Protein 4EAD (pdb70)

Sequence (440 aa):
LFLAQEIIRKKRDGHALSDEEIRFFINGIRDDNTISEGQIAALAMTIFFHDMTMPERVSLTMAMRDSGTVLDWKSLHLNNGPIVDKHSTGGVGDVTSLMLGPMVAACGGYIPMISGRGLGHTGGTLDKLESIPGFDIFPDDNRFREIIKDVGVAIIGQTSSLAPADKRFYATRDITATVDSIPLITASILAKKLAEGLDALVMMDVKVGSGAFMMPTYELSEALAEAIVGVANGAGVRTTALLTDMNQVLASSAGNAVEVREAVQFLTGEYRNPRLFDVTMALCVEMLISGKLAKDDAEARRAKLQAVLDNGKAAEVFGRMVAAQKGPTDFVENYAKYLPTAMLTKAVYADTEGFVSEMMDTRALGMAVVAMMGGGRRQASDTIDYSVGFTDMARLGDQVDGQRPLAVIHAKDENNWQEAAKAVKAAIKLADKAPESTPTVYRRISE

Structure (mmCIF, N/CA/C/O backbone):
data_4EAD
#
_entry.id   4EAD
#
_cell.length_a   129.862
_cell.length_b   129.862
_cell.length_c   67.656
_cell.angle_alpha   90.00
_cell.angle_beta   90.00
_cell.angle_gamma   90.00
#
_symmetry.space_group_name_H-M   'P 43 21 2'
#
loop_
_entity.id
_entity.type
_entity.pdbx_description
1 polymer 'Thymidine phosphorylase'
2 non-polymer "2',3'-dideoxy-2'-fluoro-3'-triaza-1,2-dien-2-ium-1-yluridine"
3 non-polymer 'SULFATE ION'
4 non-polymer GLYCEROL
5 water water
#
loop_
_atom_site.group_PDB
_atom_site.id
_atom_site.type_symbol
_atom_site.label_atom_id
_atom_site.label_alt_id
_atom_site.label_comp_id
_atom_site.label_asym_id
_atom_site.label_entity_id
_atom_site.label_seq_id
_atom_site.pdbx_PDB_ins_code
_atom_site.Cartn_x
_atom_site.Cartn_y
_atom_site.Cartn_z
_atom_site.occupancy
_atom_site.B_iso_or_equiv
_atom_site.auth_seq_id
_atom_site.auth_comp_id
_atom_site.auth_asym_id
_atom_site.auth_atom_id
_atom_site.pdbx_PDB_model_num
ATOM 1 N N . LEU A 1 1 ? 13.344 -34.390 -2.412 1.00 65.89 1 LEU A N 1
ATOM 2 C CA . LEU A 1 1 ? 12.074 -34.196 -3.102 1.00 71.19 1 LEU A CA 1
ATOM 3 C C . LEU A 1 1 ? 12.163 -33.056 -4.111 1.00 72.24 1 LEU A C 1
ATOM 4 O O . LEU A 1 1 ? 11.581 -31.990 -3.910 1.00 81.63 1 LEU A O 1
ATOM 9 N N . PHE A 1 2 ? 12.896 -33.287 -5.195 1.00 64.69 2 PHE A N 1
ATOM 10 C CA . PHE A 1 2 ? 13.574 -34.561 -5.405 1.00 62.07 2 PHE A CA 1
ATOM 11 C C . PHE A 1 2 ? 14.289 -34.589 -6.751 1.00 52.05 2 PHE A C 1
ATOM 12 O O . PHE A 1 2 ? 15.376 -35.154 -6.876 1.00 50.82 2 PHE A O 1
ATOM 20 N N . LEU A 1 3 ? 13.673 -33.977 -7.756 1.00 42.41 3 LEU A N 1
ATOM 21 C CA . LEU A 1 3 ? 14.252 -33.929 -9.101 1.00 36.93 3 LEU A CA 1
ATOM 22 C C . LEU A 1 3 ? 14.988 -32.614 -9.346 1.00 27.90 3 LEU A C 1
ATOM 23 O O . LEU A 1 3 ? 14.443 -31.546 -9.067 1.00 27.63 3 LEU A O 1
ATOM 28 N N . ALA A 1 4 ? 16.217 -32.670 -9.863 1.00 26.89 4 ALA A N 1
ATOM 29 C CA . ALA A 1 4 ? 16.923 -31.414 -10.111 1.00 23.23 4 ALA A CA 1
ATOM 30 C C . ALA A 1 4 ? 16.274 -30.629 -11.227 1.00 22.10 4 ALA A C 1
ATOM 31 O O . ALA A 1 4 ? 16.092 -29.414 -11.114 1.00 20.27 4 ALA A O 1
ATOM 33 N N . GLN A 1 5 ? 15.913 -31.314 -12.304 1.00 22.22 5 GLN A N 1
ATOM 34 C CA . GLN A 1 5 ? 15.335 -30.610 -13.419 1.00 22.32 5 GLN A CA 1
ATOM 35 C C . GLN A 1 5 ? 13.952 -30.064 -13.084 1.00 22.68 5 GLN A C 1
ATOM 36 O O . GLN A 1 5 ? 13.568 -29.013 -13.574 1.00 20.86 5 GLN A O 1
ATOM 42 N N . GLU A 1 6 ? 13.212 -30.794 -12.251 1.00 20.87 6 GLU A N 1
ATOM 43 C CA . GLU A 1 6 ? 11.898 -30.348 -11.830 1.00 20.90 6 GLU A CA 1
ATOM 44 C C . GLU A 1 6 ? 12.020 -29.100 -10.969 1.00 21.20 6 GLU A C 1
ATOM 45 O O . GLU A 1 6 ? 11.204 -28.186 -11.065 1.00 21.09 6 GLU A O 1
ATOM 51 N N . ILE A 1 7 ? 13.043 -29.068 -10.125 1.00 20.16 7 ILE A N 1
ATOM 52 C CA . ILE A 1 7 ? 13.281 -27.895 -9.285 1.00 18.97 7 ILE A CA 1
ATOM 53 C C . ILE A 1 7 ? 13.656 -26.667 -10.144 1.00 18.27 7 ILE A C 1
ATOM 54 O O . ILE A 1 7 ? 13.148 -25.546 -9.914 1.00 18.00 7 ILE A O 1
ATOM 59 N N . ILE A 1 8 ? 14.519 -26.878 -11.139 1.00 17.52 8 ILE A N 1
ATOM 60 C CA . ILE A 1 8 ? 14.862 -25.814 -12.090 1.00 17.90 8 ILE A CA 1
ATOM 61 C C . ILE A 1 8 ? 13.602 -25.298 -12.794 1.00 17.94 8 ILE A C 1
ATOM 62 O O . ILE A 1 8 ? 13.370 -24.088 -12.885 1.00 18.34 8 ILE A O 1
ATOM 67 N N . ARG A 1 9 ? 12.779 -26.223 -13.271 1.00 18.00 9 ARG A N 1
ATOM 68 C CA . ARG A 1 9 ? 11.546 -25.845 -13.972 1.00 17.80 9 ARG A CA 1
ATOM 69 C C . ARG A 1 9 ? 10.604 -25.025 -13.083 1.00 18.21 9 ARG A C 1
ATOM 70 O O . ARG A 1 9 ? 10.001 -24.061 -13.550 1.00 19.93 9 ARG A O 1
ATOM 78 N N . LYS A 1 10 ? 10.483 -25.426 -11.815 1.00 18.24 10 LYS A N 1
ATOM 79 C CA . LYS A 1 10 ? 9.601 -24.760 -10.864 1.00 20.08 10 LYS A CA 1
ATOM 80 C C . LYS A 1 10 ? 10.043 -23.309 -10.684 1.00 21.39 10 LYS A C 1
ATOM 81 O O . LYS A 1 10 ? 9.228 -22.380 -10.754 1.00 21.90 10 LYS A O 1
ATOM 87 N N . LYS A 1 11 ? 11.346 -23.115 -10.492 1.00 19.99 11 LYS A N 1
ATOM 88 C CA . LYS A 1 11 ? 11.896 -21.776 -10.335 1.00 19.86 11 LYS A CA 1
ATOM 89 C C . LYS A 1 11 ? 11.825 -20.956 -11.635 1.00 19.38 11 LYS A C 1
ATOM 90 O O . LYS A 1 11 ? 11.517 -19.756 -11.601 1.00 20.65 11 LYS A O 1
ATOM 96 N N . ARG A 1 12 ? 12.119 -21.606 -12.764 1.00 18.38 12 ARG A N 1
ATOM 97 C CA . ARG A 1 12 ? 11.986 -21.017 -14.090 1.00 18.58 12 ARG A CA 1
ATOM 98 C C . ARG A 1 12 ? 10.609 -20.392 -14.305 1.00 20.86 12 ARG A C 1
ATOM 99 O O . ARG A 1 12 ? 10.483 -19.304 -14.876 1.00 21.43 12 ARG A O 1
ATOM 107 N N . ASP A 1 13 ? 9.579 -21.105 -13.864 1.00 21.33 13 ASP A N 1
ATOM 108 C CA . ASP A 1 13 ? 8.206 -20.669 -14.070 1.00 24.32 13 ASP A CA 1
ATOM 109 C C . ASP A 1 13 ? 7.691 -19.747 -12.962 1.00 23.22 13 ASP A C 1
ATOM 110 O O . ASP A 1 13 ? 6.483 -19.490 -12.851 1.00 27.24 13 ASP A O 1
ATOM 115 N N . GLY A 1 14 ? 8.619 -19.243 -12.152 1.00 22.34 14 GLY A N 1
ATOM 116 C CA . GLY A 1 14 ? 8.307 -18.200 -11.176 1.00 23.01 14 GLY A CA 1
ATOM 117 C C . GLY A 1 14 ? 7.707 -18.627 -9.848 1.00 25.19 14 GLY A C 1
ATOM 118 O O . GLY A 1 14 ? 7.152 -17.781 -9.138 1.00 27.54 14 GLY A O 1
ATOM 119 N N . HIS A 1 15 ? 7.805 -19.912 -9.502 1.00 23.47 15 HIS A N 1
ATOM 120 C CA . HIS A 1 15 ? 7.310 -20.397 -8.208 1.00 25.55 15 HIS A CA 1
ATOM 121 C C . HIS A 1 15 ? 8.411 -20.333 -7.192 1.00 23.26 15 HIS A C 1
ATOM 122 O O . HIS A 1 15 ? 9.599 -20.387 -7.547 1.00 25.70 15 HIS A O 1
ATOM 129 N N . ALA A 1 16 ? 8.046 -20.176 -5.922 1.00 22.45 16 ALA A N 1
ATOM 130 C CA . ALA A 1 16 ? 9.023 -20.245 -4.855 1.00 23.52 16 ALA A CA 1
ATOM 131 C C . ALA A 1 16 ? 9.355 -21.701 -4.552 1.00 25.39 16 ALA A C 1
ATOM 132 O O . ALA A 1 16 ? 8.479 -22.568 -4.572 1.00 25.88 16 ALA A O 1
ATOM 134 N N . LEU A 1 17 ? 10.630 -21.955 -4.281 1.00 22.00 17 LEU A N 1
ATOM 135 C CA . LEU A 1 17 ? 11.102 -23.293 -3.919 1.00 21.47 17 LEU A CA 1
ATOM 136 C C . LEU A 1 17 ? 10.917 -23.526 -2.442 1.00 22.85 17 LEU A C 1
ATOM 137 O O . LEU A 1 17 ? 11.057 -22.592 -1.653 1.00 24.63 17 LEU A O 1
ATOM 142 N N . SER A 1 18 ? 10.608 -24.769 -2.070 1.00 21.83 18 SER A N 1
ATOM 143 C CA . SER A 1 18 ? 10.468 -25.119 -0.660 1.00 24.83 18 SER A CA 1
ATOM 144 C C . SER A 1 18 ? 11.846 -25.317 -0.036 1.00 25.83 18 SER A C 1
ATOM 145 O O . SER A 1 18 ? 12.838 -25.515 -0.748 1.00 24.61 18 SER A O 1
ATOM 148 N N . ASP A 1 19 ? 11.908 -25.288 1.292 1.00 24.71 19 ASP A N 1
ATOM 149 C CA . ASP A 1 19 ? 13.136 -25.611 2.002 1.00 26.53 19 ASP A CA 1
ATOM 150 C C . ASP A 1 19 ? 13.642 -26.995 1.581 1.00 25.15 19 ASP A C 1
ATOM 151 O O . ASP A 1 19 ? 14.836 -27.185 1.348 1.00 23.56 19 ASP A O 1
ATOM 156 N N . GLU A 1 20 ? 12.722 -27.952 1.457 1.00 25.37 20 GLU A N 1
ATOM 157 C CA . GLU A 1 20 ? 13.098 -29.313 1.096 1.00 25.29 20 GLU A CA 1
ATOM 158 C C . GLU A 1 20 ? 13.747 -29.366 -0.295 1.00 24.45 20 GLU A C 1
ATOM 159 O O . GLU A 1 20 ? 14.770 -30.029 -0.478 1.00 24.20 20 GLU A O 1
ATOM 165 N N . GLU A 1 21 ? 13.160 -28.656 -1.261 1.00 23.96 21 GLU A N 1
ATOM 166 C CA . GLU A 1 21 ? 13.717 -28.596 -2.629 1.00 21.94 21 GLU A CA 1
ATOM 167 C C . GLU A 1 21 ? 15.098 -27.946 -2.641 1.00 22.12 21 GLU A C 1
ATOM 168 O O . GLU A 1 21 ? 16.028 -28.416 -3.324 1.00 22.37 21 GLU A O 1
ATOM 174 N N . ILE A 1 22 ? 15.237 -26.860 -1.888 1.00 21.10 22 ILE A N 1
ATOM 175 C CA . ILE A 1 22 ? 16.511 -26.135 -1.844 1.00 19.80 22 ILE A CA 1
ATOM 176 C C . ILE A 1 22 ? 17.593 -26.993 -1.182 1.00 20.20 22 ILE A C 1
ATOM 177 O O . ILE A 1 22 ? 18.705 -27.100 -1.698 1.00 20.53 22 ILE A O 1
ATOM 182 N N . ARG A 1 23 ? 17.258 -27.634 -0.064 1.00 21.84 23 ARG A N 1
ATOM 183 C CA . ARG A 1 23 ? 18.211 -28.540 0.581 1.00 23.51 23 ARG A CA 1
ATOM 184 C C . ARG A 1 23 ? 18.611 -29.723 -0.314 1.00 23.45 23 ARG A C 1
ATOM 185 O O . ARG A 1 23 ? 19.793 -30.085 -0.369 1.00 23.03 23 ARG A O 1
ATOM 193 N N . PHE A 1 24 ? 17.646 -30.318 -1.018 1.00 23.06 24 PHE A N 1
ATOM 194 C CA . PHE A 1 24 ? 17.962 -31.379 -1.969 1.00 23.07 24 PHE A CA 1
ATOM 195 C C . PHE A 1 24 ? 18.964 -30.895 -3.025 1.00 21.46 24 PHE A C 1
ATOM 196 O O . PHE A 1 24 ? 19.95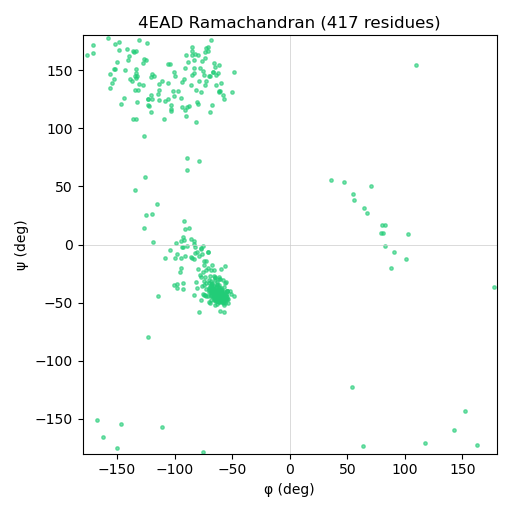4 -31.575 -3.315 1.00 22.28 24 PHE A O 1
ATOM 204 N N . PHE A 1 25 ? 18.703 -29.724 -3.601 1.00 21.22 25 PHE A N 1
ATOM 205 C CA . PHE A 1 25 ? 19.562 -29.209 -4.681 1.00 19.64 25 PHE A CA 1
ATOM 206 C C . PHE A 1 25 ? 20.980 -28.929 -4.159 1.00 19.86 25 PHE A C 1
ATOM 207 O O . PHE A 1 25 ? 21.971 -29.324 -4.772 1.00 19.78 25 PHE A O 1
ATOM 215 N N . ILE A 1 26 ? 21.074 -28.297 -2.996 1.00 20.29 26 ILE A N 1
ATOM 216 C CA . ILE A 1 26 ? 22.378 -27.960 -2.429 1.00 20.78 26 ILE A CA 1
ATOM 217 C C . ILE A 1 26 ? 23.148 -29.242 -2.079 1.00 21.63 26 ILE A C 1
ATOM 218 O O . ILE A 1 26 ? 24.337 -29.337 -2.345 1.00 23.37 26 ILE A O 1
ATOM 223 N N . ASN A 1 27 ? 22.455 -30.252 -1.551 1.00 22.03 27 ASN A N 1
ATOM 224 C CA . ASN A 1 27 ? 23.089 -31.558 -1.329 1.00 25.23 27 ASN A CA 1
ATOM 225 C C . ASN A 1 27 ? 23.636 -32.193 -2.598 1.00 24.96 27 ASN A C 1
ATOM 226 O O . ASN A 1 27 ? 24.716 -32.786 -2.581 1.00 26.66 27 ASN A O 1
ATOM 231 N N . GLY A 1 28 ? 22.875 -32.062 -3.686 1.00 23.02 28 GLY A N 1
ATOM 232 C CA . GLY A 1 28 ? 23.237 -32.634 -4.986 1.00 24.09 28 GLY A CA 1
ATOM 233 C C . GLY A 1 28 ? 24.455 -31.925 -5.543 1.00 21.67 28 GLY A C 1
ATOM 234 O O . GLY A 1 28 ? 25.290 -32.542 -6.202 1.00 25.16 28 GLY A O 1
ATOM 235 N N . ILE A 1 29 ? 24.567 -30.624 -5.270 1.00 22.25 29 ILE A N 1
ATOM 236 C CA . ILE A 1 29 ? 25.777 -29.884 -5.640 1.00 22.74 29 ILE A CA 1
ATOM 237 C C . ILE A 1 29 ? 26.999 -30.428 -4.887 1.00 25.04 29 ILE A C 1
ATOM 238 O O . ILE A 1 29 ? 28.015 -30.743 -5.499 1.00 27.92 29 ILE A O 1
ATOM 243 N N . ARG A 1 30 ? 26.874 -30.530 -3.561 1.00 27.09 30 ARG A N 1
ATOM 244 C CA . ARG A 1 30 ? 27.917 -31.070 -2.677 1.00 30.58 30 ARG A CA 1
ATOM 245 C C . ARG A 1 30 ? 28.380 -32.469 -3.109 1.00 31.38 30 ARG A C 1
ATOM 246 O O . ARG A 1 30 ? 29.582 -32.741 -3.160 1.00 35.54 30 ARG A O 1
ATOM 254 N N A ASP A 1 31 ? 27.446 -33.360 -3.407 0.50 29.57 31 ASP A N 1
ATOM 255 N N B ASP A 1 31 ? 27.393 -33.311 -3.440 0.50 30.47 31 ASP A N 1
ATOM 256 C CA A ASP A 1 31 ? 27.855 -34.722 -3.730 0.50 30.20 31 ASP A CA 1
ATOM 257 C CA B ASP A 1 31 ? 27.543 -34.724 -3.844 0.50 33.09 31 ASP A CA 1
ATOM 258 C C A ASP A 1 31 ? 27.968 -35.001 -5.229 0.50 30.48 31 ASP A C 1
ATOM 259 C C B ASP A 1 31 ? 28.200 -34.944 -5.183 0.50 31.23 31 ASP A C 1
ATOM 260 O O A ASP A 1 31 ? 27.951 -36.171 -5.639 0.50 28.57 31 ASP A O 1
ATOM 261 O O B ASP A 1 31 ? 28.737 -36.025 -5.459 0.50 31.51 31 ASP A O 1
ATOM 270 N N . ASN A 1 32 ? 28.082 -33.936 -6.031 1.00 31.20 32 ASN A N 1
ATOM 271 C CA . ASN A 1 32 ? 28.409 -34.044 -7.446 1.00 31.02 32 ASN A CA 1
ATOM 272 C C . ASN A 1 32 ? 27.403 -34.904 -8.220 1.00 26.91 32 ASN A C 1
ATOM 273 O O . ASN A 1 32 ? 27.760 -35.558 -9.208 1.00 32.49 32 ASN A O 1
ATOM 278 N N . THR A 1 33 ? 26.157 -34.937 -7.751 1.00 25.85 33 THR A N 1
ATOM 279 C CA . THR A 1 33 ? 25.095 -35.634 -8.478 1.00 26.20 33 THR A CA 1
ATOM 280 C C . THR A 1 33 ? 24.263 -34.661 -9.320 1.00 26.63 33 THR A C 1
ATOM 281 O O . THR A 1 33 ? 23.408 -35.070 -10.093 1.00 27.42 33 THR A O 1
ATOM 285 N N . ILE A 1 34 ? 24.501 -33.371 -9.140 1.00 22.31 34 ILE A N 1
ATOM 286 C CA . ILE A 1 34 ? 23.844 -32.344 -9.937 1.00 22.26 34 ILE A CA 1
ATOM 287 C C . ILE A 1 34 ? 24.926 -31.661 -10.759 1.00 21.20 34 ILE A C 1
ATOM 288 O O . ILE A 1 34 ? 25.959 -31.264 -10.225 1.00 24.22 34 ILE A O 1
ATOM 293 N N . SER A 1 35 ? 24.684 -31.555 -12.064 1.00 21.04 35 SER A N 1
ATOM 294 C CA . SER A 1 35 ? 25.723 -31.186 -13.020 1.00 20.30 35 SER A CA 1
ATOM 295 C C . SER A 1 35 ? 25.922 -29.679 -13.071 1.00 20.74 35 SER A C 1
ATOM 296 O O . SER A 1 35 ? 25.079 -28.910 -12.590 1.00 19.08 35 SER A O 1
ATOM 299 N N . GLU A 1 36 ? 27.043 -29.268 -13.652 1.00 19.56 36 GLU A N 1
ATOM 300 C CA . GLU A 1 36 ? 27.332 -27.845 -13.855 1.00 20.12 36 GLU A CA 1
ATOM 301 C C . GLU A 1 36 ? 26.220 -27.128 -14.623 1.00 19.36 36 GLU A C 1
ATOM 302 O O . GLU A 1 36 ? 25.838 -26.004 -14.260 1.00 19.48 36 GLU A O 1
ATOM 308 N N . GLY A 1 37 ? 25.706 -27.760 -15.682 1.00 18.60 37 GLY A N 1
ATOM 309 C CA . GLY A 1 37 ? 24.579 -27.190 -16.423 1.00 19.39 37 GLY A CA 1
ATOM 310 C C . GLY A 1 37 ? 23.371 -26.931 -15.533 1.00 17.53 37 GLY A C 1
ATOM 311 O O . GLY A 1 37 ? 22.726 -25.878 -15.623 1.00 17.45 37 GLY A O 1
ATOM 312 N N . GLN A 1 38 ? 23.058 -27.889 -14.664 1.00 16.38 38 GLN A N 1
ATOM 313 C CA . GLN A 1 38 ? 21.917 -27.727 -13.754 1.00 16.52 38 GLN A CA 1
ATOM 314 C C . GLN A 1 38 ? 22.140 -26.623 -12.710 1.00 15.96 38 GLN A C 1
ATOM 315 O O . GLN A 1 38 ? 21.224 -25.860 -12.414 1.00 16.50 38 GLN A O 1
ATOM 321 N N . ILE A 1 39 ? 23.356 -26.526 -12.169 1.00 16.49 39 ILE A N 1
ATOM 322 C CA . ILE A 1 39 ? 23.686 -25.427 -11.266 1.00 17.13 39 ILE A CA 1
ATOM 323 C C . ILE A 1 39 ? 23.496 -24.080 -11.986 1.00 16.88 39 ILE A C 1
ATOM 324 O O . ILE A 1 39 ? 22.852 -23.165 -11.444 1.00 16.00 39 ILE A O 1
ATOM 329 N N . ALA A 1 40 ? 24.054 -23.965 -13.201 1.00 16.07 40 ALA A N 1
ATOM 330 C CA . ALA A 1 40 ? 23.988 -22.707 -13.977 1.00 13.78 40 ALA A CA 1
ATOM 331 C C . ALA A 1 40 ? 22.545 -22.348 -14.311 1.00 14.77 40 ALA A C 1
ATOM 332 O O . ALA A 1 40 ? 22.158 -21.182 -14.238 1.00 16.78 40 ALA A O 1
ATOM 334 N N . ALA A 1 41 ? 21.760 -23.356 -14.697 1.00 14.58 41 ALA A N 1
ATOM 335 C CA . ALA A 1 41 ? 20.355 -23.115 -14.998 1.00 15.48 41 ALA A CA 1
ATOM 336 C C . ALA A 1 41 ? 19.595 -22.584 -13.783 1.00 15.19 41 ALA A C 1
ATOM 337 O O . ALA A 1 41 ? 18.866 -21.590 -13.902 1.00 16.01 41 ALA A O 1
ATOM 339 N N . LEU A 1 42 ? 19.754 -23.236 -12.626 1.00 14.89 42 LEU A N 1
ATOM 340 C CA . LEU A 1 42 ? 19.111 -22.745 -11.405 1.00 14.96 42 LEU A CA 1
ATOM 341 C C . LEU A 1 42 ? 19.586 -21.328 -11.081 1.00 14.65 42 LEU A C 1
ATOM 342 O O . LEU A 1 42 ? 18.774 -20.451 -10.769 1.00 15.42 42 LEU A O 1
ATOM 347 N N . ALA A 1 43 ? 20.898 -21.110 -11.156 1.00 15.25 43 ALA A N 1
ATOM 348 C CA . ALA A 1 43 ? 21.449 -19.793 -10.851 1.00 15.49 43 ALA A CA 1
ATOM 349 C C . ALA A 1 43 ? 20.788 -18.724 -11.723 1.00 16.16 43 ALA A C 1
ATOM 350 O O . ALA A 1 43 ? 20.406 -17.657 -11.236 1.00 16.88 43 ALA A O 1
ATOM 352 N N . MET A 1 44 ? 20.642 -19.017 -13.012 1.00 15.05 44 MET A N 1
ATOM 353 C CA . MET A 1 44 ? 20.035 -18.056 -13.920 1.00 15.18 44 MET A CA 1
ATOM 354 C C . MET A 1 44 ? 18.546 -17.817 -13.637 1.00 16.43 44 MET A C 1
ATOM 355 O O . MET A 1 44 ? 18.069 -16.681 -13.738 1.00 16.36 44 MET A O 1
ATOM 360 N N . THR A 1 45 ? 17.810 -18.866 -13.277 1.00 16.04 45 THR A N 1
ATOM 361 C CA . THR A 1 45 ? 16.415 -18.646 -12.854 1.00 18.33 45 THR A CA 1
ATOM 362 C C . THR A 1 45 ? 16.321 -17.750 -11.612 1.00 17.26 45 THR A C 1
ATOM 363 O O . THR A 1 45 ? 15.389 -16.961 -11.496 1.00 18.05 45 THR A O 1
ATOM 367 N N . ILE A 1 46 ? 17.293 -17.858 -10.702 1.00 17.52 46 ILE A N 1
ATOM 368 C CA . ILE A 1 46 ? 17.336 -17.008 -9.516 1.00 17.83 46 ILE A CA 1
ATOM 369 C C . ILE A 1 46 ? 17.731 -15.575 -9.891 1.00 16.82 46 ILE A C 1
ATOM 370 O O . ILE A 1 46 ? 17.179 -14.617 -9.359 1.00 18.43 46 ILE A O 1
ATOM 375 N N . PHE A 1 47 ? 18.660 -15.428 -10.830 1.00 16.78 47 PHE A N 1
ATOM 376 C CA . PHE A 1 47 ? 18.966 -14.105 -11.360 1.00 17.26 47 PHE A CA 1
ATOM 377 C C . PHE A 1 47 ? 17.691 -13.425 -11.863 1.00 18.03 47 PHE A C 1
ATOM 378 O O . PHE A 1 47 ? 17.463 -12.265 -11.542 1.00 19.65 47 PHE A O 1
ATOM 386 N N . PHE A 1 48 ? 16.866 -14.148 -12.640 1.00 17.22 48 PHE A N 1
ATOM 387 C CA . PHE A 1 48 ? 15.656 -13.556 -13.212 1.00 19.67 48 PHE A CA 1
ATOM 388 C C . PHE A 1 48 ? 14.491 -13.352 -12.257 1.00 20.27 48 PHE A C 1
ATOM 389 O O . PHE A 1 48 ? 13.835 -12.310 -12.308 1.00 25.29 48 PHE A O 1
ATOM 397 N N . HIS A 1 49 ? 14.227 -14.339 -11.406 1.00 20.11 49 HIS A N 1
ATOM 398 C CA . HIS A 1 49 ? 13.028 -14.315 -10.557 1.00 20.20 49 HIS A CA 1
ATOM 399 C C . HIS A 1 49 ? 13.272 -13.856 -9.150 1.00 19.62 49 HIS A C 1
ATOM 400 O O . HIS A 1 49 ? 12.321 -13.591 -8.409 1.00 23.28 49 HIS A O 1
ATOM 407 N N . ASP A 1 50 ? 14.545 -13.762 -8.764 1.00 19.00 50 ASP A N 1
ATOM 408 C CA . ASP A 1 50 ? 14.916 -13.451 -7.371 1.00 19.89 50 ASP A CA 1
ATOM 409 C C . ASP A 1 50 ? 14.432 -14.562 -6.427 1.00 20.50 50 ASP A C 1
ATOM 410 O O . ASP A 1 50 ? 13.970 -15.610 -6.872 1.00 20.58 50 ASP A O 1
ATOM 415 N N . MET A 1 51 ? 14.577 -14.330 -5.128 1.00 20.25 51 MET A N 1
ATOM 416 C CA . MET A 1 51 ? 14.115 -15.251 -4.092 1.00 21.64 51 MET A CA 1
ATOM 417 C C . MET A 1 51 ? 13.482 -14.461 -2.969 1.00 21.54 51 MET A C 1
ATOM 418 O O . MET A 1 51 ? 13.956 -13.370 -2.622 1.00 21.88 51 MET A O 1
ATOM 423 N N . THR A 1 52 ? 12.415 -15.019 -2.399 1.00 19.97 52 THR A N 1
ATOM 424 C CA . THR A 1 52 ? 11.764 -14.442 -1.228 1.00 21.61 52 THR A CA 1
ATOM 425 C C . THR A 1 52 ? 12.667 -14.637 -0.024 1.00 21.63 52 THR A C 1
ATOM 426 O O . THR A 1 52 ? 13.660 -15.368 -0.094 1.00 22.96 52 THR A O 1
ATOM 430 N N . MET A 1 53 ? 12.323 -13.993 1.087 1.00 24.09 53 MET A N 1
ATOM 431 C CA . MET A 1 53 ? 13.112 -14.159 2.301 1.00 25.34 53 MET A CA 1
ATOM 432 C C . MET A 1 53 ? 13.213 -15.627 2.767 1.00 23.34 53 MET A C 1
ATOM 433 O O . MET A 1 53 ? 14.324 -16.092 3.013 1.00 23.94 53 MET A O 1
ATOM 438 N N . PRO A 1 54 ? 12.080 -16.371 2.847 1.00 24.64 54 PRO A N 1
ATOM 439 C CA . PRO A 1 54 ? 12.226 -17.790 3.229 1.00 24.98 54 PRO A CA 1
ATOM 440 C C . PRO A 1 54 ? 13.158 -18.582 2.294 1.00 22.35 54 PRO A C 1
ATOM 441 O O . PRO A 1 54 ? 13.904 -19.448 2.752 1.00 21.54 54 PRO A O 1
ATOM 445 N N . GLU A 1 55 ? 13.126 -18.277 0.995 1.00 21.20 55 GLU A N 1
ATOM 446 C CA . GLU A 1 55 ? 14.014 -18.939 0.030 1.00 19.96 55 GLU A CA 1
ATOM 447 C C . GLU A 1 55 ? 15.468 -18.571 0.272 1.00 19.39 55 GLU A C 1
ATOM 448 O O . GLU A 1 55 ? 16.353 -19.436 0.247 1.00 19.19 55 GLU A O 1
ATOM 454 N N . ARG A 1 56 ? 15.715 -17.282 0.505 1.00 20.72 56 ARG A N 1
ATOM 455 C CA . ARG A 1 56 ? 17.075 -16.815 0.793 1.00 19.05 56 ARG A CA 1
ATOM 456 C C . ARG A 1 56 ? 17.645 -17.456 2.049 1.00 20.32 56 ARG A C 1
ATOM 457 O O . ARG A 1 56 ? 18.796 -17.883 2.055 1.00 20.93 56 ARG A O 1
ATOM 465 N N . VAL A 1 57 ? 16.833 -17.509 3.102 1.00 21.74 57 VAL A N 1
ATOM 466 C CA . VAL A 1 57 ? 17.191 -18.200 4.340 1.00 20.97 57 VAL A CA 1
ATOM 467 C C . VAL A 1 57 ? 17.497 -19.680 4.093 1.00 21.54 57 VAL A C 1
ATOM 468 O O . VAL A 1 57 ? 18.544 -20.176 4.522 1.00 21.11 57 VAL A O 1
ATOM 472 N N . SER A 1 58 ? 16.595 -20.373 3.394 1.00 20.59 58 SER A N 1
ATOM 473 C CA . SER A 1 58 ? 16.765 -21.799 3.100 1.00 20.89 58 SER A CA 1
ATOM 474 C C . SER A 1 58 ? 18.060 -22.062 2.333 1.00 19.06 58 SER A C 1
ATOM 475 O O . SER A 1 58 ? 18.787 -23.007 2.639 1.00 20.82 58 SER A O 1
ATOM 478 N N . LEU A 1 59 ? 18.317 -21.240 1.316 1.00 19.81 59 LEU A N 1
ATOM 479 C CA . LEU A 1 59 ? 19.524 -21.372 0.485 1.00 18.15 59 LEU A CA 1
ATOM 480 C C . LEU A 1 59 ? 20.790 -21.178 1.333 1.00 19.79 59 LEU A C 1
ATOM 481 O O . LEU A 1 59 ? 21.726 -21.967 1.259 1.00 18.26 59 LEU A O 1
ATOM 486 N N . THR A 1 60 ? 20.791 -20.135 2.155 1.00 19.85 60 THR A N 1
ATOM 487 C CA . THR A 1 60 ? 21.918 -19.859 3.020 1.00 18.71 60 THR A CA 1
ATOM 488 C C . THR A 1 60 ? 22.182 -21.002 4.007 1.00 19.44 60 THR A C 1
ATOM 489 O O . THR A 1 60 ? 23.328 -21.453 4.132 1.00 19.57 60 THR A O 1
ATOM 493 N N . MET A 1 61 ? 21.129 -21.462 4.698 1.00 20.66 61 MET A N 1
ATOM 494 C CA . MET A 1 61 ? 21.289 -22.511 5.714 1.00 21.29 61 MET A CA 1
ATOM 495 C C . MET A 1 61 ? 21.724 -23.825 5.082 1.00 20.55 61 MET A C 1
ATOM 496 O O . MET A 1 61 ? 22.579 -24.513 5.630 1.00 21.56 61 MET A O 1
ATOM 501 N N . ALA A 1 62 ? 21.164 -24.152 3.912 1.00 19.84 62 ALA A N 1
ATOM 502 C CA . ALA A 1 62 ? 21.531 -25.396 3.223 1.00 18.67 62 ALA A CA 1
ATOM 503 C C . ALA A 1 62 ? 23.014 -25.363 2.868 1.00 17.39 62 ALA A C 1
ATOM 504 O O . ALA A 1 62 ? 23.728 -26.346 3.059 1.00 20.05 62 ALA A O 1
ATOM 506 N N . MET A 1 63 ? 23.481 -24.221 2.357 1.00 17.96 63 MET A N 1
ATOM 507 C CA . MET A 1 63 ? 24.889 -24.101 1.977 1.00 18.20 63 MET A CA 1
ATOM 508 C C . MET A 1 63 ? 25.818 -24.133 3.201 1.00 18.85 63 MET A C 1
ATOM 509 O O . MET A 1 63 ? 26.853 -24.794 3.173 1.00 18.93 63 MET A O 1
ATOM 514 N N . ARG A 1 64 ? 25.425 -23.452 4.277 1.00 19.56 64 ARG A N 1
ATOM 515 C CA . ARG A 1 64 ? 26.144 -23.543 5.554 1.00 21.17 64 ARG A CA 1
ATOM 516 C C . ARG A 1 64 ? 26.246 -24.994 6.034 1.00 21.13 64 ARG A C 1
ATOM 517 O O . ARG A 1 64 ? 27.323 -25.444 6.432 1.00 23.15 64 ARG A O 1
ATOM 525 N N . ASP A 1 65 ? 25.121 -25.713 5.968 1.00 19.92 65 ASP A N 1
ATOM 526 C CA . ASP A 1 65 ? 25.016 -27.079 6.484 1.00 22.79 65 ASP A CA 1
ATOM 527 C C . ASP A 1 65 ? 25.643 -28.124 5.576 1.00 21.65 65 ASP A C 1
ATOM 528 O O . ASP A 1 65 ? 25.671 -29.311 5.943 1.00 23.19 65 ASP A O 1
ATOM 533 N N . SER A 1 66 ? 26.143 -27.705 4.407 1.00 19.75 66 SER A N 1
ATOM 534 C CA . SER A 1 66 ? 26.682 -28.667 3.451 1.00 19.93 66 SER A CA 1
ATOM 535 C C . SER A 1 66 ? 28.017 -29.247 3.904 1.00 21.48 66 SER A C 1
ATOM 536 O O . SER A 1 66 ? 28.460 -30.251 3.363 1.00 27.24 66 SER A O 1
ATOM 539 N N . GLY A 1 67 ? 28.644 -28.635 4.906 1.00 25.43 67 GLY A N 1
ATOM 540 C CA . GLY A 1 67 ? 29.924 -29.131 5.409 1.00 28.54 67 GLY A CA 1
ATOM 541 C C . GLY A 1 67 ? 30.105 -28.926 6.895 1.00 31.57 67 GLY A C 1
ATOM 542 O O . GLY A 1 67 ? 29.126 -28.836 7.639 1.00 35.05 67 GLY A O 1
ATOM 543 N N . THR A 1 68 ? 31.365 -28.847 7.319 1.00 34.42 68 THR A N 1
ATOM 544 C CA . THR A 1 68 ? 31.731 -28.583 8.708 1.00 36.04 68 THR A CA 1
ATOM 545 C C . THR A 1 68 ? 31.204 -27.228 9.195 1.00 33.48 68 THR A C 1
ATOM 546 O O . THR A 1 68 ? 31.343 -26.205 8.520 1.00 32.91 68 THR A O 1
ATOM 550 N N . VAL A 1 69 ? 30.590 -27.241 10.373 1.00 33.83 69 VAL A N 1
ATOM 551 C CA . VAL A 1 69 ? 30.246 -26.011 11.078 1.00 32.75 69 VAL A CA 1
ATOM 552 C C . VAL A 1 69 ? 30.972 -26.023 12.418 1.00 27.82 69 VAL A C 1
ATOM 553 O O . VAL A 1 69 ? 30.845 -26.975 13.197 1.00 34.11 69 VAL A O 1
ATOM 557 N N . LEU A 1 70 ? 31.744 -24.972 12.675 1.00 23.43 70 LEU A N 1
ATOM 558 C CA . LEU A 1 70 ? 32.523 -24.871 13.900 1.00 25.29 70 LEU A CA 1
ATOM 559 C C . LEU A 1 70 ? 31.644 -24.553 15.089 1.00 28.65 70 LEU A C 1
ATOM 560 O O . LEU A 1 70 ? 30.646 -23.843 14.964 1.00 28.49 70 LEU A O 1
ATOM 565 N N . ASP A 1 71 ? 32.018 -25.096 16.241 1.00 28.89 71 ASP A N 1
ATOM 566 C CA . ASP A 1 71 ? 31.364 -24.758 17.499 1.00 31.09 71 ASP A CA 1
ATOM 567 C C . ASP A 1 71 ? 32.396 -24.506 18.573 1.00 31.79 71 ASP A C 1
ATOM 568 O O . ASP A 1 71 ? 33.315 -25.310 18.766 1.00 36.10 71 ASP A O 1
ATOM 573 N N . TRP A 1 72 ? 32.200 -23.409 19.297 1.00 33.00 72 TRP A N 1
ATOM 574 C CA . TRP A 1 72 ? 33.189 -22.910 20.244 1.00 29.65 72 TRP A CA 1
ATOM 575 C C . TRP A 1 72 ? 32.805 -23.093 21.683 1.00 36.00 72 TRP A C 1
ATOM 576 O O . TRP A 1 72 ? 33.656 -22.928 22.576 1.00 34.69 72 TRP A O 1
ATOM 587 N N . LYS A 1 73 ? 31.536 -23.452 21.920 1.00 36.77 73 LYS A N 1
ATOM 588 C CA . LYS A 1 73 ? 30.992 -23.634 23.273 1.00 41.74 73 LYS A CA 1
ATOM 589 C C . LYS A 1 73 ? 31.893 -24.498 24.157 1.00 43.94 73 LYS A C 1
ATOM 590 O O . LYS A 1 73 ? 32.139 -24.157 25.316 1.00 47.05 73 LYS A O 1
ATOM 596 N N . SER A 1 74 ? 32.396 -25.598 23.598 1.00 42.29 74 SER A N 1
ATOM 597 C CA . SER A 1 74 ? 33.160 -26.597 24.355 1.00 45.59 74 SER A CA 1
ATOM 598 C C . SER A 1 74 ? 34.567 -26.169 24.815 1.00 42.77 74 SER A C 1
ATOM 599 O O . SER A 1 74 ? 35.230 -26.903 25.554 1.00 45.79 74 SER A O 1
ATOM 602 N N . LEU A 1 75 ? 35.015 -24.992 24.379 1.00 39.69 75 LEU A N 1
ATOM 603 C CA . LEU A 1 75 ? 36.260 -24.394 24.869 1.00 35.99 75 LEU A CA 1
ATOM 604 C C . LEU A 1 75 ? 36.001 -23.487 26.074 1.00 34.23 75 LEU A C 1
ATOM 605 O O . LEU A 1 75 ? 36.946 -23.053 26.745 1.00 36.10 75 LEU A O 1
ATOM 610 N N . HIS A 1 76 ? 34.721 -23.219 26.342 1.00 34.93 76 HIS A N 1
ATOM 611 C CA . HIS A 1 76 ? 34.277 -22.370 27.461 1.00 39.25 76 HIS A CA 1
ATOM 612 C C . HIS A 1 76 ? 35.039 -21.080 27.555 1.00 38.91 76 HIS A C 1
ATOM 613 O O . HIS A 1 76 ? 35.600 -20.729 28.605 1.00 41.02 76 HIS A O 1
ATOM 620 N N . LEU A 1 77 ? 35.056 -20.368 26.438 1.00 37.27 77 LEU A N 1
ATOM 621 C CA . LEU A 1 77 ? 35.708 -19.090 26.334 1.00 35.51 77 LEU A CA 1
ATOM 622 C C . LEU A 1 77 ? 34.881 -18.054 27.070 1.00 36.59 77 LEU A C 1
ATOM 623 O O . LEU A 1 77 ? 33.662 -18.197 27.248 1.00 42.44 77 LEU A O 1
ATOM 628 N N A ASN A 1 78 ? 35.548 -17.011 27.530 0.50 34.87 78 ASN A N 1
ATOM 629 N N B ASN A 1 78 ? 35.574 -17.006 27.488 0.50 35.18 78 ASN A N 1
ATOM 630 C CA A ASN A 1 78 ? 34.861 -15.922 28.188 0.50 35.72 78 ASN A CA 1
ATOM 631 C CA B ASN A 1 78 ? 34.984 -15.888 28.192 0.50 37.10 78 ASN A CA 1
ATOM 632 C C A ASN A 1 78 ? 34.790 -14.710 27.288 0.50 31.18 78 ASN A C 1
ATOM 633 C C B ASN A 1 78 ? 34.807 -14.685 27.280 0.50 31.56 78 ASN A C 1
ATOM 634 O O A ASN A 1 78 ? 35.357 -13.670 27.600 0.50 39.72 78 ASN A O 1
ATOM 635 O O B ASN A 1 78 ? 35.309 -13.611 27.585 0.50 39.13 78 ASN A O 1
ATOM 644 N N . GLY A 1 79 ? 34.106 -14.854 26.164 1.00 31.18 79 GLY A N 1
ATOM 645 C CA . GLY A 1 79 ? 33.884 -13.747 25.265 1.00 28.31 79 GLY A CA 1
ATOM 646 C C . GLY A 1 79 ? 33.122 -14.233 24.060 1.00 25.59 79 GLY A C 1
ATOM 647 O O . GLY A 1 79 ? 33.049 -15.438 23.821 1.00 28.09 79 GLY A O 1
ATOM 648 N N . PRO A 1 80 ? 32.559 -13.296 23.289 1.00 24.50 80 PRO A N 1
ATOM 649 C CA . PRO A 1 80 ? 31.752 -13.626 22.121 1.00 25.26 80 PRO A CA 1
ATOM 650 C C . PRO A 1 80 ? 32.603 -14.070 20.922 1.00 21.10 80 PRO A C 1
ATOM 651 O O . PRO A 1 80 ? 33.752 -13.624 20.757 1.00 20.50 80 PRO A O 1
ATOM 655 N N . ILE A 1 81 ? 32.035 -14.942 20.097 1.00 19.98 81 ILE A N 1
ATOM 656 C CA . ILE A 1 81 ? 32.634 -15.298 18.826 1.00 20.54 81 ILE A CA 1
ATOM 657 C C . ILE A 1 81 ? 32.081 -14.295 17.827 1.00 20.54 81 ILE A C 1
ATOM 658 O O . ILE A 1 81 ? 30.869 -14.202 17.616 1.00 22.43 81 ILE A O 1
ATOM 663 N N . VAL A 1 82 ? 32.968 -13.515 17.226 1.00 18.19 82 VAL A N 1
ATOM 664 C CA . VAL A 1 82 ? 32.525 -12.397 16.408 1.00 18.94 82 VAL A CA 1
ATOM 665 C C . VAL A 1 82 ? 33.452 -12.252 15.205 1.00 17.43 82 VAL A C 1
ATOM 666 O O . VAL A 1 82 ? 34.619 -12.619 15.265 1.00 18.69 82 VAL A O 1
ATOM 670 N N . ASP A 1 83 ? 32.918 -11.752 14.098 1.00 17.75 83 ASP A N 1
ATOM 671 C CA . ASP A 1 83 ? 33.722 -11.645 12.880 1.00 16.57 83 ASP A CA 1
ATOM 672 C C . ASP A 1 83 ? 33.240 -10.496 11.990 1.00 17.37 83 ASP A C 1
ATOM 673 O O . ASP A 1 83 ? 32.214 -9.861 12.266 1.00 16.73 83 ASP A O 1
ATOM 678 N N . LYS A 1 84 ? 34.010 -10.234 10.938 1.00 17.00 84 LYS A N 1
ATOM 679 C CA . LYS A 1 84 ? 33.745 -9.173 9.965 1.00 15.92 84 LYS A CA 1
ATOM 680 C C . LYS A 1 84 ? 33.932 -9.765 8.588 1.00 15.84 84 LYS A C 1
ATOM 681 O O . LYS A 1 84 ? 34.834 -10.587 8.374 1.00 17.77 84 LYS A O 1
ATOM 687 N N . HIS A 1 85 ? 33.093 -9.339 7.648 1.00 15.55 85 HIS A N 1
ATOM 688 C CA . HIS A 1 85 ? 33.337 -9.618 6.235 1.00 15.23 85 HIS A CA 1
ATOM 689 C C . HIS A 1 85 ? 33.158 -8.382 5.410 1.00 14.75 85 HIS A C 1
ATOM 690 O O . HIS A 1 85 ? 32.315 -7.551 5.718 1.00 17.28 85 HIS A O 1
ATOM 697 N N . SER A 1 86 ? 33.963 -8.249 4.359 1.00 16.15 86 SER A N 1
ATOM 698 C CA . SER A 1 86 ? 33.870 -7.133 3.418 1.00 14.16 86 SER A CA 1
ATOM 699 C C . SER A 1 86 ? 33.570 -7.660 2.021 1.00 14.90 86 SER A C 1
ATOM 700 O O . SER A 1 86 ? 34.046 -8.744 1.652 1.00 15.61 86 SER A O 1
ATOM 703 N N . THR A 1 87 ? 32.810 -6.899 1.230 1.00 15.80 87 THR A N 1
ATOM 704 C CA . THR A 1 87 ? 32.625 -7.264 -0.187 1.00 15.66 87 THR A CA 1
ATOM 705 C C . THR A 1 87 ? 33.907 -7.142 -1.020 1.00 15.18 87 THR A C 1
ATOM 706 O O . THR A 1 87 ? 34.005 -7.730 -2.114 1.00 21.26 87 THR A O 1
ATOM 710 N N . GLY A 1 88 ? 34.890 -6.406 -0.500 1.00 15.34 88 GLY A N 1
ATOM 711 C CA . GLY A 1 88 ? 36.193 -6.291 -1.141 1.00 17.16 88 GLY A CA 1
ATOM 712 C C . GLY A 1 88 ? 36.460 -4.920 -1.734 1.00 16.15 88 GLY A C 1
ATOM 713 O O . GLY A 1 88 ? 35.539 -4.177 -2.092 1.00 16.23 88 GLY A O 1
ATOM 714 N N . GLY A 1 89 ? 37.733 -4.573 -1.842 1.00 15.79 89 GLY A N 1
ATOM 715 C CA . GLY A 1 89 ? 38.082 -3.308 -2.469 1.00 16.45 89 GLY A CA 1
ATOM 716 C C . GLY A 1 89 ? 39.552 -3.219 -2.775 1.00 13.86 89 GLY A C 1
ATOM 717 O O . GLY A 1 89 ? 40.220 -4.236 -3.035 1.00 15.94 89 GLY A O 1
ATOM 718 N N . VAL A 1 90 ? 40.045 -1.986 -2.769 1.00 14.48 90 VAL A N 1
ATOM 719 C CA . VAL A 1 90 ? 41.430 -1.695 -3.062 1.00 13.76 90 VAL A CA 1
ATOM 720 C C . VAL A 1 90 ? 41.953 -0.954 -1.846 1.00 13.46 90 VAL A C 1
ATOM 721 O O . VAL A 1 90 ? 41.369 0.053 -1.431 1.00 14.57 90 VAL A O 1
ATOM 725 N N . GLY A 1 91 ? 43.041 -1.468 -1.271 1.00 12.69 91 GLY A N 1
ATOM 726 C CA . GLY A 1 91 ? 43.554 -0.969 0.014 1.00 13.19 91 GLY A CA 1
ATOM 727 C C . GLY A 1 91 ? 42.609 -1.257 1.162 1.00 13.01 91 GLY A C 1
ATOM 728 O O . GLY A 1 91 ? 42.612 -0.528 2.165 1.00 14.61 91 GLY A O 1
ATOM 729 N N . ASP A 1 92 ? 41.806 -2.319 1.033 1.00 13.17 92 ASP A N 1
ATOM 730 C CA . ASP A 1 92 ? 40.799 -2.643 2.057 1.00 14.00 92 ASP A CA 1
ATOM 731 C C . ASP A 1 92 ? 41.414 -3.558 3.129 1.00 14.00 92 ASP A C 1
ATOM 732 O O . ASP A 1 92 ? 40.981 -4.699 3.309 1.00 16.81 92 ASP A O 1
ATOM 737 N N . VAL A 1 93 ? 42.400 -3.042 3.860 1.00 12.61 93 VAL A N 1
ATOM 738 C CA . VAL A 1 93 ? 43.221 -3.870 4.769 1.00 13.20 93 VAL A CA 1
ATOM 739 C C . VAL A 1 93 ? 42.673 -3.963 6.210 1.00 13.50 93 VAL A C 1
ATOM 740 O O . VAL A 1 93 ? 43.357 -4.464 7.105 1.00 15.23 93 VAL A O 1
ATOM 744 N N . THR A 1 94 ? 41.425 -3.534 6.412 1.00 13.28 94 THR A N 1
ATOM 745 C CA . THR A 1 94 ? 40.880 -3.362 7.768 1.00 13.47 94 THR A CA 1
ATOM 746 C C . THR A 1 94 ? 41.046 -4.575 8.660 1.00 13.53 94 THR A C 1
ATOM 747 O O . THR A 1 94 ? 41.320 -4.417 9.852 1.00 13.82 94 THR A O 1
ATOM 751 N N . SER A 1 95 ? 40.847 -5.778 8.115 1.00 13.52 95 SER A N 1
ATOM 752 C CA . SER A 1 95 ? 40.892 -7.000 8.933 1.00 12.90 95 SER A CA 1
ATOM 753 C C . SER A 1 95 ? 42.189 -7.197 9.696 1.00 13.25 95 SER A C 1
ATOM 754 O O . SER A 1 95 ? 42.180 -7.731 10.819 1.00 13.74 95 SER A O 1
ATOM 757 N N . LEU A 1 96 ? 43.303 -6.762 9.118 1.00 14.17 96 LEU A N 1
ATOM 758 C CA . LEU A 1 96 ? 44.595 -6.975 9.780 1.00 13.25 96 LEU A CA 1
ATOM 759 C C . LEU A 1 96 ? 44.727 -6.209 11.094 1.00 13.24 96 LEU A C 1
ATOM 760 O O . LEU A 1 96 ? 45.452 -6.638 12.000 1.00 15.90 96 LEU A O 1
ATOM 765 N N . MET A 1 97 ? 44.015 -5.089 11.209 1.00 12.40 97 MET A N 1
ATOM 766 C CA . MET A 1 97 ? 43.985 -4.338 12.471 1.00 13.15 97 MET A CA 1
ATOM 767 C C . MET A 1 97 ? 42.737 -4.663 13.283 1.00 14.52 97 MET A C 1
ATOM 768 O O . MET A 1 97 ? 42.804 -4.732 14.519 1.00 14.34 97 MET A O 1
ATOM 773 N N . LEU A 1 98 ? 41.607 -4.846 12.598 1.00 13.95 98 LEU A N 1
ATOM 774 C CA . LEU A 1 98 ? 40.326 -5.083 13.264 1.00 14.02 98 LEU A CA 1
ATOM 775 C C . LEU A 1 98 ? 40.311 -6.378 14.094 1.00 15.00 98 LEU A C 1
ATOM 776 O O . LEU A 1 98 ? 39.779 -6.401 15.213 1.00 15.02 98 LEU A O 1
ATOM 781 N N . GLY A 1 99 ? 40.906 -7.442 13.563 1.00 13.63 99 GLY A N 1
ATOM 782 C CA . GLY A 1 99 ? 40.947 -8.726 14.269 1.00 15.26 99 GLY A CA 1
ATOM 783 C C . GLY A 1 99 ? 41.670 -8.567 15.592 1.00 13.59 99 GLY A C 1
ATOM 784 O O . GLY A 1 99 ? 41.103 -8.828 16.651 1.00 14.90 99 GLY A O 1
ATOM 785 N N . PRO A 1 100 ? 42.919 -8.089 15.550 1.00 15.27 100 PRO A N 1
ATOM 786 C CA . PRO A 1 100 ? 43.670 -7.852 16.773 1.00 15.26 100 PRO A CA 1
ATOM 787 C C . PRO A 1 100 ? 43.028 -6.845 17.735 1.00 14.05 100 PRO A C 1
ATOM 788 O O . PRO A 1 100 ? 43.063 -7.070 18.950 1.00 16.15 100 PRO A O 1
ATOM 792 N N . MET A 1 101 ? 42.403 -5.785 17.214 1.00 13.82 101 MET A N 1
ATOM 793 C CA . MET A 1 101 ? 41.766 -4.778 18.095 1.00 14.63 101 MET A CA 1
ATOM 794 C C . MET A 1 101 ? 40.607 -5.387 18.874 1.00 15.26 101 MET A C 1
ATOM 795 O O . MET A 1 101 ? 40.483 -5.193 20.099 1.00 16.35 101 MET A O 1
ATOM 800 N N . VAL A 1 102 ? 39.749 -6.124 18.173 1.00 15.10 102 VAL A N 1
ATOM 801 C CA . VAL A 1 102 ? 38.594 -6.730 18.825 1.00 15.10 102 VAL A CA 1
ATOM 802 C C . VAL A 1 102 ? 39.018 -7.862 19.764 1.00 14.40 102 VAL A C 1
ATOM 803 O O . VAL A 1 102 ? 38.450 -7.998 20.856 1.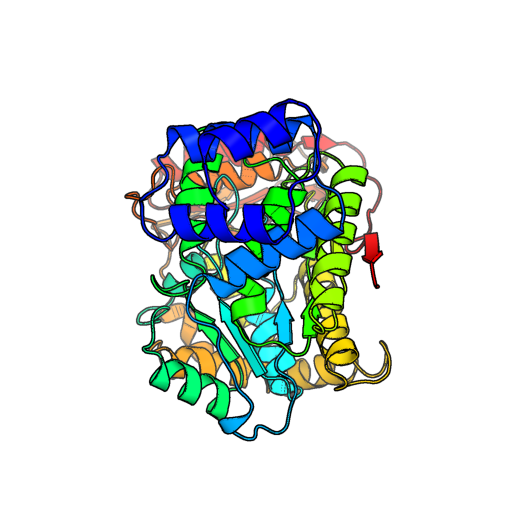00 17.24 102 VAL A O 1
ATOM 807 N N . ALA A 1 103 ? 40.035 -8.633 19.377 1.00 16.27 103 ALA A N 1
ATOM 808 C CA . ALA A 1 103 ? 40.567 -9.678 20.274 1.00 14.57 103 ALA A CA 1
ATOM 809 C C . ALA A 1 103 ? 41.113 -9.060 21.562 1.00 15.95 103 ALA A C 1
ATOM 810 O O . ALA A 1 103 ? 40.908 -9.599 22.659 1.00 19.78 103 ALA A O 1
ATOM 812 N N . ALA A 1 104 ? 41.776 -7.908 21.430 1.00 16.25 104 ALA A N 1
ATOM 813 C CA . ALA A 1 104 ? 42.351 -7.232 22.590 1.00 16.52 104 ALA A CA 1
ATOM 814 C C . ALA A 1 104 ? 41.244 -6.699 23.505 1.00 17.27 104 ALA A C 1
ATOM 815 O O . ALA A 1 104 ? 41.481 -6.489 24.706 1.00 20.76 104 ALA A O 1
ATOM 817 N N . CYS A 1 105 ? 40.042 -6.506 22.943 1.00 17.49 105 CYS A N 1
ATOM 818 C CA . CYS A 1 105 ? 38.871 -6.066 23.726 1.00 18.46 105 CYS A CA 1
ATOM 819 C C . CYS A 1 105 ? 38.007 -7.213 24.256 1.00 19.96 105 CYS A C 1
ATOM 820 O O . CYS A 1 105 ? 36.956 -6.971 24.849 1.00 25.10 105 CYS A O 1
ATOM 823 N N . GLY A 1 106 ? 38.465 -8.448 24.069 1.00 20.45 106 GLY A N 1
ATOM 824 C CA . GLY A 1 106 ? 37.803 -9.618 24.656 1.00 22.06 106 GLY A CA 1
ATOM 825 C C . GLY A 1 106 ? 36.953 -10.458 23.713 1.00 19.32 106 GLY A C 1
ATOM 826 O O . GLY A 1 106 ? 36.247 -11.364 24.156 1.00 21.84 106 GLY A O 1
ATOM 827 N N . GLY A 1 107 ? 37.024 -10.172 22.411 1.00 18.89 107 GLY A N 1
ATOM 828 C CA . GLY A 1 107 ? 36.322 -10.983 21.411 1.00 19.00 107 GLY A CA 1
ATOM 829 C C . GLY A 1 107 ? 37.177 -12.127 20.907 1.00 18.94 107 GLY A C 1
ATOM 830 O O . GLY A 1 107 ? 38.393 -12.122 21.088 1.00 19.36 107 GLY A O 1
ATOM 831 N N . TYR A 1 108 ? 36.540 -13.104 20.270 1.00 17.98 108 TYR A N 1
ATOM 832 C CA . TYR A 1 108 ? 37.228 -14.235 19.635 1.00 17.41 108 TYR A CA 1
ATOM 833 C C . TYR A 1 108 ? 36.821 -14.250 18.173 1.00 17.28 108 TYR A C 1
ATOM 834 O O . TYR A 1 108 ? 35.631 -14.269 17.871 1.00 18.63 108 TYR A O 1
ATOM 843 N N . ILE A 1 109 ? 37.815 -14.222 17.279 1.00 15.02 109 ILE A N 1
ATOM 844 C CA . ILE A 1 109 ? 37.579 -13.909 15.864 1.00 16.07 109 ILE A CA 1
ATOM 845 C C . ILE A 1 109 ? 38.176 -15.018 14.993 1.00 16.81 109 ILE A C 1
ATOM 846 O O . ILE A 1 109 ? 39.362 -14.997 14.664 1.00 16.53 109 ILE A O 1
ATOM 851 N N . PRO A 1 110 ? 37.349 -16.010 14.628 1.00 16.11 110 PRO A N 1
ATOM 852 C CA . PRO A 1 110 ? 37.797 -17.117 13.797 1.00 16.18 110 PRO A CA 1
ATOM 853 C C . PRO A 1 110 ? 37.590 -16.747 12.323 1.00 16.11 110 PRO A C 1
ATOM 854 O O . PRO A 1 110 ? 36.664 -17.258 11.678 1.00 17.81 110 PRO A O 1
ATOM 858 N N . MET A 1 111 ? 38.445 -15.860 11.808 1.00 15.42 111 MET A N 1
ATOM 859 C CA . MET A 1 111 ? 38.193 -15.241 10.505 1.00 16.35 111 MET A CA 1
ATOM 860 C C . MET A 1 111 ? 38.593 -16.113 9.315 1.00 15.67 111 MET A C 1
ATOM 861 O O . MET A 1 111 ? 39.784 -16.268 9.021 1.00 17.05 111 MET A O 1
ATOM 866 N N . ILE A 1 112 ? 37.592 -16.684 8.642 1.00 17.22 112 ILE A N 1
ATOM 867 C CA . ILE A 1 112 ? 37.829 -17.374 7.377 1.00 16.01 112 ILE A CA 1
ATOM 868 C C . ILE A 1 112 ? 37.674 -16.332 6.284 1.00 17.56 112 ILE A C 1
ATOM 869 O O . ILE A 1 112 ? 36.574 -15.805 6.073 1.00 18.12 112 ILE A O 1
ATOM 874 N N . SER A 1 113 ? 38.795 -15.994 5.649 1.00 16.87 113 SER A N 1
ATOM 875 C CA . SER A 1 113 ? 38.844 -14.923 4.666 1.00 16.66 113 SER A CA 1
ATOM 876 C C . SER A 1 113 ? 39.076 -15.506 3.269 1.00 18.16 113 SER A C 1
ATOM 877 O O . SER A 1 113 ? 38.752 -16.669 3.018 1.00 18.34 113 SER A O 1
ATOM 880 N N . GLY A 1 114 ? 39.609 -14.701 2.365 1.00 17.52 114 GLY A N 1
ATOM 881 C CA . GLY A 1 114 ? 39.724 -15.109 0.970 1.00 17.64 114 GLY A CA 1
ATOM 882 C C . GLY A 1 114 ? 40.937 -14.528 0.273 1.00 17.06 114 GLY A C 1
ATOM 883 O O . GLY A 1 114 ? 41.604 -13.617 0.792 1.00 16.05 114 GLY A O 1
ATOM 884 N N . ARG A 1 115 ? 41.221 -15.069 -0.907 1.00 18.18 115 ARG A N 1
ATOM 885 C CA . ARG A 1 115 ? 42.241 -14.530 -1.781 1.00 17.75 115 ARG A CA 1
ATOM 886 C C . ARG A 1 115 ? 41.648 -13.415 -2.625 1.00 17.36 115 ARG A C 1
ATOM 887 O O . ARG A 1 115 ? 40.432 -13.207 -2.627 1.00 18.92 115 ARG A O 1
ATOM 895 N N . GLY A 1 116 ? 42.505 -12.686 -3.336 1.00 15.43 116 GLY A N 1
ATOM 896 C CA . GLY A 1 116 ? 42.021 -11.649 -4.250 1.00 16.61 116 GLY A CA 1
ATOM 897 C C . GLY A 1 116 ? 41.154 -12.234 -5.361 1.00 17.60 116 GLY A C 1
ATOM 898 O O . GLY A 1 116 ? 41.352 -13.386 -5.797 1.00 20.15 116 GLY A O 1
ATOM 899 N N . LEU A 1 117 ? 40.175 -11.444 -5.794 1.00 20.38 117 LEU A N 1
ATOM 900 C CA . LEU A 1 117 ? 39.294 -11.790 -6.916 1.00 24.28 117 LEU A CA 1
ATOM 901 C C . LEU A 1 117 ? 39.103 -10.572 -7.804 1.00 22.00 117 LEU A C 1
ATOM 902 O O . LEU A 1 117 ? 38.960 -9.460 -7.300 1.00 23.37 117 LEU A O 1
ATOM 907 N N . GLY A 1 118 ? 39.087 -10.775 -9.119 1.00 23.39 118 GLY A N 1
ATOM 908 C CA . GLY A 1 118 ? 38.836 -9.671 -10.047 1.00 23.97 118 GLY A CA 1
ATOM 909 C C . GLY A 1 118 ? 39.825 -8.558 -9.756 1.00 18.69 118 GLY A C 1
ATOM 910 O O . GLY A 1 118 ? 41.035 -8.789 -9.748 1.00 21.62 118 GLY A O 1
ATOM 911 N N . HIS A 1 119 ? 39.321 -7.366 -9.455 1.00 19.31 119 HIS A N 1
ATOM 912 C CA . HIS A 1 119 ? 40.195 -6.216 -9.221 1.00 17.62 119 HIS A CA 1
ATOM 913 C C . HIS A 1 119 ? 40.554 -6.002 -7.770 1.00 18.76 119 HIS A C 1
ATOM 914 O O . HIS A 1 119 ? 41.311 -5.077 -7.462 1.00 19.24 119 HIS A O 1
ATOM 921 N N . THR A 1 120 ? 40.025 -6.825 -6.861 1.00 17.75 120 THR A N 1
ATOM 922 C CA . THR A 1 120 ? 40.156 -6.532 -5.428 1.00 16.98 120 THR A CA 1
ATOM 923 C C . THR A 1 120 ? 41.266 -7.351 -4.776 1.00 16.27 120 THR A C 1
ATOM 924 O O . THR A 1 120 ? 41.541 -8.485 -5.178 1.00 18.21 120 THR A O 1
ATOM 928 N N . GLY A 1 121 ? 41.904 -6.774 -3.757 1.00 15.94 121 GLY A N 1
ATOM 929 C CA . GLY A 1 121 ? 42.902 -7.493 -2.977 1.00 17.14 121 GLY A CA 1
ATOM 930 C C . GLY A 1 121 ? 42.248 -8.558 -2.114 1.00 17.45 121 GLY A C 1
ATOM 931 O O . GLY A 1 121 ? 41.011 -8.589 -1.944 1.00 17.43 121 GLY A O 1
ATOM 932 N N . GLY A 1 122 ? 43.069 -9.454 -1.583 1.00 14.34 122 GLY A N 1
ATOM 933 C CA . GLY A 1 122 ? 42.550 -10.497 -0.704 1.00 14.54 122 GLY A CA 1
ATOM 934 C C . GLY A 1 122 ? 43.398 -10.573 0.543 1.00 14.28 122 GLY A C 1
ATOM 935 O O . GLY A 1 122 ? 44.625 -10.615 0.468 1.00 15.04 122 GLY A O 1
ATOM 936 N N . THR A 1 123 ? 42.734 -10.614 1.696 1.00 13.93 123 THR A N 1
ATOM 937 C CA . THR A 1 123 ? 43.434 -10.686 2.982 1.00 12.49 123 THR A CA 1
ATOM 938 C C . THR A 1 123 ? 44.424 -11.855 3.067 1.00 13.89 123 THR A C 1
ATOM 939 O O . THR A 1 123 ? 45.535 -11.693 3.574 1.00 13.70 123 THR A O 1
ATOM 943 N N . LEU A 1 124 ? 44.046 -13.015 2.524 1.00 12.85 124 LEU A N 1
ATOM 944 C CA . LEU A 1 124 ? 44.943 -14.170 2.584 1.00 13.90 124 LEU A CA 1
ATOM 945 C C . LEU A 1 124 ? 46.201 -13.976 1.753 1.00 14.01 124 LEU A C 1
ATOM 946 O O . LEU A 1 124 ? 47.284 -14.423 2.148 1.00 14.99 124 LEU A O 1
ATOM 951 N N . ASP A 1 125 ? 46.067 -13.327 0.598 1.00 13.24 125 ASP A N 1
ATOM 952 C CA . ASP A 1 125 ? 47.244 -13.071 -0.222 1.00 13.95 125 ASP A CA 1
ATOM 953 C C . ASP A 1 125 ? 48.149 -12.045 0.466 1.00 13.26 125 ASP A C 1
ATOM 954 O O . ASP A 1 125 ? 49.380 -12.155 0.415 1.00 13.98 125 ASP A O 1
ATOM 959 N N . LYS A 1 126 ? 47.550 -11.055 1.134 1.00 13.19 126 LYS A N 1
ATOM 960 C CA . LYS A 1 126 ? 48.364 -10.048 1.828 1.00 12.72 126 LYS A CA 1
ATOM 961 C C . LYS A 1 126 ? 49.161 -10.742 2.947 1.00 13.64 126 LYS A C 1
ATOM 962 O O . LYS A 1 126 ? 50.377 -10.525 3.086 1.00 14.04 126 LYS A O 1
ATOM 968 N N . LEU A 1 127 ? 48.490 -11.619 3.693 1.00 12.96 127 LEU A N 1
ATOM 969 C CA . LEU A 1 127 ? 49.131 -12.330 4.806 1.00 12.88 127 LEU A CA 1
ATOM 970 C C . LEU A 1 127 ? 50.236 -13.260 4.326 1.00 13.20 127 LEU A C 1
ATOM 971 O O . LEU A 1 127 ? 51.226 -13.459 5.026 1.00 15.67 127 LEU A O 1
ATOM 976 N N . GLU A 1 128 ? 50.089 -13.793 3.111 1.00 14.11 128 GLU A N 1
ATOM 977 C CA . GLU A 1 128 ? 51.109 -14.688 2.563 1.00 13.61 128 GLU A CA 1
ATOM 978 C C . GLU A 1 128 ? 52.363 -13.937 2.092 1.00 14.41 128 GLU A C 1
ATOM 979 O O . GLU A 1 128 ? 53.347 -14.564 1.684 1.00 17.38 128 GLU A O 1
ATOM 985 N N . SER A 1 129 ? 52.362 -12.606 2.202 1.00 14.56 129 SER A N 1
ATOM 986 C CA . SER A 1 129 ? 53.629 -11.872 2.080 1.00 14.47 129 SER A CA 1
ATOM 987 C C . SER A 1 129 ? 54.515 -12.020 3.338 1.00 14.74 129 SER A C 1
ATOM 988 O O . SER A 1 129 ? 55.716 -11.696 3.299 1.00 17.86 129 SER A O 1
ATOM 991 N N . ILE A 1 130 ? 53.937 -12.502 4.435 1.00 15.77 130 ILE A N 1
ATOM 992 C CA . ILE A 1 130 ? 54.693 -12.681 5.672 1.00 15.18 130 ILE A CA 1
ATOM 993 C C . ILE A 1 130 ? 55.332 -14.071 5.618 1.00 16.30 130 ILE A C 1
ATOM 994 O O . ILE A 1 130 ? 54.619 -15.074 5.525 1.00 17.93 130 ILE A O 1
ATOM 999 N N . PRO A 1 131 ? 56.669 -14.145 5.667 1.00 15.95 131 PRO A N 1
ATOM 1000 C CA . PRO A 1 131 ? 57.301 -15.462 5.512 1.00 19.08 131 PRO A CA 1
ATOM 1001 C C . PRO A 1 131 ? 56.888 -16.438 6.602 1.00 19.22 131 PRO A C 1
ATOM 1002 O O . PRO A 1 131 ? 56.893 -16.085 7.787 1.00 19.94 131 PRO A O 1
ATOM 1006 N N . GLY A 1 132 ? 56.504 -17.645 6.186 1.00 16.88 132 GLY A N 1
ATOM 1007 C CA . GLY A 1 132 ? 56.108 -18.697 7.113 1.00 20.73 132 GLY A CA 1
ATOM 1008 C C . GLY A 1 132 ? 54.637 -18.688 7.503 1.00 18.72 132 GLY A C 1
ATOM 1009 O O . GLY A 1 132 ? 54.123 -19.703 7.990 1.00 22.27 132 GLY A O 1
ATOM 1010 N N . PHE A 1 133 ? 53.957 -17.548 7.329 1.00 18.04 133 PHE A N 1
ATOM 1011 C CA . PHE A 1 133 ? 52.559 -17.438 7.746 1.00 16.92 133 PHE A CA 1
ATOM 1012 C C . PHE A 1 133 ? 51.697 -18.509 7.070 1.00 16.55 133 PHE A C 1
ATOM 1013 O O . PHE A 1 133 ? 51.673 -18.609 5.844 1.00 19.08 133 PHE A O 1
ATOM 1021 N N . ASP A 1 134 ? 50.987 -19.275 7.892 1.00 19.12 134 ASP A N 1
ATOM 1022 C CA . ASP A 1 134 ? 50.235 -20.440 7.468 1.00 19.77 134 ASP A CA 1
ATOM 1023 C C . ASP A 1 134 ? 48.731 -20.172 7.552 1.00 18.57 134 ASP A C 1
ATOM 1024 O O . ASP A 1 134 ? 48.160 -20.122 8.646 1.00 19.16 134 ASP A O 1
ATOM 1029 N N . ILE A 1 135 ? 48.087 -20.024 6.396 1.00 18.88 135 ILE A N 1
ATOM 1030 C CA . ILE A 1 135 ? 46.645 -19.788 6.369 1.00 17.99 135 ILE A CA 1
ATOM 1031 C C . ILE A 1 135 ? 45.808 -21.068 6.497 1.00 19.18 135 ILE A C 1
ATOM 1032 O O . ILE A 1 135 ? 44.577 -20.992 6.499 1.00 19.05 135 ILE A O 1
ATOM 1037 N N . PHE A 1 136 ? 46.472 -22.226 6.580 1.00 20.08 136 PHE A N 1
ATOM 1038 C CA . PHE A 1 136 ? 45.784 -23.515 6.666 1.00 22.76 136 PHE A CA 1
ATOM 1039 C C . PHE A 1 136 ? 46.211 -24.360 7.882 1.00 25.59 136 PHE A C 1
ATOM 1040 O O . PHE A 1 136 ? 46.675 -25.491 7.705 1.00 29.07 136 PHE A O 1
ATOM 1048 N N . PRO A 1 137 ? 46.059 -23.828 9.118 1.00 23.52 137 PRO A N 1
ATOM 1049 C CA . PRO A 1 137 ? 46.347 -24.688 10.270 1.00 25.01 137 PRO A CA 1
ATOM 1050 C C . PRO A 1 137 ? 45.339 -25.836 10.332 1.00 27.48 137 PRO A C 1
ATOM 1051 O O . PRO A 1 137 ? 44.234 -25.710 9.783 1.00 26.82 137 PRO A O 1
ATOM 1055 N N . ASP A 1 138 ? 45.691 -26.948 10.972 1.00 29.83 138 ASP A N 1
ATOM 1056 C CA . ASP A 1 138 ? 44.688 -28.013 11.098 1.00 28.55 138 ASP A CA 1
ATOM 1057 C C . ASP A 1 138 ? 43.618 -27.617 12.119 1.00 31.46 138 ASP A C 1
ATOM 1058 O O . ASP A 1 138 ? 43.772 -26.613 12.831 1.00 30.69 138 ASP A O 1
ATOM 1063 N N . ASP A 1 139 ? 42.536 -28.388 12.175 1.00 33.20 139 ASP A N 1
ATOM 1064 C CA . ASP A 1 139 ? 41.367 -28.007 12.971 1.00 35.23 139 ASP A CA 1
ATOM 1065 C C . ASP A 1 139 ? 41.682 -27.736 14.419 1.00 34.22 139 ASP A C 1
ATOM 1066 O O . ASP A 1 139 ? 41.235 -26.741 14.984 1.00 33.23 139 ASP A O 1
ATOM 1071 N N . ASN A 1 140 ? 42.449 -28.631 15.023 1.00 33.97 140 ASN A N 1
ATOM 1072 C CA . ASN A 1 140 ? 42.768 -28.451 16.417 1.00 36.22 140 ASN A CA 1
ATOM 1073 C C . ASN A 1 140 ? 43.754 -27.330 16.695 1.00 30.59 140 ASN A C 1
ATOM 1074 O O . ASN A 1 140 ? 43.640 -26.656 17.715 1.00 32.63 140 ASN A O 1
ATOM 1079 N N . ARG A 1 141 ? 44.683 -27.105 15.770 1.00 30.13 141 ARG A N 1
ATOM 1080 C CA . ARG A 1 141 ? 45.600 -25.979 15.873 1.00 28.01 141 ARG A CA 1
ATOM 1081 C C . ARG A 1 141 ? 44.852 -24.647 15.771 1.00 27.05 141 ARG A C 1
ATOM 1082 O O . ARG A 1 141 ? 45.143 -23.711 16.522 1.00 26.06 141 ARG A O 1
ATOM 1090 N N . PHE A 1 142 ? 43.893 -24.562 14.850 1.00 24.66 142 PHE A N 1
ATOM 1091 C CA . PHE A 1 142 ? 43.060 -23.354 14.720 1.00 23.30 142 PHE A CA 1
ATOM 1092 C C . PHE A 1 142 ? 42.358 -23.064 16.045 1.00 23.13 142 PHE A C 1
ATOM 1093 O O . PHE A 1 142 ? 42.367 -21.937 16.534 1.00 21.50 142 PHE A O 1
ATOM 1101 N N . ARG A 1 143 ? 41.786 -24.102 16.650 1.00 25.10 143 ARG A N 1
ATOM 1102 C CA . ARG A 1 143 ? 41.120 -23.955 17.936 1.00 25.82 143 ARG A CA 1
ATOM 1103 C C . ARG A 1 143 ? 42.075 -23.472 19.012 1.00 24.21 143 ARG A C 1
ATOM 1104 O O . ARG A 1 143 ? 41.709 -22.602 19.801 1.00 27.07 143 ARG A O 1
ATOM 1112 N N . GLU A 1 144 ? 43.290 -24.033 19.038 1.00 24.16 144 GLU A N 1
ATOM 1113 C CA . GLU A 1 144 ? 44.331 -23.603 19.986 1.00 27.95 144 GLU A CA 1
ATOM 1114 C C . GLU A 1 144 ? 44.644 -22.124 19.843 1.00 23.94 144 GLU A C 1
ATOM 1115 O O . GLU A 1 144 ? 44.759 -21.412 20.846 1.00 25.24 144 GLU A O 1
ATOM 1121 N N . ILE A 1 145 ? 44.793 -21.667 18.597 1.00 23.00 145 ILE A N 1
ATOM 1122 C CA . ILE A 1 145 ? 45.148 -20.264 18.339 1.00 21.66 145 ILE A CA 1
ATOM 1123 C C . ILE A 1 145 ? 44.029 -19.318 18.782 1.00 20.67 145 ILE A C 1
ATOM 1124 O O . ILE A 1 145 ? 44.289 -18.308 19.432 1.00 21.29 145 ILE A O 1
ATOM 1129 N N . ILE A 1 146 ? 42.787 -19.653 18.457 1.00 20.52 146 ILE A N 1
ATOM 1130 C CA . ILE A 1 146 ? 41.653 -18.823 18.862 1.00 20.83 146 ILE A CA 1
ATOM 1131 C C . ILE A 1 146 ? 41.591 -18.710 20.391 1.00 21.03 146 ILE A C 1
ATOM 1132 O O . ILE A 1 146 ? 41.418 -17.619 20.924 1.00 21.15 146 ILE A O 1
ATOM 1137 N N . LYS A 1 147 ? 41.752 -19.836 21.084 1.00 22.41 147 LYS A N 1
ATOM 1138 C CA . LYS A 1 147 ? 41.745 -19.862 22.543 1.00 24.63 147 LYS A CA 1
ATOM 1139 C C . LYS A 1 147 ? 42.867 -19.000 23.116 1.00 26.13 147 LYS A C 1
ATOM 1140 O O . LYS A 1 147 ? 42.637 -18.206 24.034 1.00 28.40 147 LYS A O 1
ATOM 1146 N N . ASP A 1 148 ? 44.073 -19.149 22.562 1.00 23.99 148 ASP A N 1
ATOM 1147 C CA . ASP A 1 148 ? 45.271 -18.548 23.158 1.00 25.71 148 ASP A CA 1
ATOM 1148 C C . ASP A 1 148 ? 45.468 -17.079 22.771 1.00 24.45 148 ASP A C 1
ATOM 1149 O O . ASP A 1 148 ? 45.803 -16.249 23.629 1.00 27.73 148 ASP A O 1
ATOM 1154 N N . VAL A 1 149 ? 45.261 -16.770 21.488 1.00 21.41 149 VAL A N 1
ATOM 1155 C CA . VAL A 1 149 ? 45.534 -15.443 20.931 1.00 19.38 149 VAL A CA 1
ATOM 1156 C C . VAL A 1 149 ? 44.258 -14.614 20.797 1.00 18.90 149 VAL A C 1
ATOM 1157 O O . VAL A 1 149 ? 44.279 -13.396 21.000 1.00 20.20 149 VAL A O 1
ATOM 1161 N N . GLY A 1 150 ? 43.147 -15.276 20.478 1.00 19.36 150 GLY A N 1
ATOM 1162 C CA . GLY A 1 150 ? 41.865 -14.581 20.321 1.00 17.18 150 GLY A CA 1
ATOM 1163 C C . GLY A 1 150 ? 41.460 -14.323 18.871 1.00 17.91 150 GLY A C 1
ATOM 1164 O O . GLY A 1 150 ? 40.322 -13.957 18.595 1.00 18.17 150 GLY A O 1
ATOM 1165 N N . VAL A 1 151 ? 42.387 -14.506 17.940 1.00 18.01 151 VAL A N 1
ATOM 1166 C CA . VAL A 1 151 ? 42.118 -14.258 16.522 1.00 16.41 151 VAL A CA 1
ATOM 1167 C C . VAL A 1 151 ? 43.093 -15.083 15.694 1.00 16.94 151 VAL A C 1
ATOM 1168 O O . VAL A 1 151 ? 44.237 -15.326 16.114 1.00 16.84 151 VAL A O 1
ATOM 1172 N N . ALA A 1 152 ? 42.616 -15.536 14.534 1.00 16.81 152 ALA A N 1
ATOM 1173 C CA . ALA A 1 152 ? 43.453 -16.126 13.504 1.00 14.46 152 ALA A CA 1
ATOM 1174 C C . ALA A 1 152 ? 42.740 -15.869 12.189 1.00 15.63 152 ALA A C 1
ATOM 1175 O O . ALA A 1 152 ? 41.506 -15.735 12.147 1.00 17.03 152 ALA A O 1
ATOM 1177 N N . ILE A 1 153 ? 43.515 -15.761 11.117 1.00 15.35 153 ILE A N 1
ATOM 1178 C CA . ILE A 1 153 ? 42.943 -15.497 9.798 1.00 16.23 153 ILE A CA 1
ATOM 1179 C C . ILE A 1 153 ? 43.380 -16.613 8.869 1.00 15.73 153 ILE A C 1
ATOM 1180 O O . ILE A 1 153 ? 44.578 -16.836 8.677 1.00 17.48 153 ILE A O 1
ATOM 1185 N N . ILE A 1 154 ? 42.396 -17.329 8.329 1.00 16.01 154 ILE A N 1
ATOM 1186 C CA . ILE A 1 154 ? 42.653 -18.587 7.621 1.00 16.32 154 ILE A CA 1
ATOM 1187 C C . ILE A 1 154 ? 41.863 -18.703 6.323 1.00 15.61 154 ILE A C 1
ATOM 1188 O O . ILE A 1 154 ? 40.911 -17.951 6.088 1.00 17.02 154 ILE A O 1
ATOM 1193 N N . GLY A 1 155 ? 42.254 -19.667 5.495 1.00 16.95 155 GLY A N 1
ATOM 1194 C CA . GLY A 1 155 ? 41.520 -19.999 4.276 1.00 19.69 155 GLY A CA 1
ATOM 1195 C C . GLY A 1 155 ? 40.363 -20.966 4.477 1.00 24.88 155 GLY A C 1
ATOM 1196 O O . GLY A 1 155 ? 40.252 -21.590 5.530 1.00 27.25 155 GLY A O 1
ATOM 1197 N N . GLN A 1 156 ? 39.498 -21.076 3.463 1.00 25.56 156 GLN A N 1
ATOM 1198 C CA . GLN A 1 156 ? 38.392 -22.042 3.468 1.00 25.24 156 GLN A CA 1
ATOM 1199 C C . GLN A 1 156 ? 38.950 -23.404 3.089 1.00 28.72 156 GLN A C 1
ATOM 1200 O O . GLN A 1 156 ? 39.542 -23.563 2.015 1.00 32.55 156 GLN A O 1
ATOM 1206 N N . THR A 1 157 ? 38.789 -24.375 3.987 1.00 29.04 157 THR A N 1
ATOM 1207 C CA . THR A 1 157 ? 39.230 -25.742 3.731 1.00 31.83 157 THR A CA 1
ATOM 1208 C C . THR A 1 157 ? 38.154 -26.496 2.979 1.00 31.64 157 THR A C 1
ATOM 1209 O O . THR A 1 157 ? 36.990 -26.086 2.959 1.00 28.62 157 THR A O 1
ATOM 1213 N N . SER A 1 158 ? 38.537 -27.619 2.385 1.00 35.33 158 SER A N 1
ATOM 1214 C CA . SER A 1 158 ? 37.652 -28.296 1.471 1.00 36.31 158 SER A CA 1
ATOM 1215 C C . SER A 1 158 ? 36.355 -28.702 2.151 1.00 34.36 158 SER A C 1
ATOM 1216 O O . SER A 1 158 ? 35.353 -28.924 1.482 1.00 41.70 158 SER A O 1
ATOM 1219 N N . SER A 1 159 ? 36.368 -28.803 3.477 1.00 33.62 159 SER A N 1
ATOM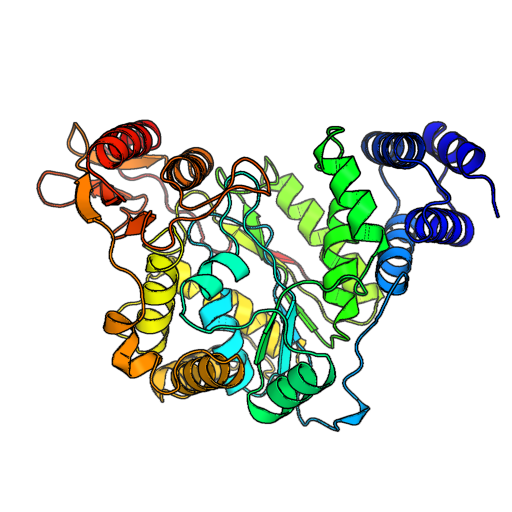 1220 C CA . SER A 1 159 ? 35.181 -29.251 4.191 1.00 38.27 159 SER A CA 1
ATOM 1221 C C . SER A 1 159 ? 34.245 -28.137 4.680 1.00 34.69 159 SER A C 1
ATOM 1222 O O . SER A 1 159 ? 33.194 -28.427 5.243 1.00 39.88 159 SER A O 1
ATOM 1225 N N . LEU A 1 160 ? 34.606 -26.877 4.460 1.00 28.20 160 LEU A N 1
ATOM 1226 C CA . LEU A 1 160 ? 33.748 -25.772 4.878 1.00 29.33 160 LEU A CA 1
ATOM 1227 C C . LEU A 1 160 ? 32.854 -25.323 3.727 1.00 27.99 160 LEU A C 1
ATOM 1228 O O . LEU A 1 160 ? 33.346 -25.044 2.639 1.00 28.48 160 LEU A O 1
ATOM 1233 N N . ALA A 1 161 ? 31.538 -25.291 3.972 1.00 24.08 161 ALA A N 1
ATOM 1234 C CA . ALA A 1 161 ? 30.523 -24.931 2.960 1.00 21.91 161 ALA A CA 1
ATOM 1235 C C . ALA A 1 161 ? 30.886 -25.422 1.552 1.00 21.58 161 ALA A C 1
ATOM 1236 O O . ALA A 1 161 ? 30.967 -24.627 0.618 1.00 22.22 161 ALA A O 1
ATOM 1238 N N . PRO A 1 162 ? 31.122 -26.738 1.401 1.00 21.53 162 PRO A N 1
ATOM 1239 C CA . PRO A 1 162 ? 31.599 -27.256 0.119 1.00 22.49 162 PRO A CA 1
ATOM 1240 C C . PRO A 1 162 ? 30.634 -27.037 -1.045 1.00 20.02 162 PRO A C 1
ATOM 1241 O O . PRO A 1 162 ? 31.083 -26.945 -2.190 1.00 23.10 162 PRO A O 1
ATOM 1245 N N . ALA A 1 163 ? 29.329 -26.956 -0.777 1.00 18.42 163 ALA A N 1
ATOM 1246 C CA . ALA A 1 163 ? 28.383 -26.675 -1.857 1.00 19.28 163 ALA A CA 1
ATOM 1247 C C . ALA A 1 163 ? 28.651 -25.318 -2.511 1.00 21.09 163 ALA A C 1
ATOM 1248 O O . ALA A 1 163 ? 28.387 -25.136 -3.704 1.00 21.13 163 ALA A O 1
ATOM 1250 N N . ASP A 1 164 ? 29.191 -24.375 -1.739 1.00 22.93 164 ASP A N 1
ATOM 1251 C CA . ASP A 1 164 ? 29.510 -23.046 -2.270 1.00 22.63 164 ASP A CA 1
ATOM 1252 C C . ASP A 1 164 ? 30.665 -23.085 -3.263 1.00 23.51 164 ASP A C 1
ATOM 1253 O O . ASP A 1 164 ? 30.760 -22.230 -4.149 1.00 25.57 164 ASP A O 1
ATOM 1258 N N . LYS A 1 165 ? 31.552 -24.070 -3.109 1.00 27.12 165 LYS A N 1
ATOM 1259 C CA . LYS A 1 165 ? 32.698 -24.215 -4.017 1.00 26.69 165 LYS A CA 1
ATOM 1260 C C . LYS A 1 165 ? 32.270 -24.359 -5.477 1.00 25.73 165 LYS A C 1
ATOM 1261 O O . LYS A 1 165 ? 32.665 -23.553 -6.312 1.00 24.05 165 LYS A O 1
ATOM 1267 N N . ARG A 1 166 ? 31.457 -25.372 -5.783 1.00 25.81 166 ARG A N 1
ATOM 1268 C CA . ARG A 1 166 ? 30.982 -25.565 -7.155 1.00 25.80 166 ARG A CA 1
ATOM 1269 C C . ARG A 1 166 ? 29.982 -24.481 -7.554 1.00 23.44 166 ARG A C 1
ATOM 1270 O O . ARG A 1 166 ? 29.926 -24.082 -8.715 1.00 22.07 166 ARG A O 1
ATOM 1278 N N . PHE A 1 167 ? 29.195 -24.004 -6.586 1.00 21.09 167 PHE A N 1
ATOM 1279 C CA . PHE A 1 167 ? 28.170 -23.009 -6.885 1.00 19.22 167 PHE A CA 1
ATOM 1280 C C . PHE A 1 167 ? 28.842 -21.714 -7.351 1.00 17.95 167 PHE A C 1
ATOM 1281 O O . PHE A 1 167 ? 28.507 -21.193 -8.425 1.00 19.11 167 PHE A O 1
ATOM 1289 N N . TYR A 1 168 ? 29.797 -21.210 -6.568 1.00 17.55 168 TYR A N 1
ATOM 1290 C CA . TYR A 1 168 ? 30.502 -19.992 -6.946 1.00 18.10 168 TYR A CA 1
ATOM 1291 C C . TYR A 1 168 ? 31.339 -20.198 -8.212 1.00 20.34 168 TYR A C 1
ATOM 1292 O O . TYR A 1 168 ? 31.336 -19.341 -9.084 1.00 18.25 168 TYR A O 1
ATOM 1301 N N . ALA A 1 169 ? 32.032 -21.337 -8.322 1.00 19.46 169 ALA A N 1
ATOM 1302 C CA . ALA A 1 169 ? 32.799 -21.634 -9.541 1.00 19.86 169 ALA A CA 1
ATOM 1303 C C . ALA A 1 169 ? 31.924 -21.559 -10.793 1.00 18.92 169 ALA A C 1
ATOM 1304 O O . ALA A 1 169 ? 32.354 -21.037 -11.825 1.00 20.40 169 ALA A O 1
ATOM 1306 N N . THR A 1 170 ? 30.690 -22.057 -10.696 1.00 17.23 170 THR A N 1
ATOM 1307 C CA . THR A 1 170 ? 29.773 -22.022 -11.840 1.00 18.65 170 THR A CA 1
ATOM 1308 C C . THR A 1 170 ? 29.246 -20.609 -12.101 1.00 16.92 170 THR A C 1
ATOM 1309 O O . THR A 1 170 ? 29.230 -20.146 -13.244 1.00 17.61 170 THR A O 1
ATOM 1313 N N . ARG A 1 171 ? 28.876 -19.907 -11.029 1.00 16.16 171 ARG A N 1
ATOM 1314 C CA . ARG A 1 171 ? 28.415 -18.522 -11.134 1.00 16.72 171 ARG A CA 1
ATOM 1315 C C . ARG A 1 171 ? 29.441 -17.655 -11.867 1.00 18.23 171 ARG A C 1
ATOM 1316 O O . ARG A 1 171 ? 29.096 -16.822 -12.706 1.00 17.34 171 ARG A O 1
ATOM 1324 N N . ASP A 1 172 ? 30.711 -17.890 -11.564 1.00 17.12 172 ASP A N 1
ATOM 1325 C CA . ASP A 1 172 ? 31.788 -17.023 -12.053 1.00 18.65 172 ASP A CA 1
ATOM 1326 C C . ASP A 1 172 ? 32.159 -17.251 -13.524 1.00 20.30 172 ASP A C 1
ATOM 1327 O O . ASP A 1 172 ? 33.019 -16.541 -14.059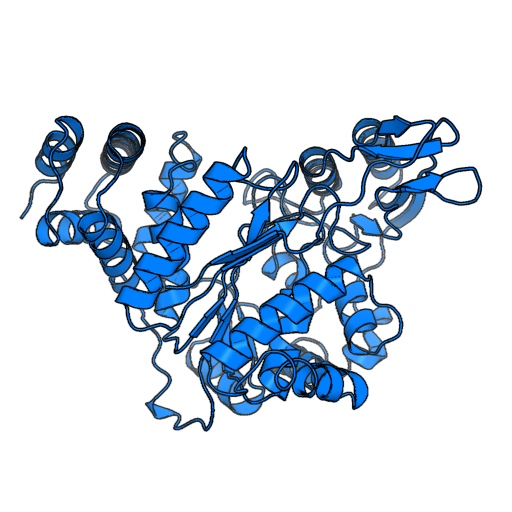 1.00 20.10 172 ASP A O 1
ATOM 1332 N N . ILE A 1 173 ? 31.540 -18.242 -14.169 1.00 19.10 173 ILE A N 1
ATOM 1333 C CA . ILE A 1 173 ? 31.721 -18.431 -15.616 1.00 18.48 173 ILE A CA 1
ATOM 1334 C C . ILE A 1 173 ? 30.417 -18.303 -16.411 1.00 17.60 173 ILE A C 1
ATOM 1335 O O . ILE A 1 173 ? 30.427 -18.463 -17.636 1.00 18.17 173 ILE A O 1
ATOM 1340 N N . THR A 1 174 ? 29.314 -18.002 -15.720 1.00 18.05 174 THR A N 1
ATOM 1341 C CA . THR A 1 174 ? 27.975 -17.986 -16.337 1.00 16.81 174 THR A CA 1
ATOM 1342 C C . THR A 1 174 ? 27.205 -16.664 -16.130 1.00 17.11 174 THR A C 1
ATOM 1343 O O . THR A 1 174 ? 25.992 -16.604 -16.364 1.00 18.38 174 THR A O 1
ATOM 1347 N N . ALA A 1 175 ? 27.909 -15.612 -15.700 1.00 16.92 175 ALA A N 1
ATOM 1348 C CA . ALA A 1 175 ? 27.289 -14.300 -15.420 1.00 18.48 175 ALA A CA 1
ATOM 1349 C C . ALA A 1 175 ? 26.125 -14.443 -14.426 1.00 17.08 175 ALA A C 1
ATOM 1350 O O . ALA A 1 175 ? 25.056 -13.850 -14.585 1.00 19.04 175 ALA A O 1
ATOM 1352 N N . THR A 1 176 ? 26.343 -15.247 -13.390 1.00 17.93 176 THR A N 1
ATOM 1353 C CA . THR A 1 176 ? 25.361 -15.346 -12.310 1.00 16.71 176 THR A CA 1
ATOM 1354 C C . THR A 1 176 ? 26.009 -15.054 -10.955 1.00 16.63 176 THR A C 1
ATOM 1355 O O . THR A 1 176 ? 25.520 -15.482 -9.918 1.00 19.06 176 THR A O 1
ATOM 1359 N N . VAL A 1 177 ? 27.101 -14.294 -10.966 1.00 16.87 177 VAL A N 1
ATOM 1360 C CA . VAL A 1 177 ? 27.649 -13.782 -9.705 1.00 17.81 177 VAL A CA 1
ATOM 1361 C C . VAL A 1 177 ? 26.737 -12.684 -9.174 1.00 17.50 177 VAL A C 1
ATOM 1362 O O . VAL A 1 177 ? 26.424 -12.663 -7.989 1.00 19.17 177 VAL A O 1
ATOM 1366 N N . ASP A 1 178 ? 26.313 -11.795 -10.074 1.00 19.26 178 ASP A N 1
ATOM 1367 C CA . ASP A 1 178 ? 25.610 -10.564 -9.733 1.00 20.34 178 ASP A CA 1
ATOM 1368 C C . ASP A 1 178 ? 24.132 -10.815 -9.421 1.00 21.36 178 ASP A C 1
ATOM 1369 O O . ASP A 1 178 ? 23.247 -10.458 -10.204 1.00 23.43 178 ASP A O 1
ATOM 1374 N N . SER A 1 179 ? 23.888 -11.428 -8.261 1.00 20.93 179 SER A N 1
ATOM 1375 C CA . SER A 1 179 ? 22.536 -11.728 -7.776 1.00 18.21 179 SER A CA 1
ATOM 1376 C C . SER A 1 179 ? 22.576 -11.617 -6.272 1.00 18.35 179 SER A C 1
ATOM 1377 O O . SER A 1 179 ? 23.350 -12.331 -5.614 1.00 21.28 179 SER A O 1
ATOM 1380 N N . ILE A 1 180 ? 21.754 -10.733 -5.719 1.00 19.64 180 ILE A N 1
ATOM 1381 C CA . ILE A 1 180 ? 21.682 -10.552 -4.259 1.00 21.39 180 ILE A CA 1
ATOM 1382 C C . ILE A 1 180 ? 21.423 -11.847 -3.454 1.00 20.64 180 ILE A C 1
ATOM 1383 O O . ILE A 1 180 ? 22.176 -12.139 -2.522 1.00 20.91 180 ILE A O 1
ATOM 1388 N N . PRO A 1 181 ? 20.391 -12.647 -3.817 1.00 19.60 181 PRO A N 1
ATOM 1389 C CA . PRO A 1 181 ? 20.229 -13.912 -3.064 1.00 20.61 181 PRO A CA 1
ATOM 1390 C C . PRO A 1 181 ? 21.446 -14.839 -3.144 1.00 18.33 181 PRO A C 1
ATOM 1391 O O . PRO A 1 181 ? 21.821 -15.467 -2.150 1.00 19.44 181 PRO A O 1
ATOM 1395 N N . LEU A 1 182 ? 22.068 -14.916 -4.315 1.00 19.11 182 LEU A N 1
ATOM 1396 C CA . LEU A 1 182 ? 23.228 -15.801 -4.471 1.00 17.03 182 LEU A CA 1
ATOM 1397 C C . LEU A 1 182 ? 24.453 -15.301 -3.707 1.00 17.28 182 LEU A C 1
ATOM 1398 O O . LEU A 1 182 ? 25.166 -16.096 -3.093 1.00 18.23 182 LEU A O 1
ATOM 1403 N N . ILE A 1 183 ? 24.688 -13.992 -3.747 1.00 16.89 183 ILE A N 1
ATOM 1404 C CA . ILE A 1 183 ? 25.784 -13.371 -2.982 1.00 17.69 183 ILE A CA 1
ATOM 1405 C C . ILE A 1 183 ? 25.570 -13.576 -1.483 1.00 18.58 183 ILE A C 1
ATOM 1406 O O . ILE A 1 183 ? 26.495 -13.992 -0.759 1.00 19.45 183 ILE A O 1
ATOM 1411 N N . THR A 1 184 ? 24.359 -13.277 -1.022 1.00 18.56 184 THR A N 1
ATOM 1412 C CA . THR A 1 184 ? 24.007 -13.378 0.397 1.00 19.43 184 THR A CA 1
ATOM 1413 C C . THR A 1 184 ? 24.283 -14.797 0.886 1.00 18.94 184 THR A C 1
ATOM 1414 O O . THR A 1 184 ? 24.963 -15.010 1.906 1.00 18.90 184 THR A O 1
ATOM 1418 N N . ALA A 1 185 ? 23.765 -15.775 0.146 1.00 17.71 185 ALA A N 1
ATOM 1419 C CA . ALA A 1 185 ? 23.909 -17.160 0.555 1.00 18.33 185 ALA A CA 1
ATOM 1420 C C . ALA A 1 185 ? 25.371 -17.591 0.544 1.00 18.83 185 ALA A C 1
ATOM 1421 O O . ALA A 1 185 ? 25.817 -18.285 1.458 1.00 18.55 185 ALA A O 1
ATOM 1423 N N . SER A 1 186 ? 26.119 -17.157 -0.467 1.00 18.16 186 SER A N 1
ATOM 1424 C CA . SER A 1 186 ? 27.528 -17.530 -0.591 1.00 17.86 186 SER A CA 1
ATOM 1425 C C . SER A 1 186 ? 28.366 -16.942 0.553 1.00 18.74 186 SER A C 1
ATOM 1426 O O . SER A 1 186 ? 29.158 -17.659 1.176 1.00 19.22 186 SER A O 1
ATOM 1429 N N . ILE A 1 187 ? 28.192 -15.649 0.831 1.00 17.76 187 ILE A N 1
ATOM 1430 C CA . ILE A 1 187 ? 28.926 -14.987 1.913 1.00 18.67 187 ILE A CA 1
ATOM 1431 C C . ILE A 1 187 ? 28.595 -15.634 3.258 1.00 18.98 187 ILE A C 1
ATOM 1432 O O . ILE A 1 187 ? 29.493 -15.988 4.035 1.00 19.67 187 ILE A O 1
ATOM 1437 N N . LEU A 1 188 ? 27.307 -15.794 3.528 1.00 19.75 188 LEU A N 1
ATOM 1438 C CA . LEU A 1 188 ? 26.883 -16.240 4.851 1.00 19.39 188 LEU A CA 1
ATOM 1439 C C . LEU A 1 188 ? 27.063 -17.732 5.065 1.00 19.21 188 LEU A C 1
ATOM 1440 O O . LEU A 1 188 ? 27.238 -18.178 6.199 1.00 20.38 188 LEU A O 1
ATOM 1445 N N . ALA A 1 189 ? 27.047 -18.519 3.993 1.00 18.10 189 ALA A N 1
ATOM 1446 C CA . ALA A 1 189 ? 27.306 -19.948 4.161 1.00 19.21 189 ALA A CA 1
ATOM 1447 C C . ALA A 1 189 ? 28.671 -20.152 4.807 1.00 20.52 189 ALA A C 1
ATOM 1448 O O . ALA A 1 189 ? 28.830 -21.005 5.687 1.00 21.49 189 ALA A O 1
ATOM 1450 N N . LYS A 1 190 ? 29.649 -19.348 4.381 1.00 21.21 190 LYS A N 1
ATOM 1451 C CA . LYS A 1 190 ? 30.993 -19.428 4.941 1.00 22.11 190 LYS A CA 1
ATOM 1452 C C . LYS A 1 190 ? 31.094 -18.761 6.307 1.00 21.03 190 LYS A C 1
ATOM 1453 O O . LYS A 1 190 ? 31.634 -19.358 7.233 1.00 21.52 190 LYS A O 1
ATOM 1459 N N . LYS A 1 191 ? 30.572 -17.545 6.461 1.00 21.27 191 LYS A N 1
ATOM 1460 C CA . LYS A 1 191 ? 30.725 -16.867 7.755 1.00 20.24 191 LYS A CA 1
ATOM 1461 C C . LYS A 1 191 ? 29.905 -17.554 8.850 1.00 21.21 191 LYS A C 1
ATOM 1462 O O . LYS A 1 191 ? 30.372 -17.663 9.984 1.00 21.46 191 LYS A O 1
ATOM 1468 N N . LEU A 1 192 ? 28.689 -18.014 8.534 1.00 19.57 192 LEU A N 1
ATOM 1469 C CA . LEU A 1 192 ? 27.886 -18.685 9.571 1.00 20.73 192 LEU A CA 1
ATOM 1470 C C . LEU A 1 192 ? 28.430 -20.059 9.939 1.00 20.63 192 LEU A C 1
ATOM 1471 O O . LEU A 1 192 ? 28.140 -20.578 11.017 1.00 24.75 192 LEU A O 1
ATOM 1476 N N . ALA A 1 193 ? 29.237 -20.645 9.062 1.00 21.08 193 ALA A N 1
ATOM 1477 C CA . ALA A 1 193 ? 29.870 -21.919 9.396 1.00 21.02 193 ALA A CA 1
ATOM 1478 C C . ALA A 1 193 ? 30.959 -21.724 10.462 1.00 20.92 193 ALA A C 1
ATOM 1479 O O . ALA A 1 193 ? 31.513 -22.702 10.957 1.00 23.56 193 ALA A O 1
ATOM 1481 N N . GLU A 1 194 ? 31.262 -20.469 10.820 1.00 20.68 194 GLU A N 1
ATOM 1482 C CA . GLU A 1 194 ? 32.276 -20.198 11.845 1.00 17.95 194 GLU A CA 1
ATOM 1483 C C . GLU A 1 194 ? 31.721 -20.328 13.259 1.00 20.78 194 GLU A C 1
ATOM 1484 O O . GLU A 1 194 ? 32.488 -20.257 14.225 1.00 23.14 194 GLU A O 1
ATOM 1490 N N . GLY A 1 195 ? 30.402 -20.503 13.398 1.00 21.85 195 GLY A N 1
ATOM 1491 C CA . GLY A 1 195 ? 29.807 -20.656 14.733 1.00 24.76 195 GLY A CA 1
ATOM 1492 C C . GLY A 1 195 ? 29.837 -19.359 15.524 1.00 21.77 195 GLY A C 1
ATOM 1493 O O . GLY A 1 195 ? 30.285 -19.321 16.678 1.00 24.44 195 GLY A O 1
ATOM 1494 N N . LEU A 1 196 ? 29.354 -18.297 14.886 1.00 21.76 196 LEU A N 1
ATOM 1495 C CA . LEU A 1 196 ? 29.402 -16.933 15.407 1.00 20.48 196 LEU A CA 1
ATOM 1496 C C . LEU A 1 196 ? 28.278 -16.604 16.372 1.00 21.20 196 LEU A C 1
ATOM 1497 O O . LEU A 1 196 ? 27.178 -17.155 16.278 1.00 24.94 196 LEU A O 1
ATOM 1502 N N . ASP A 1 197 ? 28.576 -15.680 17.283 1.00 21.00 197 ASP A N 1
ATOM 1503 C CA . ASP A 1 197 ? 27.568 -14.977 18.070 1.00 20.19 197 ASP A CA 1
ATOM 1504 C C . ASP A 1 197 ? 27.179 -13.667 17.380 1.00 21.20 197 ASP A C 1
ATOM 1505 O O . ASP A 1 197 ? 26.025 -13.240 17.462 1.00 24.18 197 ASP A O 1
ATOM 1510 N N . ALA A 1 198 ? 28.141 -13.036 16.695 1.00 17.75 198 ALA A N 1
ATOM 1511 C CA . ALA A 1 198 ? 27.917 -11.715 16.114 1.00 19.50 198 ALA A CA 1
ATOM 1512 C C . ALA A 1 198 ? 28.747 -11.535 14.862 1.00 17.52 198 ALA A C 1
ATOM 1513 O O . ALA A 1 198 ? 29.780 -12.201 14.683 1.00 18.60 198 ALA A O 1
ATOM 1515 N N . LEU A 1 199 ? 28.301 -10.624 13.996 1.00 18.05 199 LEU A N 1
ATOM 1516 C CA . LEU A 1 199 ? 28.943 -10.415 12.705 1.00 17.56 199 LEU A CA 1
ATOM 1517 C C . LEU A 1 199 ? 28.720 -8.983 12.256 1.00 17.11 199 LEU A C 1
ATOM 1518 O O . LEU A 1 199 ? 27.646 -8.412 12.483 1.00 18.03 199 LEU A O 1
ATOM 1523 N N . VAL A 1 200 ? 29.736 -8.392 11.637 1.00 17.36 200 VAL A N 1
ATOM 1524 C CA . VAL A 1 200 ? 29.539 -7.121 10.943 1.00 15.65 200 VAL A CA 1
ATOM 1525 C C . VAL A 1 200 ? 29.902 -7.298 9.484 1.00 15.28 200 VAL A C 1
ATOM 1526 O O . VAL A 1 200 ? 30.900 -7.957 9.149 1.00 16.03 200 VAL A O 1
ATOM 1530 N N A MET A 1 201 ? 29.094 -6.703 8.620 0.50 15.48 201 MET A N 1
ATOM 1531 N N B MET A 1 201 ? 29.080 -6.715 8.618 0.50 15.88 201 MET A N 1
ATOM 1532 C CA A MET A 1 201 ? 29.294 -6.801 7.186 0.50 15.96 201 MET A CA 1
ATOM 1533 C CA B MET A 1 201 ? 29.294 -6.757 7.176 0.50 17.13 201 MET A CA 1
ATOM 1534 C C A MET A 1 201 ? 29.660 -5.416 6.658 0.50 16.10 201 MET A C 1
ATOM 1535 C C B MET A 1 201 ? 29.692 -5.383 6.693 0.50 16.58 201 MET A C 1
ATOM 1536 O O A MET A 1 201 ? 28.976 -4.443 6.959 0.50 18.55 201 MET A O 1
ATOM 1537 O O B MET A 1 201 ? 29.049 -4.394 7.035 0.50 18.80 201 MET A O 1
ATOM 1546 N N . ASP A 1 202 ? 30.755 -5.332 5.902 1.00 14.67 202 ASP A N 1
ATOM 1547 C CA . ASP A 1 202 ? 31.176 -4.101 5.250 1.00 13.92 202 ASP A CA 1
ATOM 1548 C C . ASP A 1 202 ? 30.803 -4.230 3.768 1.00 15.42 202 ASP A C 1
ATOM 1549 O O . ASP A 1 202 ? 31.416 -5.017 3.014 1.00 16.42 202 ASP A O 1
ATOM 1554 N N . VAL A 1 203 ? 29.767 -3.505 3.356 1.00 15.10 203 VAL A N 1
ATOM 1555 C CA . VAL A 1 203 ? 29.368 -3.512 1.947 1.00 14.93 203 VAL A CA 1
ATOM 1556 C C . VAL A 1 203 ? 29.860 -2.214 1.310 1.00 15.38 203 VAL A C 1
ATOM 1557 O O . VAL A 1 203 ? 29.466 -1.114 1.720 1.00 16.68 203 VAL A O 1
ATOM 1561 N N . LYS A 1 204 ? 30.706 -2.351 0.294 1.00 15.79 204 LYS A N 1
ATOM 1562 C CA . LYS A 1 204 ? 31.322 -1.187 -0.332 1.00 16.91 204 LYS A CA 1
ATOM 1563 C C . LYS A 1 204 ? 30.354 -0.484 -1.274 1.00 17.61 204 LYS A C 1
ATOM 1564 O O . LYS A 1 204 ? 29.429 -1.108 -1.830 1.00 19.12 204 LYS A O 1
ATOM 1570 N N . VAL A 1 205 ? 30.576 0.819 -1.419 1.00 17.62 205 VAL A N 1
ATOM 1571 C CA . VAL A 1 205 ? 29.827 1.691 -2.310 1.00 21.35 205 VAL A CA 1
ATOM 1572 C C . VAL A 1 205 ? 30.861 2.427 -3.169 1.00 21.36 205 VAL A C 1
ATOM 1573 O O . VAL A 1 205 ? 31.895 2.845 -2.660 1.00 21.57 205 VAL A O 1
ATOM 1577 N N . GLY A 1 206 ? 30.609 2.549 -4.469 1.00 24.97 206 GLY A N 1
ATOM 1578 C CA . GLY A 1 206 ? 31.481 3.354 -5.333 1.00 25.32 206 GLY A CA 1
ATOM 1579 C C . GLY A 1 206 ? 32.192 2.613 -6.451 1.00 27.23 206 GLY A C 1
ATOM 1580 O O . GLY A 1 206 ? 31.915 1.445 -6.702 1.00 28.51 206 GLY A O 1
ATOM 1581 N N . SER A 1 207 ? 33.120 3.301 -7.116 1.00 26.76 207 SER A N 1
ATOM 1582 C CA . SER A 1 207 ? 33.767 2.801 -8.336 1.00 26.13 207 SER A CA 1
ATOM 1583 C C . SER A 1 207 ? 34.633 1.560 -8.104 1.00 27.01 207 SER A C 1
ATOM 1584 O O . SER A 1 207 ? 34.887 0.782 -9.038 1.00 27.48 207 SER A O 1
ATOM 1587 N N . GLY A 1 208 ? 35.064 1.361 -6.864 1.00 23.67 208 GLY A N 1
ATOM 1588 C CA . GLY A 1 208 ? 35.856 0.186 -6.525 1.00 22.51 208 GLY A CA 1
ATOM 1589 C C . GLY A 1 208 ? 35.025 -0.918 -5.897 1.00 24.67 208 GLY A C 1
ATOM 1590 O O . GLY A 1 208 ? 35.567 -1.964 -5.529 1.00 24.34 208 GLY A O 1
ATOM 1591 N N . ALA A 1 209 ? 33.719 -0.677 -5.782 1.00 21.72 209 ALA A N 1
ATOM 1592 C CA . ALA A 1 209 ? 32.789 -1.612 -5.135 1.00 22.77 209 ALA A CA 1
ATOM 1593 C C . ALA A 1 209 ? 32.264 -2.589 -6.149 1.00 22.71 209 ALA A C 1
ATOM 1594 O O . ALA A 1 209 ? 32.235 -2.291 -7.350 1.00 25.93 209 ALA A O 1
ATOM 1596 N N . PHE A 1 210 ? 31.813 -3.743 -5.673 1.00 21.57 210 PHE A N 1
ATOM 1597 C CA . PHE A 1 210 ? 31.116 -4.646 -6.552 1.00 26.62 210 PHE A CA 1
ATOM 1598 C C . PHE A 1 210 ? 29.719 -4.220 -6.960 1.00 27.38 210 PHE A C 1
ATOM 1599 O O . PHE A 1 210 ? 29.442 -4.239 -8.173 1.00 27.89 210 PHE A O 1
ATOM 1607 N N A MET A 1 211 ? 28.822 -3.897 -6.029 0.50 26.59 211 MET A N 1
ATOM 1608 N N B MET A 1 211 ? 28.828 -3.890 -6.024 0.50 27.42 211 MET A N 1
ATOM 1609 C CA A MET A 1 211 ? 27.479 -3.511 -6.469 0.50 28.13 211 MET A CA 1
ATOM 1610 C CA B MET A 1 211 ? 27.476 -3.498 -6.438 0.50 29.53 211 MET A CA 1
ATOM 1611 C C A MET A 1 211 ? 27.599 -2.186 -7.235 0.50 32.18 211 MET A C 1
ATOM 1612 C C B MET A 1 211 ? 27.579 -2.170 -7.213 0.50 32.81 211 MET A C 1
ATOM 1613 O O A MET A 1 211 ? 28.418 -1.341 -6.876 0.50 30.73 211 MET A O 1
ATOM 1614 O O B MET A 1 211 ? 28.362 -1.302 -6.833 0.50 33.29 211 MET A O 1
ATOM 1623 N N . PRO A 1 212 ? 26.840 -2.034 -8.333 1.00 36.48 212 PRO A N 1
ATOM 1624 C CA . PRO A 1 212 ? 27.083 -0.903 -9.246 1.00 36.73 212 PRO A CA 1
ATOM 1625 C C . PRO A 1 212 ? 26.518 0.438 -8.790 1.00 38.84 212 PRO A C 1
ATOM 1626 O O . PRO A 1 212 ? 26.897 1.488 -9.318 1.00 42.18 212 PRO A O 1
ATOM 1630 N N . THR A 1 213 ? 25.601 0.403 -7.830 1.00 35.00 213 THR A N 1
ATOM 1631 C CA . THR A 1 213 ? 24.980 1.623 -7.342 1.00 36.00 213 THR A CA 1
ATOM 1632 C C . THR A 1 213 ? 24.830 1.575 -5.832 1.00 31.13 213 THR A C 1
ATOM 1633 O O . THR A 1 213 ? 24.886 0.509 -5.218 1.00 30.64 213 THR A O 1
ATOM 1637 N N . TYR A 1 214 ? 24.618 2.738 -5.232 1.00 29.43 214 TYR A N 1
ATOM 1638 C CA . TYR A 1 214 ? 24.386 2.819 -3.801 1.00 28.44 214 TYR A CA 1
ATOM 1639 C C . TYR A 1 214 ? 23.153 2.007 -3.378 1.00 28.85 214 TYR A C 1
ATOM 1640 O O . TYR A 1 214 ? 23.186 1.285 -2.378 1.00 26.93 214 TYR A O 1
ATOM 1649 N N . GLU A 1 215 ? 22.064 2.127 -4.133 1.00 29.29 215 GLU A N 1
ATOM 1650 C CA . GLU A 1 215 ? 20.822 1.436 -3.784 1.00 33.90 215 GLU A CA 1
ATOM 1651 C C . GLU A 1 215 ? 20.978 -0.095 -3.759 1.00 30.70 215 GLU A C 1
ATOM 1652 O O . GLU A 1 215 ? 20.393 -0.781 -2.912 1.00 33.57 215 GLU A O 1
ATOM 1658 N N . LEU A 1 216 ? 21.778 -0.627 -4.673 1.00 30.13 216 LEU A N 1
ATOM 1659 C CA . LEU A 1 216 ? 22.003 -2.072 -4.714 1.00 28.81 216 LEU A CA 1
ATOM 1660 C C . LEU A 1 216 ? 22.965 -2.535 -3.613 1.00 27.70 216 LEU A C 1
ATOM 1661 O O . LEU A 1 216 ? 22.792 -3.628 -3.054 1.00 26.81 216 LEU A O 1
ATOM 1666 N N . SER A 1 217 ? 23.963 -1.710 -3.295 1.00 27.73 217 SER A N 1
ATOM 1667 C CA . SER A 1 217 ? 24.795 -1.942 -2.102 1.00 24.82 217 SER A CA 1
ATOM 1668 C C . SER A 1 217 ? 23.904 -2.056 -0.861 1.00 25.51 217 SER A C 1
ATOM 1669 O O . SER A 1 217 ? 24.038 -2.978 -0.055 1.00 24.02 217 SER A O 1
ATOM 1672 N N . GLU A 1 218 ? 22.970 -1.121 -0.742 1.00 25.92 218 GLU A N 1
ATOM 1673 C CA . GLU A 1 218 ? 22.005 -1.096 0.343 1.00 26.22 218 GLU A CA 1
ATOM 1674 C C . GLU A 1 218 ? 21.120 -2.352 0.398 1.00 25.73 218 GLU A C 1
ATOM 1675 O O . GLU A 1 218 ? 20.971 -2.954 1.463 1.00 24.86 218 GLU A O 1
ATOM 1681 N N . ALA A 1 219 ? 20.549 -2.749 -0.740 1.00 25.94 219 ALA A N 1
ATOM 1682 C CA . ALA A 1 219 ? 19.714 -3.957 -0.806 1.00 25.78 219 ALA A CA 1
ATOM 1683 C C . ALA A 1 219 ? 20.499 -5.202 -0.402 1.00 23.43 219 ALA A C 1
ATOM 1684 O O . ALA A 1 219 ? 19.976 -6.091 0.291 1.00 24.93 219 ALA A O 1
ATOM 1686 N N . LEU A 1 220 ? 21.761 -5.272 -0.820 1.00 22.83 220 LEU A N 1
ATOM 1687 C CA . LEU A 1 220 ? 22.603 -6.416 -0.455 1.00 21.61 220 LEU A CA 1
ATOM 1688 C C . LEU A 1 220 ? 22.836 -6.446 1.049 1.00 21.01 220 LEU A C 1
ATOM 1689 O O . LEU A 1 220 ? 22.724 -7.507 1.693 1.00 21.21 220 LEU A O 1
ATOM 1694 N N . ALA A 1 221 ? 23.191 -5.290 1.602 1.00 21.92 221 ALA A N 1
ATOM 1695 C CA . ALA A 1 221 ? 23.365 -5.155 3.046 1.00 22.22 221 ALA A CA 1
ATOM 1696 C C . ALA A 1 221 ? 22.114 -5.603 3.808 1.00 21.95 221 ALA A C 1
ATOM 1697 O O . ALA A 1 221 ? 22.214 -6.352 4.798 1.00 21.07 221 ALA A O 1
ATOM 1699 N N . GLU A 1 222 ? 20.940 -5.179 3.340 1.00 22.68 222 GLU A N 1
ATOM 1700 C CA . GLU A 1 222 ? 19.679 -5.537 3.998 1.00 23.76 222 GLU A CA 1
ATOM 1701 C C . GLU A 1 222 ? 19.439 -7.048 3.991 1.00 23.89 222 GLU A C 1
ATOM 1702 O O . GLU A 1 222 ? 19.029 -7.629 5.010 1.00 24.52 222 GLU A O 1
ATOM 1708 N N . ALA A 1 223 ? 19.726 -7.687 2.858 1.00 24.07 223 ALA A N 1
ATOM 1709 C CA . ALA A 1 223 ? 19.553 -9.136 2.734 1.00 25.07 223 ALA A CA 1
ATOM 1710 C C . ALA A 1 223 ? 20.456 -9.879 3.707 1.00 22.79 223 ALA A C 1
ATOM 1711 O O . ALA A 1 223 ? 20.005 -10.795 4.397 1.00 24.51 223 ALA A O 1
ATOM 1713 N N . ILE A 1 224 ? 21.732 -9.488 3.757 1.00 21.69 224 ILE A N 1
ATOM 1714 C CA . ILE A 1 224 ? 22.708 -10.160 4.615 1.00 21.00 224 ILE A CA 1
ATOM 1715 C C . ILE A 1 224 ? 22.307 -9.996 6.079 1.00 20.75 224 ILE A C 1
ATOM 1716 O O . ILE A 1 224 ? 22.320 -10.962 6.847 1.00 22.57 224 ILE A O 1
ATOM 1721 N N . VAL A 1 225 ? 21.932 -8.778 6.455 1.00 20.13 225 VAL A N 1
ATOM 1722 C CA . VAL A 1 225 ? 21.504 -8.503 7.834 1.00 21.57 225 VAL A CA 1
ATOM 1723 C C . VAL A 1 225 ? 20.269 -9.330 8.226 1.00 22.53 225 VAL A C 1
ATOM 1724 O O . VAL A 1 225 ? 20.234 -9.949 9.301 1.00 23.52 225 VAL A O 1
ATOM 1728 N N . GLY A 1 226 ? 19.277 -9.350 7.344 1.00 23.21 226 GLY A N 1
ATOM 1729 C CA . GLY A 1 226 ? 18.072 -10.154 7.555 1.00 25.89 226 GLY A CA 1
ATOM 1730 C C . GLY A 1 226 ? 18.335 -11.639 7.753 1.00 28.14 226 GLY A C 1
ATOM 1731 O O . GLY A 1 226 ? 17.860 -12.241 8.732 1.00 25.83 226 GLY A O 1
ATOM 1732 N N . VAL A 1 227 ? 19.086 -12.232 6.826 1.00 26.38 227 VAL A N 1
ATOM 1733 C CA . VAL A 1 227 ? 19.378 -13.669 6.884 1.00 25.95 227 VAL A CA 1
ATOM 1734 C C . VAL A 1 227 ? 20.179 -14.026 8.141 1.00 24.23 227 VAL A C 1
ATOM 1735 O O . VAL A 1 227 ? 19.811 -14.947 8.873 1.00 26.56 227 VAL A O 1
ATOM 1739 N N . ALA A 1 228 ? 21.251 -13.279 8.418 1.00 21.03 228 ALA A N 1
ATOM 1740 C CA . ALA A 1 228 ? 22.144 -13.629 9.528 1.00 21.83 228 ALA A CA 1
ATOM 1741 C C . ALA A 1 228 ? 21.449 -13.533 10.891 1.00 24.26 228 ALA A C 1
ATOM 1742 O O . ALA A 1 228 ? 21.603 -14.419 11.745 1.00 25.05 228 ALA A O 1
ATOM 1744 N N . ASN A 1 229 ? 20.668 -12.473 11.095 1.00 22.99 229 ASN A N 1
ATOM 1745 C CA . ASN A 1 229 ? 19.903 -12.332 12.338 1.00 25.55 229 ASN A CA 1
ATOM 1746 C C . ASN A 1 229 ? 18.860 -13.423 12.531 1.00 28.29 229 ASN A C 1
ATOM 1747 O O . ASN A 1 229 ? 18.635 -13.897 13.657 1.00 31.08 229 ASN A O 1
ATOM 1752 N N . GLY A 1 230 ? 18.250 -13.838 11.431 1.00 27.20 230 GLY A N 1
ATOM 1753 C CA . GLY A 1 230 ? 17.335 -14.972 11.445 1.00 32.85 230 GLY A CA 1
ATOM 1754 C C . GLY A 1 230 ? 18.005 -16.241 11.947 1.00 33.06 230 GLY A C 1
ATOM 1755 O O . GLY A 1 230 ? 17.335 -17.095 12.552 1.00 33.30 230 GLY A O 1
ATOM 1756 N N . ALA A 1 231 ? 19.314 -16.364 11.699 1.00 29.56 231 ALA A N 1
ATOM 1757 C CA . ALA A 1 231 ? 20.089 -17.527 12.142 1.00 27.26 231 ALA A CA 1
ATOM 1758 C C . ALA A 1 231 ? 20.601 -17.382 13.570 1.00 26.91 231 ALA A C 1
ATOM 1759 O O . ALA A 1 231 ? 21.334 -18.250 14.070 1.00 31.98 231 ALA A O 1
ATOM 1761 N N . GLY A 1 232 ? 20.200 -16.293 14.226 1.00 25.43 232 GLY A N 1
ATOM 1762 C CA . GLY A 1 232 ? 20.568 -16.041 15.620 1.00 27.63 232 GLY A CA 1
ATOM 1763 C C . GLY A 1 232 ? 21.961 -15.468 15.798 1.00 29.08 232 GLY A C 1
ATOM 1764 O O . GLY A 1 232 ? 22.510 -15.496 16.904 1.00 29.86 232 GLY A O 1
ATOM 1765 N N . VAL A 1 233 ? 22.533 -14.947 14.717 1.00 25.81 233 VAL A N 1
ATOM 1766 C CA . VAL A 1 233 ? 23.811 -14.252 14.775 1.00 21.56 233 VAL A CA 1
ATOM 1767 C C . VAL A 1 233 ? 23.514 -12.760 14.705 1.00 21.11 233 VAL A C 1
ATOM 1768 O O . VAL A 1 233 ? 22.974 -12.279 13.700 1.00 23.20 233 VAL A O 1
ATOM 1772 N N . ARG A 1 234 ? 23.849 -12.035 15.776 1.00 22.16 234 ARG A N 1
ATOM 1773 C CA . ARG A 1 234 ? 23.540 -10.604 15.848 1.00 20.38 234 ARG A CA 1
ATOM 1774 C C . ARG A 1 234 ? 24.411 -9.872 14.835 1.00 20.51 234 ARG A C 1
ATOM 1775 O O . ARG A 1 234 ? 25.634 -9.832 14.967 1.00 20.79 234 ARG A O 1
ATOM 1783 N N . THR A 1 235 ? 23.760 -9.310 13.826 1.00 19.99 235 THR A N 1
ATOM 1784 C CA . THR A 1 235 ? 24.449 -8.804 12.643 1.00 18.41 235 THR A CA 1
ATOM 1785 C C . THR A 1 235 ? 24.015 -7.388 12.284 1.00 20.50 235 THR A C 1
ATOM 1786 O O . THR A 1 235 ? 22.838 -7.039 12.346 1.00 21.60 235 THR A O 1
ATOM 1790 N N . THR A 1 236 ? 24.995 -6.572 11.921 1.00 17.42 236 THR A N 1
ATOM 1791 C CA . THR A 1 236 ? 24.740 -5.262 11.337 1.00 17.81 236 THR A CA 1
ATOM 1792 C C . THR A 1 236 ? 25.646 -5.105 10.119 1.00 17.42 236 THR A C 1
ATOM 1793 O O . THR A 1 236 ? 26.590 -5.888 9.919 1.00 17.48 236 THR A O 1
ATOM 1797 N N . ALA A 1 237 ? 25.357 -4.098 9.309 1.00 17.74 237 ALA A N 1
ATOM 1798 C CA . ALA A 1 237 ? 26.158 -3.822 8.131 1.00 16.97 237 ALA A CA 1
ATOM 1799 C C . ALA A 1 237 ? 26.431 -2.340 8.068 1.00 18.88 237 ALA A C 1
ATOM 1800 O O . ALA A 1 237 ? 25.586 -1.525 8.470 1.00 19.32 237 ALA A O 1
ATOM 1802 N N . LEU A 1 238 ? 27.620 -1.999 7.576 1.00 17.63 238 LEU A N 1
ATOM 1803 C CA . LEU A 1 238 ? 27.948 -0.623 7.250 1.00 16.69 238 LEU A CA 1
ATOM 1804 C C . LEU A 1 238 ? 28.136 -0.512 5.747 1.00 17.34 238 LEU A C 1
ATOM 1805 O O . LEU A 1 238 ? 28.748 -1.391 5.113 1.00 17.02 238 LEU A O 1
ATOM 1810 N N . LEU A 1 239 ? 27.599 0.559 5.179 1.00 18.78 239 LEU A N 1
ATOM 1811 C CA . LEU A 1 239 ? 27.879 0.890 3.793 1.00 16.72 239 LEU A CA 1
ATOM 1812 C C . LEU A 1 239 ? 29.048 1.869 3.810 1.00 16.60 239 LEU A C 1
ATOM 1813 O O . LEU A 1 239 ? 28.955 2.951 4.400 1.00 18.86 239 LEU A O 1
ATOM 1818 N N . THR A 1 240 ? 30.157 1.474 3.195 1.00 15.83 240 THR A N 1
ATOM 1819 C CA . THR A 1 240 ? 31.379 2.288 3.305 1.00 15.47 240 THR A CA 1
ATOM 1820 C C . THR A 1 240 ? 31.972 2.648 1.951 1.00 15.25 240 THR A C 1
ATOM 1821 O O . THR A 1 240 ? 31.732 1.968 0.959 1.00 17.66 240 THR A O 1
ATOM 1825 N N . ASP A 1 241 ? 32.791 3.693 1.925 1.00 15.20 241 ASP A N 1
ATOM 1826 C CA . ASP A 1 241 ? 33.228 4.261 0.661 1.00 15.38 241 ASP A CA 1
ATOM 1827 C C . ASP A 1 241 ? 34.392 3.517 -0.014 1.00 15.13 241 ASP A C 1
ATOM 1828 O O . ASP A 1 241 ? 35.425 3.243 0.611 1.00 16.67 241 ASP A O 1
ATOM 1833 N N . MET A 1 242 ? 34.231 3.261 -1.314 1.00 14.90 242 MET A N 1
ATOM 1834 C CA . MET A 1 242 ? 35.310 2.715 -2.131 1.00 16.28 242 MET A CA 1
ATOM 1835 C C . MET A 1 242 ? 35.387 3.501 -3.445 1.00 17.55 242 MET A C 1
ATOM 1836 O O . MET A 1 242 ? 35.463 2.926 -4.544 1.00 19.90 242 MET A O 1
ATOM 1841 N N . ASN A 1 243 ? 35.357 4.829 -3.317 1.00 16.44 243 ASN A N 1
ATOM 1842 C CA . ASN A 1 243 ? 35.576 5.719 -4.461 1.00 17.62 243 ASN A CA 1
ATOM 1843 C C . ASN A 1 243 ? 37.034 6.167 -4.590 1.00 16.76 243 ASN A C 1
ATOM 1844 O O . ASN A 1 243 ? 37.388 6.976 -5.461 1.00 18.11 243 ASN A O 1
ATOM 1849 N N . GLN A 1 244 ? 37.875 5.643 -3.711 1.00 16.25 244 GLN A N 1
ATOM 1850 C CA . GLN A 1 244 ? 39.320 5.796 -3.823 1.00 15.86 244 GLN A CA 1
ATOM 1851 C C . GLN A 1 244 ? 39.925 4.659 -3.035 1.00 15.17 244 GLN A C 1
ATOM 1852 O O . GLN A 1 244 ? 39.185 3.846 -2.454 1.00 15.79 244 GLN A O 1
ATOM 1858 N N . VAL A 1 245 ? 41.252 4.563 -3.040 1.00 15.82 245 VAL A N 1
ATOM 1859 C CA . VAL A 1 245 ? 41.932 3.540 -2.224 1.00 14.25 245 VAL A CA 1
ATOM 1860 C C . VAL A 1 245 ? 41.645 3.862 -0.749 1.00 14.10 245 VAL A C 1
ATOM 1861 O O . VAL A 1 245 ? 41.666 5.038 -0.358 1.00 16.02 245 VAL A O 1
ATOM 1865 N N . LEU A 1 246 ? 41.335 2.838 0.055 1.00 12.16 246 LEU A N 1
ATOM 1866 C CA . LEU A 1 246 ? 40.956 3.069 1.470 1.00 11.82 246 LEU A CA 1
ATOM 1867 C C . LEU A 1 246 ? 42.202 3.309 2.338 1.00 12.53 246 LEU A C 1
ATOM 1868 O O . LEU A 1 246 ? 42.344 4.368 2.986 1.00 13.90 246 LEU A O 1
ATOM 1873 N N . ALA A 1 247 ? 43.113 2.340 2.353 1.00 13.31 247 ALA A N 1
ATOM 1874 C CA . ALA A 1 247 ? 44.451 2.572 2.926 1.00 13.49 247 ALA A CA 1
ATOM 1875 C C . ALA A 1 247 ? 45.230 3.556 2.035 1.00 12.58 247 ALA A C 1
ATOM 1876 O O . ALA A 1 247 ? 44.765 3.947 0.953 1.00 13.97 247 ALA A O 1
ATOM 1878 N N . SER A 1 248 ? 46.423 3.922 2.482 1.00 14.40 248 SER A N 1
ATOM 1879 C CA . SER A 1 248 ? 47.376 4.672 1.649 1.00 12.93 248 SER A CA 1
ATOM 1880 C C . SER A 1 248 ? 48.205 3.785 0.707 1.00 14.29 248 SER A C 1
ATOM 1881 O O . SER A 1 248 ? 49.060 4.288 -0.025 1.00 15.66 248 SER A O 1
ATOM 1884 N N . SER A 1 249 ? 47.929 2.482 0.715 1.00 14.01 249 SER A N 1
ATOM 1885 C CA . SER A 1 249 ? 48.684 1.523 -0.064 1.00 12.84 249 SER A CA 1
ATOM 1886 C C . SER A 1 249 ? 47.749 0.473 -0.674 1.00 13.03 249 SER A C 1
ATOM 1887 O O . SER A 1 249 ? 46.623 0.264 -0.201 1.00 15.20 249 SER A O 1
ATOM 1890 N N . ALA A 1 250 ? 48.226 -0.180 -1.725 1.00 13.27 250 ALA A N 1
ATOM 1891 C CA . ALA A 1 250 ? 47.479 -1.274 -2.375 1.00 13.53 250 ALA A CA 1
ATOM 1892 C C . ALA A 1 250 ? 48.477 -2.313 -2.838 1.00 14.40 250 ALA A C 1
ATOM 1893 O O . ALA A 1 250 ? 49.432 -1.989 -3.557 1.00 15.42 250 ALA A O 1
ATOM 1895 N N . GLY A 1 251 ? 48.272 -3.560 -2.428 1.00 12.85 251 GLY A N 1
ATOM 1896 C CA . GLY A 1 251 ? 49.213 -4.613 -2.762 1.00 14.39 251 GLY A CA 1
ATOM 1897 C C . GLY A 1 251 ? 49.170 -5.676 -1.688 1.00 13.28 251 GLY A C 1
ATOM 1898 O O . GLY A 1 251 ? 48.089 -5.991 -1.151 1.00 16.09 251 GLY A O 1
ATOM 1899 N N . ASN A 1 252 ? 50.335 -6.241 -1.378 1.00 13.83 252 ASN A N 1
ATOM 1900 C CA . ASN A 1 252 ? 50.391 -7.325 -0.410 1.00 11.76 252 ASN A CA 1
ATOM 1901 C C . ASN A 1 252 ? 51.333 -6.956 0.725 1.00 13.98 252 ASN A C 1
ATOM 1902 O O . ASN A 1 252 ? 50.856 -6.470 1.760 1.00 13.71 252 ASN A O 1
ATOM 1907 N N . ALA A 1 253 ? 52.653 -7.084 0.527 1.00 13.06 253 ALA A N 1
ATOM 1908 C CA . ALA A 1 253 ? 53.613 -6.620 1.558 1.00 12.87 253 ALA A CA 1
ATOM 1909 C C . ALA A 1 253 ? 53.385 -5.154 1.951 1.00 13.19 253 ALA A C 1
ATOM 1910 O O . ALA A 1 253 ? 53.479 -4.814 3.129 1.00 14.04 253 ALA A O 1
ATOM 1912 N N . VAL A 1 254 ? 53.082 -4.292 0.978 1.00 12.90 254 VAL A N 1
ATOM 1913 C CA . VAL A 1 254 ? 52.901 -2.870 1.291 1.00 13.37 254 VAL A CA 1
ATOM 1914 C C . VAL A 1 254 ? 51.710 -2.662 2.224 1.00 13.39 254 VAL A C 1
ATOM 1915 O O . VAL A 1 254 ? 51.761 -1.803 3.083 1.00 14.06 254 VAL A O 1
ATOM 1919 N N . GLU A 1 255 ? 50.644 -3.448 2.046 1.00 12.79 255 GLU A N 1
ATOM 1920 C CA . GLU A 1 255 ? 49.473 -3.312 2.916 1.00 11.94 255 GLU A CA 1
ATOM 1921 C C . GLU A 1 255 ? 49.734 -3.903 4.300 1.00 11.53 255 GLU A C 1
ATOM 1922 O O . GLU A 1 255 ? 49.213 -3.388 5.306 1.00 13.08 255 GLU A O 1
ATOM 1928 N N . VAL A 1 256 ? 50.514 -4.984 4.373 1.00 11.95 256 VAL A N 1
ATOM 1929 C CA . VAL A 1 256 ? 50.906 -5.509 5.699 1.00 12.78 256 VAL A CA 1
ATOM 1930 C C . VAL A 1 256 ? 51.743 -4.461 6.474 1.00 12.34 256 VAL A C 1
ATOM 1931 O O . VAL A 1 256 ? 51.526 -4.250 7.676 1.00 13.39 256 VAL A O 1
ATOM 1935 N N . ARG A 1 257 ? 52.653 -3.799 5.767 1.00 12.96 257 ARG A N 1
ATOM 1936 C CA . ARG A 1 257 ? 53.439 -2.720 6.347 1.00 13.01 257 ARG A CA 1
ATOM 1937 C C . ARG A 1 257 ? 52.524 -1.630 6.896 1.00 12.49 257 ARG A C 1
ATOM 1938 O O . ARG A 1 257 ? 52.720 -1.150 8.013 1.00 14.84 257 ARG A O 1
ATOM 1946 N N . GLU A 1 258 ? 51.522 -1.243 6.110 1.00 12.00 258 GLU A N 1
ATOM 1947 C CA . GLU A 1 258 ? 50.569 -0.236 6.550 1.00 12.98 258 GLU A CA 1
ATOM 1948 C C . GLU A 1 258 ? 49.816 -0.678 7.803 1.00 12.52 258 GLU A C 1
ATOM 1949 O O . GLU A 1 258 ? 49.625 0.128 8.734 1.00 14.08 258 GLU A O 1
ATOM 1955 N N . ALA A 1 259 ? 49.425 -1.955 7.849 1.00 12.47 259 ALA A N 1
ATOM 1956 C CA . ALA A 1 259 ? 48.706 -2.469 9.026 1.00 13.17 259 ALA A CA 1
ATOM 1957 C C . ALA A 1 259 ? 49.559 -2.403 10.283 1.00 11.73 259 ALA A C 1
ATOM 1958 O O . ALA A 1 259 ? 49.073 -2.000 11.346 1.00 14.11 259 ALA A O 1
ATOM 1960 N N . VAL A 1 260 ? 50.836 -2.788 10.168 1.00 13.29 260 VAL A N 1
ATOM 1961 C CA . VAL A 1 260 ? 51.722 -2.740 11.328 1.00 14.12 260 VAL A CA 1
ATOM 1962 C C . VAL A 1 260 ? 51.902 -1.291 11.803 1.00 13.93 260 VAL A C 1
ATOM 1963 O O . VAL A 1 260 ? 51.766 -0.999 12.993 1.00 14.38 260 VAL A O 1
ATOM 1967 N N . GLN A 1 261 ? 52.167 -0.373 10.876 1.00 13.91 261 GLN A N 1
ATOM 1968 C CA . GLN A 1 261 ? 52.390 1.032 11.245 1.00 12.95 261 GLN A CA 1
ATOM 1969 C C . GLN A 1 261 ? 51.129 1.684 11.846 1.00 13.09 261 GLN A C 1
ATOM 1970 O O . GLN A 1 261 ? 51.216 2.573 12.701 1.00 14.93 261 GLN A O 1
ATOM 1976 N N . PHE A 1 262 ? 49.963 1.186 11.437 1.00 13.45 262 PHE A N 1
ATOM 1977 C CA . PHE A 1 262 ? 48.681 1.645 11.958 1.00 13.66 262 PHE A CA 1
ATOM 1978 C C . PHE A 1 262 ? 48.583 1.154 13.401 1.00 14.21 262 PHE A C 1
ATOM 1979 O O . PH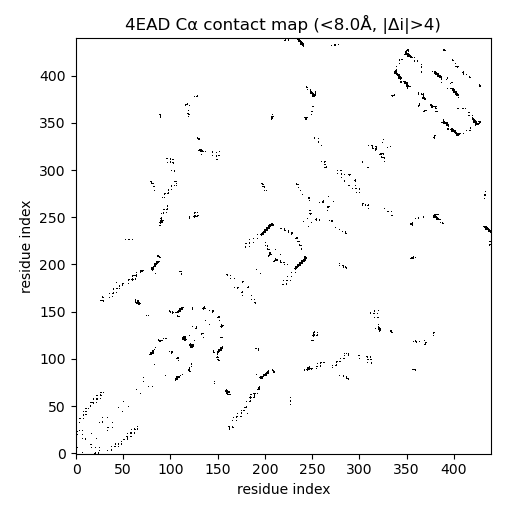E A 1 262 ? 4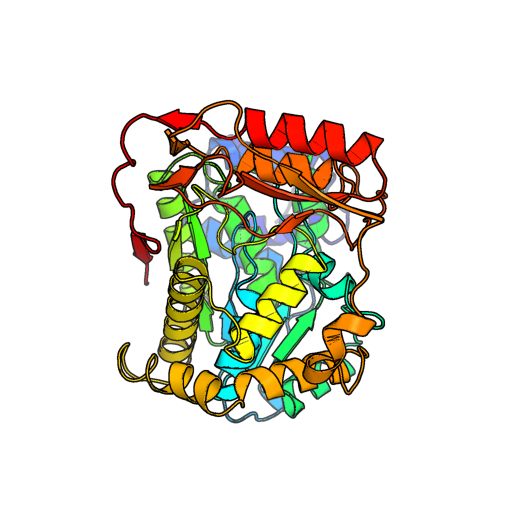8.302 1.940 14.304 1.00 15.03 262 PHE A O 1
ATOM 1987 N N . LEU A 1 263 ? 48.852 -0.135 13.629 1.00 13.44 263 LEU A N 1
ATOM 1988 C CA . LEU A 1 263 ? 48.770 -0.684 14.999 1.00 14.62 263 LEU A CA 1
ATOM 1989 C C . LEU A 1 263 ? 49.764 -0.058 15.985 1.00 15.06 263 LEU A C 1
ATOM 1990 O O . LEU A 1 263 ? 49.443 0.113 17.177 1.00 17.33 263 LEU A O 1
ATOM 1995 N N . THR A 1 264 ? 50.964 0.298 15.510 1.00 14.85 264 THR A N 1
ATOM 1996 C CA . THR A 1 264 ? 51.988 0.870 16.396 1.00 15.49 264 THR A CA 1
ATOM 1997 C C . THR A 1 264 ? 51.816 2.379 16.552 1.00 15.68 264 THR A C 1
ATOM 1998 O O . THR A 1 264 ? 52.466 2.995 17.399 1.00 19.54 264 THR A O 1
ATOM 2002 N N . GLY A 1 265 ? 50.955 2.971 15.725 1.00 15.85 265 GLY A N 1
ATOM 2003 C CA . GLY A 1 265 ? 50.724 4.425 15.756 1.00 17.28 265 GLY A CA 1
ATOM 2004 C C . GLY A 1 265 ? 51.737 5.300 15.029 1.00 15.70 265 GLY A C 1
ATOM 2005 O O . GLY A 1 265 ? 51.703 6.534 15.161 1.00 17.58 265 GLY A O 1
ATOM 2006 N N . GLU A 1 266 ? 52.634 4.682 14.256 1.00 14.10 266 GLU A N 1
ATOM 2007 C CA . GLU A 1 266 ? 53.530 5.432 13.370 1.00 15.01 266 GLU A CA 1
ATOM 2008 C C . GLU A 1 266 ? 52.721 6.290 12.384 1.00 14.23 266 GLU A C 1
ATOM 2009 O O . GLU A 1 266 ? 53.010 7.484 12.181 1.00 13.96 266 GLU A O 1
ATOM 2015 N N . TYR A 1 267 ? 51.701 5.682 11.774 1.00 13.02 267 TYR A N 1
ATOM 2016 C CA . TYR A 1 267 ? 50.914 6.364 10.737 1.00 13.25 267 TYR A CA 1
ATOM 2017 C C . TYR A 1 267 ? 49.542 5.738 10.656 1.00 14.02 267 TYR A C 1
ATOM 2018 O O . TYR A 1 267 ? 49.431 4.512 10.628 1.00 14.09 267 TYR A O 1
ATOM 2027 N N . ARG A 1 268 ? 48.507 6.577 10.598 1.00 14.01 268 ARG A N 1
ATOM 2028 C CA . ARG A 1 268 ? 47.133 6.091 10.428 1.00 13.59 268 ARG A CA 1
ATOM 2029 C C . ARG A 1 268 ? 46.415 6.899 9.354 1.00 14.14 268 ARG A C 1
ATOM 2030 O O . ARG A 1 268 ? 46.083 8.078 9.566 1.00 16.46 268 ARG A O 1
ATOM 2038 N N . ASN A 1 269 ? 46.176 6.285 8.195 1.00 12.87 269 ASN A N 1
ATOM 2039 C CA . ASN A 1 269 ? 45.327 6.922 7.198 1.00 13.72 269 ASN A CA 1
ATOM 2040 C C . ASN A 1 269 ? 43.961 7.171 7.860 1.00 13.06 269 ASN A C 1
ATOM 2041 O O . ASN A 1 269 ? 43.378 6.256 8.467 1.00 13.84 269 ASN A O 1
ATOM 2046 N N . PRO A 1 270 ? 43.453 8.412 7.790 1.00 13.37 270 PRO A N 1
ATOM 2047 C CA . PRO A 1 270 ? 42.272 8.749 8.589 1.00 14.60 270 PRO A CA 1
ATOM 2048 C C . PRO A 1 270 ? 40.992 8.066 8.110 1.00 14.24 270 PRO A C 1
ATOM 2049 O O . PRO A 1 270 ? 40.087 7.813 8.918 1.00 15.18 270 PRO A O 1
ATOM 2053 N N . ARG A 1 271 ? 40.908 7.807 6.804 1.00 13.81 271 ARG A N 1
ATOM 2054 C CA . ARG A 1 271 ? 39.739 7.156 6.244 1.00 14.28 271 ARG A CA 1
ATOM 2055 C C . ARG A 1 271 ? 39.758 5.683 6.599 1.00 13.42 271 ARG A C 1
ATOM 2056 O O . ARG A 1 271 ? 38.738 5.117 6.988 1.00 14.08 271 ARG A O 1
ATOM 2064 N N . LEU A 1 272 ? 40.935 5.070 6.465 1.00 12.38 272 LEU A N 1
ATOM 2065 C CA . LEU A 1 272 ? 41.122 3.677 6.871 1.00 12.23 272 LEU A CA 1
ATOM 2066 C C . LEU A 1 272 ? 40.806 3.556 8.373 1.00 13.24 272 LEU A C 1
ATOM 2067 O O . LEU A 1 272 ? 40.126 2.621 8.809 1.00 12.76 272 LEU A O 1
ATOM 2072 N N . PHE A 1 273 ? 41.272 4.527 9.156 1.00 14.03 273 PHE A N 1
ATOM 2073 C CA . PHE A 1 273 ? 40.962 4.540 10.585 1.00 13.87 273 PHE A CA 1
ATOM 2074 C C . PHE A 1 273 ? 39.452 4.589 10.833 1.00 13.71 273 PHE A C 1
ATOM 2075 O O . PHE A 1 273 ? 38.912 3.819 11.629 1.00 15.39 273 PHE A O 1
ATOM 2083 N N . ASP A 1 274 ? 38.777 5.514 10.164 1.00 12.94 274 ASP A N 1
ATOM 2084 C CA . ASP A 1 274 ? 37.339 5.681 10.379 1.00 15.53 274 ASP A CA 1
ATOM 2085 C C . ASP A 1 274 ? 36.551 4.396 10.075 1.00 14.30 274 ASP A C 1
ATOM 2086 O O . ASP A 1 274 ? 35.688 3.992 10.867 1.00 15.36 274 ASP A O 1
ATOM 2091 N N . VAL A 1 275 ? 36.882 3.726 8.960 1.00 13.35 275 VAL A N 1
ATOM 2092 C CA . VAL A 1 275 ? 36.153 2.508 8.577 1.00 13.02 275 VAL A CA 1
ATOM 2093 C C . VAL A 1 275 ? 36.516 1.370 9.555 1.00 13.95 275 VAL A C 1
ATOM 2094 O O . VAL A 1 275 ? 35.640 0.633 10.022 1.00 15.02 275 VAL A O 1
ATOM 2098 N N . THR A 1 276 ? 37.809 1.224 9.866 1.00 15.88 276 THR A N 1
ATOM 2099 C CA . THR A 1 276 ? 38.249 0.178 10.794 1.00 13.55 276 THR A CA 1
ATOM 2100 C C . THR A 1 276 ? 37.555 0.340 12.154 1.00 14.22 276 THR A C 1
ATOM 2101 O O . THR A 1 276 ? 36.993 -0.617 12.690 1.00 14.98 276 THR A O 1
ATOM 2105 N N . MET A 1 277 ? 37.586 1.558 12.691 1.00 14.35 277 MET A N 1
ATOM 2106 C CA . MET A 1 277 ? 36.976 1.820 13.989 1.00 15.25 277 MET A CA 1
ATOM 2107 C C . MET A 1 277 ? 35.471 1.556 13.957 1.00 14.67 277 MET A C 1
ATOM 2108 O O . MET A 1 277 ? 34.918 0.930 14.881 1.00 16.18 277 MET A O 1
ATOM 2113 N N . ALA A 1 278 ? 34.809 2.021 12.898 1.00 14.30 278 ALA A N 1
ATOM 2114 C CA . ALA A 1 278 ? 33.346 1.862 12.813 1.00 15.80 278 ALA A CA 1
ATOM 2115 C C . ALA A 1 278 ? 32.964 0.380 12.804 1.00 16.08 278 ALA A C 1
ATOM 2116 O O . ALA A 1 278 ? 32.017 -0.029 13.486 1.00 17.31 278 ALA A O 1
ATOM 2118 N N . LEU A 1 279 ? 33.698 -0.416 12.029 1.00 14.89 279 LEU A N 1
ATOM 2119 C CA . LEU A 1 279 ? 33.428 -1.850 11.986 1.00 13.67 279 LEU A CA 1
ATOM 2120 C C . LEU A 1 279 ? 33.684 -2.518 13.338 1.00 15.31 279 LEU A C 1
ATOM 2121 O O . LEU A 1 279 ? 32.894 -3.362 13.780 1.00 15.69 279 LEU A O 1
ATOM 2126 N N . CYS A 1 280 ? 34.792 -2.153 13.988 1.00 15.03 280 CYS A N 1
ATOM 2127 C CA . CYS A 1 280 ? 35.116 -2.703 15.315 1.00 14.71 280 CYS A CA 1
ATOM 2128 C C . CYS A 1 280 ? 34.037 -2.362 16.341 1.00 15.68 280 CYS A C 1
ATOM 2129 O O . CYS A 1 280 ? 33.691 -3.191 17.183 1.00 17.22 280 CYS A O 1
ATOM 2132 N N . VAL A 1 281 ? 33.536 -1.130 16.282 1.00 15.51 281 VAL A N 1
ATOM 2133 C CA . VAL A 1 281 ? 32.467 -0.686 17.185 1.00 17.16 281 VAL A CA 1
ATOM 2134 C C . VAL A 1 281 ? 31.240 -1.593 17.027 1.00 15.90 281 VAL A C 1
ATOM 2135 O O . VAL A 1 281 ? 30.681 -2.035 18.037 1.00 18.32 281 VAL A O 1
ATOM 2139 N N . GLU A 1 282 ? 30.846 -1.889 15.777 1.00 17.11 282 GLU A N 1
ATOM 2140 C CA . GLU A 1 282 ? 29.717 -2.797 15.545 1.00 16.80 282 GLU A CA 1
ATOM 2141 C C . GLU A 1 282 ? 29.951 -4.152 16.205 1.00 18.06 282 GLU A C 1
ATOM 2142 O O . GLU A 1 282 ? 29.046 -4.728 16.844 1.00 19.15 282 GLU A O 1
ATOM 2148 N N . MET A 1 283 ? 31.167 -4.662 16.053 1.00 17.18 283 MET A N 1
ATOM 2149 C CA . MET A 1 283 ? 31.499 -5.959 16.625 1.00 18.43 283 MET A CA 1
ATOM 2150 C C . MET A 1 283 ? 31.414 -5.963 18.158 1.00 18.28 283 MET A C 1
ATOM 2151 O O . MET A 1 283 ? 30.880 -6.918 18.749 1.00 19.47 283 MET A O 1
ATOM 2156 N N . LEU A 1 284 ? 31.925 -4.915 18.802 1.00 17.87 284 LEU A N 1
ATOM 2157 C CA . LEU A 1 284 ? 31.829 -4.827 20.272 1.00 17.85 284 LEU A CA 1
ATOM 2158 C C . LEU A 1 284 ? 30.394 -4.707 20.773 1.00 19.11 284 LEU A C 1
ATOM 2159 O O . LEU A 1 284 ? 30.027 -5.349 21.770 1.00 19.71 284 LEU A O 1
ATOM 2164 N N . ILE A 1 285 ? 29.585 -3.891 20.100 1.00 18.61 285 ILE A N 1
ATOM 2165 C CA . ILE A 1 285 ? 28.188 -3.708 20.515 1.00 21.67 285 ILE A CA 1
ATOM 2166 C C . ILE A 1 285 ? 27.400 -4.995 20.275 1.00 19.02 285 ILE A C 1
ATOM 2167 O O . ILE A 1 285 ? 26.707 -5.474 21.165 1.00 22.52 285 ILE A O 1
ATOM 2172 N N . SER A 1 286 ? 27.543 -5.585 19.086 1.00 19.06 286 SER A N 1
ATOM 2173 C CA . SER A 1 286 ? 26.780 -6.800 18.772 1.00 18.79 286 SER A CA 1
ATOM 2174 C C . SER A 1 286 ? 27.236 -7.977 19.638 1.00 21.34 286 SER A C 1
ATOM 2175 O O . SER A 1 286 ? 26.443 -8.850 19.988 1.00 22.88 286 SER A O 1
ATOM 2178 N N . GLY A 1 287 ? 28.527 -7.990 19.965 1.00 19.02 287 GLY A N 1
ATOM 2179 C CA . GLY A 1 287 ? 29.105 -9.028 20.810 1.00 21.26 287 GLY A CA 1
ATOM 2180 C C . GLY A 1 287 ? 28.917 -8.782 22.298 1.00 21.34 287 GLY A C 1
ATOM 2181 O O . GLY A 1 287 ? 29.370 -9.586 23.121 1.00 25.40 287 GLY A O 1
ATOM 2182 N N . LYS A 1 288 ? 28.257 -7.674 22.643 1.00 22.09 288 LYS A N 1
ATOM 2183 C CA . LYS A 1 288 ? 27.927 -7.320 24.037 1.00 23.59 288 LYS A CA 1
ATOM 2184 C C . LYS A 1 288 ? 29.163 -7.066 24.904 1.00 24.21 288 LYS A C 1
ATOM 2185 O O . LYS A 1 288 ? 29.160 -7.312 26.115 1.00 26.15 288 LYS A O 1
ATOM 2191 N N . LEU A 1 289 ? 30.211 -6.560 24.262 1.00 22.15 289 LEU A N 1
ATOM 2192 C CA . LEU A 1 289 ? 31.439 -6.178 24.944 1.00 22.83 289 LEU A CA 1
ATOM 2193 C C . LEU A 1 289 ? 31.419 -4.695 25.296 1.00 24.59 289 LEU A C 1
ATOM 2194 O O . LEU A 1 289 ? 32.257 -4.223 26.055 1.00 28.74 289 LEU A O 1
ATOM 2199 N N . ALA A 1 290 ? 30.451 -3.974 24.732 1.00 24.40 290 ALA A N 1
ATOM 2200 C CA . ALA A 1 290 ? 30.216 -2.555 25.010 1.00 25.28 290 ALA A CA 1
ATOM 2201 C C . ALA A 1 290 ? 28.732 -2.243 24.806 1.00 28.54 290 ALA A C 1
ATOM 2202 O O . ALA A 1 290 ? 28.072 -2.878 23.982 1.00 31.57 290 ALA A O 1
ATOM 2204 N N . LYS A 1 291 ? 28.214 -1.251 25.525 1.00 34.41 291 LYS A N 1
ATOM 2205 C CA . LYS A 1 291 ? 26.772 -0.967 25.451 1.00 36.64 291 LYS A CA 1
ATOM 2206 C C . LYS A 1 291 ? 26.418 0.124 24.446 1.00 39.58 291 LYS A C 1
ATOM 2207 O O . LYS A 1 291 ? 25.290 0.168 23.950 1.00 43.05 291 LYS A O 1
ATOM 2213 N N . ASP A 1 292 ? 27.385 0.992 24.142 1.00 32.93 292 ASP A N 1
ATOM 2214 C CA . ASP A 1 292 ? 27.159 2.060 23.174 1.00 29.37 292 ASP A CA 1
ATOM 2215 C C . ASP A 1 292 ? 28.404 2.432 22.405 1.00 27.50 292 ASP A C 1
ATOM 2216 O O . ASP A 1 292 ? 29.494 1.930 22.694 1.00 28.71 292 ASP A O 1
ATOM 2221 N N . ASP A 1 293 ? 28.234 3.310 21.420 1.00 26.07 293 ASP A N 1
ATOM 2222 C CA . ASP A 1 293 ? 29.325 3.684 20.531 1.00 27.19 293 ASP A CA 1
ATOM 2223 C C . ASP A 1 293 ? 30.478 4.323 21.307 1.00 25.44 293 ASP A C 1
ATOM 2224 O O . ASP A 1 293 ? 31.639 4.013 21.047 1.00 23.33 293 ASP A O 1
ATOM 2229 N N . ALA A 1 294 ? 30.163 5.202 22.261 1.00 26.71 294 ALA A N 1
ATOM 2230 C CA . ALA A 1 294 ? 31.207 5.941 22.961 1.00 24.39 294 ALA A CA 1
ATOM 2231 C C . ALA A 1 294 ? 32.072 4.992 23.787 1.00 22.75 294 ALA A C 1
ATOM 2232 O O . ALA A 1 294 ? 33.307 5.091 23.777 1.00 23.61 294 ALA A O 1
ATOM 2234 N N . GLU A 1 295 ? 31.427 4.056 24.480 1.00 23.62 295 GLU A N 1
ATOM 2235 C CA . GLU A 1 295 ? 32.139 3.051 25.265 1.00 24.63 295 GLU A CA 1
ATOM 2236 C C . GLU A 1 295 ? 33.005 2.142 24.385 1.00 22.89 295 GLU A C 1
ATOM 2237 O O . GLU A 1 295 ? 34.156 1.841 24.725 1.00 22.96 295 GLU A O 1
ATOM 2243 N N . ALA A 1 296 ? 32.435 1.697 23.260 1.00 20.84 296 ALA A N 1
ATOM 2244 C CA . ALA A 1 296 ? 33.145 0.843 22.304 1.00 19.96 296 ALA A CA 1
ATOM 2245 C C . ALA A 1 296 ? 34.407 1.549 21.794 1.00 18.96 296 ALA A C 1
ATOM 2246 O O . ALA A 1 296 ? 35.514 0.960 21.789 1.00 18.62 296 ALA A O 1
ATOM 2248 N N A ARG A 1 297 ? 34.248 2.806 21.370 0.50 20.64 297 ARG A N 1
ATOM 2249 N N B ARG A 1 297 ? 34.247 2.803 21.371 0.50 20.82 297 ARG A N 1
ATOM 2250 C CA A ARG A 1 297 ? 35.369 3.595 20.838 0.50 19.58 297 ARG A CA 1
ATOM 2251 C CA B ARG A 1 297 ? 35.366 3.574 20.825 0.50 20.06 297 ARG A CA 1
ATOM 2252 C C A ARG A 1 297 ? 36.463 3.778 21.874 0.50 20.83 297 ARG A C 1
ATOM 2253 C C B ARG A 1 297 ? 36.460 3.807 21.864 0.50 20.93 297 ARG A C 1
ATOM 2254 O O A ARG A 1 297 ? 37.647 3.659 21.552 0.50 21.26 297 ARG A O 1
ATOM 2255 O O B ARG A 1 297 ? 37.644 3.751 21.530 0.50 21.61 297 ARG A O 1
ATOM 2270 N N . ALA A 1 298 ? 36.066 4.061 23.114 1.00 21.28 298 ALA A N 1
ATOM 2271 C CA . ALA A 1 298 ? 37.028 4.219 24.213 1.00 20.35 298 ALA A CA 1
ATOM 2272 C C . ALA A 1 298 ? 37.845 2.942 24.408 1.00 19.32 298 ALA A C 1
ATOM 2273 O O . ALA A 1 298 ? 39.070 3.000 24.543 1.00 21.42 298 ALA A O 1
ATOM 2275 N N . LYS A 1 299 ? 37.176 1.794 24.404 1.00 17.81 299 LYS A N 1
ATOM 2276 C CA . LYS A 1 299 ? 37.858 0.515 24.577 1.00 19.10 299 LYS A CA 1
ATOM 2277 C C . LYS A 1 299 ? 38.833 0.224 23.435 1.00 18.44 299 LYS A C 1
ATOM 2278 O O . LYS A 1 299 ? 39.957 -0.222 23.664 1.00 17.95 299 LYS A O 1
ATOM 2284 N N . LEU A 1 300 ? 38.391 0.479 22.208 1.00 18.29 300 LEU A N 1
ATOM 2285 C CA . LEU A 1 300 ? 39.196 0.220 21.017 1.00 16.79 300 LEU A CA 1
ATOM 2286 C C . LEU A 1 300 ? 40.397 1.176 20.947 1.00 17.57 300 LEU A C 1
ATOM 2287 O O . LEU A 1 300 ? 41.537 0.744 20.675 1.00 17.25 300 LEU A O 1
ATOM 2292 N N . GLN A 1 301 ? 40.153 2.459 21.223 1.00 16.83 301 GLN A N 1
ATOM 2293 C CA . GLN A 1 301 ? 41.254 3.416 21.276 1.00 17.19 301 GLN A CA 1
ATOM 2294 C C . GLN A 1 301 ? 42.263 3.015 22.360 1.00 18.68 301 GLN A C 1
ATOM 2295 O O . GLN A 1 301 ? 43.471 3.145 22.158 1.00 17.77 301 GLN A O 1
ATOM 2301 N N . ALA A 1 302 ? 41.780 2.513 23.497 1.00 18.14 302 ALA A N 1
ATOM 2302 C CA . ALA A 1 302 ? 42.687 2.085 24.566 1.00 18.50 302 ALA A CA 1
ATOM 2303 C C . ALA A 1 302 ? 43.646 0.975 24.147 1.00 17.83 302 ALA A C 1
ATOM 2304 O O . ALA A 1 302 ? 44.830 1.015 24.527 1.00 17.79 302 ALA A O 1
ATOM 2306 N N . VAL A 1 303 ? 43.153 -0.015 23.389 1.00 16.02 303 VAL A N 1
ATOM 2307 C CA . VAL A 1 303 ? 44.019 -1.138 23.000 1.00 16.78 303 VAL A CA 1
ATOM 2308 C C . VAL A 1 303 ? 44.996 -0.745 21.895 1.00 16.96 303 VAL A C 1
ATOM 2309 O O . VAL A 1 303 ? 46.049 -1.365 21.750 1.00 17.15 303 VAL A O 1
ATOM 2313 N N . LEU A 1 304 ? 44.656 0.290 21.131 1.00 15.65 304 LEU A N 1
ATOM 2314 C CA . LEU A 1 304 ? 45.654 0.889 20.233 1.00 16.64 304 LEU A CA 1
ATOM 2315 C C . LEU A 1 304 ? 46.713 1.608 21.086 1.00 16.58 304 LEU A C 1
ATOM 2316 O O . LEU A 1 304 ? 47.929 1.379 20.926 1.00 19.19 304 LEU A O 1
ATOM 2321 N N . ASP A 1 305 ? 46.254 2.444 22.019 1.00 15.85 305 ASP A N 1
ATOM 2322 C CA . ASP A 1 305 ? 47.149 3.339 22.746 1.00 17.37 305 ASP A CA 1
ATOM 2323 C C . ASP A 1 305 ? 48.128 2.594 23.644 1.00 18.57 305 ASP A C 1
ATOM 2324 O O . ASP A 1 305 ? 49.266 3.030 23.817 1.00 21.02 305 ASP A O 1
ATOM 2329 N N . ASN A 1 306 ? 47.682 1.486 24.236 1.00 18.09 306 ASN A N 1
ATOM 2330 C CA . ASN A 1 306 ? 48.536 0.754 25.173 1.00 20.51 306 ASN A CA 1
ATOM 2331 C C . ASN A 1 306 ? 49.370 -0.361 24.523 1.00 19.82 306 ASN A C 1
ATOM 2332 O O . ASN A 1 306 ? 50.089 -1.091 25.203 1.00 23.11 306 ASN A O 1
ATOM 2337 N N . GLY A 1 307 ? 49.282 -0.479 23.202 1.00 18.57 307 GLY A N 1
ATOM 2338 C CA . GLY A 1 307 ? 50.089 -1.454 22.476 1.00 19.97 307 GLY A CA 1
ATOM 2339 C C . GLY A 1 307 ? 49.505 -2.859 22.470 1.00 16.88 307 GLY A C 1
ATOM 2340 O O . GLY A 1 307 ? 50.082 -3.765 21.878 1.00 18.22 307 GLY A O 1
ATOM 2341 N N . LYS A 1 308 ? 48.368 -3.056 23.131 1.00 18.97 308 LYS A N 1
ATOM 2342 C CA . LYS A 1 308 ? 47.794 -4.401 23.223 1.00 19.36 308 LYS A CA 1
ATOM 2343 C C . LYS A 1 308 ? 47.337 -4.966 21.865 1.00 16.88 308 LYS A C 1
ATOM 2344 O O . LYS A 1 308 ? 47.518 -6.160 21.600 1.00 17.01 308 LYS A O 1
ATOM 2350 N N . ALA A 1 309 ? 46.739 -4.125 21.021 1.00 16.23 309 ALA A N 1
ATOM 2351 C CA . ALA A 1 309 ? 46.310 -4.579 19.685 1.00 14.67 309 ALA A CA 1
ATOM 2352 C C . ALA A 1 309 ? 47.513 -5.002 18.842 1.00 15.47 309 ALA A C 1
ATOM 2353 O O . ALA A 1 309 ? 47.482 -6.056 18.197 1.00 16.72 309 ALA A O 1
ATOM 2355 N N . ALA A 1 310 ? 48.588 -4.206 18.879 1.00 15.63 310 ALA A N 1
ATOM 2356 C CA . ALA A 1 310 ? 49.795 -4.561 18.138 1.00 15.08 310 ALA A CA 1
ATOM 2357 C C . ALA A 1 310 ? 50.370 -5.883 18.667 1.00 15.64 310 ALA A C 1
ATOM 2358 O O . ALA A 1 310 ? 50.839 -6.717 17.884 1.00 17.44 310 ALA A O 1
ATOM 2360 N N . GLU A 1 311 ? 50.316 -6.072 19.991 1.00 15.92 311 GLU A N 1
ATOM 2361 C CA . GLU A 1 311 ? 50.789 -7.300 20.608 1.00 17.31 311 GLU A CA 1
ATOM 2362 C C . GLU A 1 311 ? 49.961 -8.511 20.142 1.00 16.25 311 GLU A C 1
ATOM 2363 O O . GLU A 1 311 ? 50.519 -9.574 19.831 1.00 18.24 311 GLU A O 1
ATOM 2369 N N . VAL A 1 312 ? 48.638 -8.354 20.067 1.00 16.91 312 VAL A N 1
ATOM 2370 C CA . VAL A 1 312 ? 47.799 -9.455 19.608 1.00 15.26 312 VAL A CA 1
ATOM 2371 C C . VAL A 1 312 ? 48.151 -9.803 18.148 1.00 14.75 312 VAL A C 1
ATOM 2372 O O . VAL A 1 312 ? 48.245 -10.970 17.787 1.00 17.56 312 VAL A O 1
ATOM 2376 N N . PHE A 1 313 ? 48.369 -8.786 17.324 1.00 13.78 313 PHE A N 1
ATOM 2377 C CA . PHE A 1 313 ? 48.775 -9.031 15.938 1.00 14.27 313 PHE A CA 1
ATOM 2378 C C . PHE A 1 313 ? 50.072 -9.823 15.883 1.00 15.57 313 PHE A C 1
ATOM 2379 O O . PHE A 1 313 ? 50.164 -10.795 15.128 1.00 15.29 313 PHE A O 1
ATOM 2387 N N . GLY A 1 314 ? 51.069 -9.406 16.668 1.00 15.11 314 GLY A N 1
ATOM 2388 C CA . GLY A 1 314 ? 52.354 -10.127 16.728 1.00 15.98 314 GLY A CA 1
ATOM 2389 C C . GLY A 1 314 ? 52.169 -11.574 17.165 1.00 18.56 314 GLY A C 1
ATOM 2390 O O . GLY A 1 314 ? 52.780 -12.496 16.598 1.00 17.95 314 GLY A O 1
ATOM 2391 N N . ARG A 1 315 ? 51.313 -11.783 18.162 1.00 17.80 315 ARG A N 1
ATOM 2392 C CA . ARG A 1 315 ? 51.066 -13.124 18.679 1.00 18.10 315 ARG A CA 1
ATOM 2393 C C . ARG A 1 315 ? 50.331 -13.985 17.652 1.00 18.01 315 ARG A C 1
ATOM 2394 O O . ARG A 1 315 ? 50.605 -15.181 17.533 1.00 18.33 315 ARG A O 1
ATOM 2402 N N . MET A 1 316 ? 49.429 -13.366 16.891 1.00 16.11 316 MET A N 1
ATOM 2403 C CA . MET A 1 316 ? 48.700 -14.063 15.821 1.00 15.48 316 MET A CA 1
ATOM 2404 C C . MET A 1 316 ? 49.657 -14.500 14.720 1.00 17.39 316 MET A C 1
ATOM 2405 O O . MET A 1 316 ? 49.621 -15.658 14.280 1.00 18.54 316 MET A O 1
ATOM 2410 N N . VAL A 1 317 ? 50.520 -13.582 14.287 1.00 16.29 317 VAL A N 1
ATOM 2411 C CA . VAL A 1 317 ? 51.531 -13.909 13.284 1.00 16.16 317 VAL A CA 1
ATOM 2412 C C . VAL A 1 317 ? 52.419 -15.058 13.768 1.00 17.23 317 VAL A C 1
ATOM 2413 O O . VAL A 1 317 ? 52.656 -15.989 13.019 1.00 18.53 317 VAL A O 1
ATOM 2417 N N . ALA A 1 318 ? 52.882 -15.006 15.019 1.00 16.81 318 ALA A N 1
ATOM 2418 C CA . ALA A 1 318 ? 53.765 -16.057 15.534 1.00 18.08 318 ALA A CA 1
ATOM 2419 C C . ALA A 1 318 ? 53.031 -17.401 15.637 1.00 18.73 318 ALA A C 1
ATOM 2420 O O . ALA A 1 318 ? 53.594 -18.461 15.291 1.00 21.29 318 ALA A O 1
ATOM 2422 N N . ALA A 1 319 ? 51.777 -17.353 16.088 1.00 19.44 319 ALA A N 1
ATOM 2423 C CA . ALA A 1 319 ? 50.956 -18.566 16.237 1.00 19.31 319 ALA A CA 1
ATOM 2424 C C . ALA A 1 319 ? 50.716 -19.237 14.896 1.00 18.57 319 ALA A C 1
ATOM 2425 O O . ALA A 1 319 ? 50.652 -20.465 14.824 1.00 21.02 319 ALA A O 1
ATOM 2427 N N . GLN A 1 320 ? 50.594 -18.427 13.838 1.00 17.16 320 GLN A N 1
ATOM 2428 C CA . GLN A 1 320 ? 50.363 -18.943 12.497 1.00 19.10 320 GLN A CA 1
ATOM 2429 C C . GLN A 1 320 ? 51.679 -19.163 11.740 1.00 19.11 320 GLN A C 1
ATOM 2430 O O . GLN A 1 320 ? 51.702 -19.223 10.515 1.00 19.88 320 GLN A O 1
ATOM 2436 N N . LYS A 1 321 ? 52.770 -19.276 12.497 1.00 19.37 321 LYS A N 1
ATOM 2437 C CA . LYS A 1 321 ? 54.078 -19.724 11.981 1.00 20.77 321 LYS A CA 1
ATOM 2438 C C . LYS A 1 321 ? 54.876 -18.651 11.225 1.00 19.89 321 LYS A C 1
ATOM 2439 O O . LYS A 1 321 ? 55.903 -18.956 10.606 1.00 22.09 321 LYS A O 1
ATOM 2445 N N . GLY A 1 322 ? 54.423 -17.399 11.290 1.00 19.77 322 GLY A N 1
ATOM 2446 C CA . GLY A 1 322 ? 55.264 -16.282 10.874 1.00 18.46 322 GLY A CA 1
ATOM 2447 C C . GLY A 1 322 ? 56.321 -16.005 11.944 1.00 18.79 322 GLY A C 1
ATOM 2448 O O . GLY A 1 322 ? 56.387 -16.710 12.962 1.00 20.88 322 GLY A O 1
ATOM 2449 N N . PRO A 1 323 ? 57.164 -14.979 11.727 1.00 19.56 323 PRO A N 1
ATOM 2450 C CA . PRO A 1 323 ? 58.256 -14.744 12.667 1.00 20.63 323 PRO A CA 1
ATOM 2451 C C . PRO A 1 323 ? 57.755 -14.308 14.039 1.00 20.82 323 PRO A C 1
ATOM 2452 O O . PRO A 1 323 ? 56.733 -13.632 14.136 1.00 22.54 323 PRO A O 1
ATOM 2456 N N . THR A 1 324 ? 58.490 -14.683 15.083 1.00 21.32 324 THR A N 1
ATOM 2457 C CA . THR A 1 324 ? 58.118 -14.331 16.452 1.00 22.02 324 THR A CA 1
ATOM 2458 C C . THR A 1 324 ? 58.388 -12.864 16.767 1.00 22.84 324 THR A C 1
ATOM 2459 O O . THR A 1 324 ? 57.865 -12.327 17.745 1.00 26.30 324 THR A O 1
ATOM 2463 N N . ASP A 1 325 ? 59.224 -12.228 15.954 1.00 23.86 325 ASP A N 1
ATOM 2464 C CA . ASP A 1 325 ? 59.551 -10.820 16.143 1.00 25.12 325 ASP A CA 1
ATOM 2465 C C . ASP A 1 325 ? 59.054 -9.969 14.969 1.00 24.47 325 ASP A C 1
ATOM 2466 O O . ASP A 1 325 ? 59.691 -8.981 14.593 1.00 22.02 325 ASP A O 1
ATOM 2471 N N . PHE A 1 326 ? 57.914 -10.344 14.395 1.00 19.85 326 PHE A N 1
ATOM 2472 C CA . PHE A 1 326 ? 57.456 -9.682 13.177 1.00 19.45 326 PHE A CA 1
ATOM 2473 C C . PHE A 1 326 ? 57.119 -8.194 13.334 1.00 20.54 326 PHE A C 1
ATOM 2474 O O . PHE A 1 326 ? 57.497 -7.393 12.475 1.00 21.59 326 PHE A O 1
ATOM 2482 N N . VAL A 1 327 ? 56.402 -7.821 14.398 1.00 19.79 327 VAL A N 1
ATOM 2483 C CA . VAL A 1 327 ? 56.028 -6.399 14.589 1.00 18.88 327 VAL A CA 1
ATOM 2484 C C . VAL A 1 327 ? 57.264 -5.495 14.663 1.00 21.01 327 VAL A C 1
ATOM 2485 O O . VAL A 1 327 ? 57.337 -4.465 13.993 1.00 21.22 327 VAL A O 1
ATOM 2489 N N . GLU A 1 328 ? 58.252 -5.896 15.449 1.00 22.93 328 GLU A N 1
ATOM 2490 C CA . GLU A 1 328 ? 59.436 -5.059 15.613 1.00 23.15 328 GLU A CA 1
ATOM 2491 C C . GLU A 1 328 ? 60.340 -5.101 14.384 1.00 22.54 328 GLU A C 1
ATOM 2492 O O . GLU A 1 328 ? 60.961 -4.100 14.043 1.00 27.30 328 GLU A O 1
ATOM 2498 N N . ASN A 1 329 ? 60.359 -6.233 13.688 1.00 21.89 329 ASN A N 1
ATOM 2499 C CA . ASN A 1 329 ? 61.339 -6.447 12.627 1.00 22.14 329 ASN A CA 1
ATOM 2500 C C . ASN A 1 329 ? 60.724 -6.680 11.252 1.00 20.46 329 ASN A C 1
ATOM 2501 O O . ASN A 1 329 ? 61.347 -7.280 10.386 1.00 21.68 329 ASN A O 1
ATOM 2506 N N . TYR A 1 330 ? 59.519 -6.166 11.031 1.00 18.21 330 TYR A N 1
ATOM 2507 C CA . TYR A 1 330 ? 58.824 -6.438 9.772 1.00 18.11 330 TYR A CA 1
ATOM 2508 C C . TYR A 1 330 ? 59.635 -6.048 8.527 1.00 19.08 330 TYR A C 1
ATOM 2509 O O . TYR A 1 330 ? 59.496 -6.682 7.478 1.00 19.86 330 TYR A O 1
ATOM 2518 N N . ALA A 1 331 ? 60.452 -4.998 8.635 1.00 19.81 331 ALA A N 1
ATOM 2519 C CA . ALA A 1 331 ? 61.153 -4.457 7.468 1.00 21.44 331 ALA A CA 1
ATOM 2520 C C . ALA A 1 331 ? 62.110 -5.472 6.872 1.00 24.63 331 ALA A C 1
ATOM 2521 O O . ALA A 1 331 ? 62.329 -5.474 5.660 1.00 30.95 331 ALA A O 1
ATOM 2523 N N . LYS A 1 332 ? 62.690 -6.327 7.713 1.00 23.88 332 LYS A N 1
ATOM 2524 C CA . LYS A 1 332 ? 63.597 -7.353 7.199 1.00 28.37 332 LYS A CA 1
ATOM 2525 C C . LYS A 1 332 ? 62.869 -8.565 6.613 1.00 24.16 332 LYS A C 1
ATOM 2526 O O . LYS A 1 332 ? 63.449 -9.304 5.833 1.00 29.77 332 LYS A O 1
ATOM 2532 N N . TYR A 1 333 ? 61.612 -8.773 6.998 1.00 20.58 333 TYR A N 1
ATOM 2533 C CA . TYR A 1 333 ? 60.856 -9.942 6.540 1.00 17.86 333 TYR A CA 1
ATOM 2534 C C . TYR A 1 333 ? 60.031 -9.682 5.292 1.00 19.64 333 TYR A C 1
ATOM 2535 O O . TYR A 1 333 ? 59.902 -10.564 4.422 1.00 21.35 333 TYR A O 1
ATOM 2544 N N . LEU A 1 334 ? 59.443 -8.495 5.209 1.00 18.33 334 LEU A N 1
ATOM 2545 C CA . LEU A 1 334 ? 58.581 -8.201 4.067 1.00 17.73 334 LEU A CA 1
ATOM 2546 C C . LEU A 1 334 ? 59.429 -7.897 2.844 1.00 17.91 334 LEU A C 1
ATOM 2547 O O . LEU A 1 334 ? 60.349 -7.058 2.914 1.00 20.83 334 LEU A O 1
ATOM 2552 N N . PRO A 1 335 ? 59.117 -8.540 1.704 1.00 17.86 335 PRO A N 1
ATOM 2553 C CA . PRO A 1 335 ? 60.002 -8.350 0.547 1.00 19.59 335 PRO A CA 1
ATOM 2554 C C . PRO A 1 335 ? 59.884 -6.971 -0.095 1.00 19.29 335 PRO A C 1
ATOM 2555 O O . PRO A 1 335 ? 58.784 -6.426 -0.199 1.00 20.43 335 PRO A O 1
ATOM 2559 N N . THR A 1 336 ? 61.035 -6.435 -0.496 1.00 23.30 336 THR A N 1
ATOM 2560 C CA . THR A 1 336 ? 61.180 -5.120 -1.137 1.00 20.60 336 THR A CA 1
ATOM 2561 C C . THR A 1 336 ? 61.102 -5.294 -2.656 1.00 19.19 336 THR A C 1
ATOM 2562 O O . THR A 1 336 ? 61.597 -6.290 -3.176 1.00 24.22 336 THR A O 1
ATOM 2566 N N . ALA A 1 337 ? 60.478 -4.350 -3.364 1.00 18.93 337 ALA A N 1
ATOM 2567 C CA . ALA A 1 337 ? 60.394 -4.425 -4.836 1.00 18.80 337 ALA A CA 1
ATOM 2568 C C . ALA A 1 337 ? 61.710 -4.039 -5.489 1.00 21.64 337 ALA A C 1
ATOM 2569 O O . ALA A 1 337 ? 62.530 -3.347 -4.888 1.00 26.09 337 ALA A O 1
ATOM 2571 N N . MET A 1 338 ? 61.911 -4.483 -6.729 1.00 21.57 338 MET A N 1
ATOM 2572 C CA . MET A 1 338 ? 63.133 -4.130 -7.433 1.00 24.26 338 MET A CA 1
ATOM 2573 C C . MET A 1 338 ? 63.262 -2.615 -7.674 1.00 26.86 338 MET A C 1
ATOM 2574 O O . MET A 1 338 ? 64.341 -2.055 -7.523 1.00 30.95 338 MET A O 1
ATOM 2579 N N . LEU A 1 339 ? 62.161 -1.968 -8.045 1.00 26.81 339 LEU A N 1
ATOM 2580 C CA . LEU A 1 339 ? 62.161 -0.546 -8.371 1.00 25.88 339 LEU A CA 1
ATOM 2581 C C . LEU A 1 339 ? 61.004 0.136 -7.654 1.00 29.06 339 LEU A C 1
ATOM 2582 O O . LEU A 1 339 ? 59.855 -0.262 -7.814 1.00 31.14 339 LEU A O 1
ATOM 2587 N N . THR A 1 340 ? 61.320 1.152 -6.850 1.00 24.99 340 THR A N 1
ATOM 2588 C CA . THR A 1 340 ? 60.320 1.931 -6.150 1.00 22.75 340 THR A CA 1
ATOM 2589 C C . THR A 1 340 ? 60.523 3.368 -6.590 1.00 24.75 340 THR A C 1
ATOM 2590 O O . THR A 1 340 ? 61.613 3.945 -6.416 1.00 26.18 340 THR A O 1
ATOM 2594 N N . LYS A 1 341 ? 59.488 3.937 -7.198 1.00 21.85 341 LYS A N 1
ATOM 2595 C CA . LYS A 1 341 ? 59.615 5.272 -7.776 1.00 22.97 341 LYS A CA 1
ATOM 2596 C C . LYS A 1 341 ? 58.264 5.927 -7.818 1.00 23.15 341 LYS A C 1
ATOM 2597 O O . LYS A 1 341 ? 57.265 5.272 -8.126 1.00 25.15 341 LYS A O 1
ATOM 2603 N N . ALA A 1 342 ? 58.233 7.212 -7.492 1.00 26.16 342 ALA A N 1
ATOM 2604 C CA . ALA A 1 342 ? 56.998 7.982 -7.542 1.00 24.58 342 ALA A CA 1
ATOM 2605 C C . ALA A 1 342 ? 56.528 8.213 -8.976 1.00 24.91 342 ALA A C 1
ATOM 2606 O O . ALA A 1 342 ? 57.343 8.374 -9.895 1.00 29.05 342 ALA A O 1
ATOM 2608 N N . VAL A 1 343 ? 55.207 8.210 -9.155 1.00 24.34 343 VAL A N 1
ATOM 2609 C CA . VAL A 1 343 ? 54.584 8.641 -10.405 1.00 25.93 343 VAL A CA 1
ATOM 2610 C C . VAL A 1 343 ? 53.887 9.983 -10.188 1.00 24.48 343 VAL A C 1
ATOM 2611 O O . VAL A 1 343 ? 53.026 10.130 -9.314 1.00 24.73 343 VAL A O 1
ATOM 2615 N N . TYR A 1 344 ? 54.280 10.964 -10.990 1.00 25.57 344 TYR A N 1
ATOM 2616 C CA . TYR A 1 344 ? 53.715 12.301 -10.901 1.00 27.13 344 TYR A CA 1
ATOM 2617 C C . TYR A 1 344 ? 52.656 12.484 -11.978 1.00 29.81 344 TYR A C 1
ATOM 2618 O O . TYR A 1 344 ? 52.775 11.944 -13.085 1.00 31.82 344 TYR A O 1
ATOM 2627 N N . ALA A 1 345 ? 51.609 13.234 -11.641 1.00 28.77 345 ALA A N 1
ATOM 2628 C CA . ALA A 1 345 ? 50.619 13.659 -12.628 1.00 32.51 345 ALA A CA 1
ATOM 2629 C C . ALA A 1 345 ? 51.258 14.525 -13.713 1.00 33.72 345 ALA A C 1
ATOM 2630 O O . ALA A 1 345 ? 52.282 15.180 -13.484 1.00 34.61 345 ALA A O 1
ATOM 2632 N N . ASP A 1 346 ? 50.635 14.532 -14.886 1.00 37.14 346 ASP A N 1
ATOM 2633 C CA . ASP A 1 346 ? 51.099 15.334 -16.021 1.00 40.06 346 ASP A CA 1
ATOM 2634 C C . ASP A 1 346 ? 50.849 16.837 -15.871 1.00 35.71 346 ASP A C 1
ATOM 2635 O O . ASP A 1 346 ? 51.494 17.649 -16.539 1.00 43.01 346 ASP A O 1
ATOM 2640 N N . THR A 1 347 ? 49.892 17.186 -15.012 1.00 42.12 347 THR A N 1
ATOM 2641 C CA . THR A 1 347 ? 49.518 18.576 -14.740 1.00 46.25 347 THR A CA 1
ATOM 2642 C C . THR A 1 347 ? 49.368 18.786 -13.235 1.00 43.92 347 THR A C 1
ATOM 2643 O O . THR A 1 347 ? 49.304 17.821 -12.473 1.00 43.97 347 THR A O 1
ATOM 2647 N N . GLU A 1 348 ? 49.320 20.049 -12.821 1.00 46.69 348 GLU A N 1
ATOM 2648 C CA . GLU A 1 348 ? 49.031 20.427 -11.443 1.00 41.00 348 GLU A CA 1
ATOM 2649 C C . GLU A 1 348 ? 47.512 20.429 -11.267 1.00 36.38 348 GLU A C 1
ATOM 2650 O O . GLU A 1 348 ? 46.781 20.744 -12.204 1.00 41.15 348 GLU A O 1
ATOM 2656 N N . GLY A 1 349 ? 47.036 20.085 -10.075 1.00 31.23 349 GLY A N 1
ATOM 2657 C CA . GLY A 1 349 ? 45.613 20.230 -9.757 1.00 31.04 349 GLY A CA 1
ATOM 2658 C C . GLY A 1 349 ? 45.178 19.414 -8.551 1.00 29.97 349 GLY A C 1
ATOM 2659 O O . GLY A 1 349 ? 46.008 18.844 -7.846 1.00 33.83 349 GLY A O 1
ATOM 2660 N N . PHE A 1 350 ? 43.870 19.378 -8.311 1.00 28.43 350 PHE A N 1
ATOM 2661 C CA . PHE A 1 350 ? 43.306 18.575 -7.232 1.00 26.69 350 PHE A CA 1
ATOM 2662 C C . PHE A 1 350 ? 42.886 17.212 -7.756 1.00 24.81 350 PHE A C 1
ATOM 2663 O O . PHE A 1 350 ? 42.330 17.097 -8.860 1.00 26.08 350 PHE A O 1
ATOM 2671 N N . VAL A 1 351 ? 43.148 16.179 -6.961 1.00 22.28 351 VAL A N 1
ATOM 2672 C CA . VAL A 1 351 ? 42.672 14.838 -7.290 1.00 22.14 351 VAL A CA 1
ATOM 2673 C C . VAL A 1 351 ? 41.157 14.848 -7.172 1.00 21.40 351 VAL A C 1
ATOM 2674 O O . VAL A 1 351 ? 40.589 15.153 -6.120 1.00 23.46 351 VAL A O 1
ATOM 2678 N N . SER A 1 352 ? 40.509 14.547 -8.287 1.00 23.30 352 SER A N 1
ATOM 2679 C CA . SER A 1 352 ? 39.079 14.758 -8.425 1.00 24.42 352 SER A CA 1
ATOM 2680 C C . SER A 1 352 ? 38.288 13.449 -8.585 1.00 24.06 352 SER A C 1
ATOM 2681 O O . SER A 1 352 ? 37.238 13.274 -7.957 1.00 25.26 352 SER A O 1
ATOM 2684 N N . GLU A 1 353 ? 38.791 12.543 -9.423 1.00 23.41 353 GLU A N 1
ATOM 2685 C CA . GLU A 1 353 ? 38.157 11.240 -9.650 1.00 21.96 353 GLU A CA 1
ATOM 2686 C C . GLU A 1 353 ? 39.199 10.194 -9.622 1.00 20.87 353 GLU A C 1
ATOM 2687 O O . GLU A 1 353 ? 40.259 10.389 -10.215 1.00 23.21 353 GLU A O 1
ATOM 2693 N N A MET A 1 354 ? 38.928 9.076 -8.959 0.50 21.98 354 MET A N 1
ATOM 2694 N N B MET A 1 354 ? 38.910 9.070 -8.963 0.50 21.80 354 MET A N 1
ATOM 2695 C CA A MET A 1 354 ? 39.851 7.968 -9.066 0.50 20.47 354 MET A CA 1
ATOM 2696 C CA B MET A 1 354 ? 39.809 7.921 -8.955 0.50 19.95 354 MET A CA 1
ATOM 2697 C C A MET A 1 354 ? 39.093 6.668 -9.312 0.50 20.18 354 MET A C 1
ATOM 2698 C C B MET A 1 354 ? 39.032 6.664 -9.323 0.50 19.66 354 MET A C 1
ATOM 2699 O O A MET A 1 354 ? 38.273 6.246 -8.502 0.50 20.32 354 MET A O 1
ATOM 2700 O O B MET A 1 354 ? 38.158 6.238 -8.575 0.50 20.07 354 MET A O 1
ATOM 2709 N N . ASP A 1 355 ? 39.333 6.099 -10.493 1.00 20.99 355 ASP A N 1
ATOM 2710 C CA . ASP A 1 355 ? 38.722 4.847 -10.919 1.00 21.39 355 ASP A CA 1
ATOM 2711 C C . ASP A 1 355 ? 39.413 3.723 -10.152 1.00 20.19 355 ASP A C 1
ATOM 2712 O O . ASP A 1 355 ? 40.505 3.274 -10.507 1.00 19.83 355 ASP A O 1
ATOM 2717 N N . THR A 1 356 ? 38.762 3.293 -9.077 1.00 19.40 356 THR A N 1
ATOM 2718 C CA . THR A 1 356 ? 39.392 2.400 -8.128 1.00 20.74 356 THR A CA 1
ATOM 2719 C C . THR A 1 356 ? 39.414 0.979 -8.695 1.00 20.40 356 THR A C 1
ATOM 2720 O O . THR A 1 356 ? 40.321 0.200 -8.394 1.00 21.10 356 THR A O 1
ATOM 2724 N N . ARG A 1 357 ? 38.451 0.657 -9.564 1.00 19.42 357 ARG A N 1
ATOM 2725 C CA . ARG A 1 357 ? 38.508 -0.619 -10.271 1.00 19.47 357 ARG A CA 1
ATOM 2726 C C . ARG A 1 357 ? 39.777 -0.662 -11.145 1.00 19.79 357 ARG A C 1
ATOM 2727 O O . ARG A 1 357 ? 40.512 -1.653 -11.116 1.00 20.13 357 ARG A O 1
ATOM 2735 N N . ALA A 1 358 ? 40.044 0.414 -11.895 1.00 20.60 358 ALA A N 1
ATOM 2736 C CA . ALA A 1 358 ? 41.241 0.485 -12.736 1.00 21.54 358 ALA A CA 1
ATOM 2737 C C . ALA A 1 358 ? 42.528 0.428 -11.918 1.00 19.64 358 ALA A C 1
ATOM 2738 O O . ALA A 1 358 ? 43.485 -0.231 -12.320 1.00 20.19 358 ALA A O 1
ATOM 2740 N N . LEU A 1 359 ? 42.551 1.095 -10.760 1.00 18.34 359 LEU A N 1
ATOM 2741 C CA . LEU A 1 359 ? 43.721 0.988 -9.870 1.00 17.47 359 LEU A CA 1
ATOM 2742 C C . LEU A 1 359 ? 43.953 -0.442 -9.402 1.00 18.08 359 LEU A C 1
ATOM 2743 O O . LEU A 1 359 ? 45.096 -0.912 -9.391 1.00 18.99 359 LEU A O 1
ATOM 2748 N N . GLY A 1 360 ? 42.872 -1.124 -9.017 1.00 18.79 360 GLY A N 1
ATOM 2749 C CA . GLY A 1 360 ? 42.952 -2.536 -8.620 1.00 18.39 360 GLY A CA 1
ATOM 2750 C C . GLY A 1 360 ? 43.493 -3.407 -9.747 1.00 17.04 360 GLY A C 1
ATOM 2751 O O . GLY A 1 360 ? 44.329 -4.306 -9.519 1.00 17.40 360 GLY A O 1
ATOM 2752 N N . MET A 1 361 ? 43.033 -3.147 -10.967 1.00 18.89 361 MET A N 1
ATOM 2753 C CA . MET A 1 361 ? 43.507 -3.920 -12.109 1.00 18.41 361 MET A CA 1
ATOM 2754 C C . MET A 1 361 ? 44.970 -3.626 -12.427 1.00 20.06 361 MET A C 1
ATOM 2755 O O . MET A 1 361 ? 45.689 -4.511 -12.896 1.00 20.79 361 MET A O 1
ATOM 2760 N N . ALA A 1 362 ? 45.419 -2.396 -12.160 1.00 18.31 362 ALA A N 1
ATOM 2761 C CA . ALA A 1 362 ? 46.834 -2.061 -12.347 1.00 20.27 362 ALA A CA 1
ATOM 2762 C C . ALA A 1 362 ? 47.737 -2.909 -11.439 1.00 19.34 362 ALA A C 1
ATOM 2763 O O . ALA A 1 362 ? 48.801 -3.363 -11.862 1.00 19.42 362 ALA A O 1
ATOM 2765 N N . VAL A 1 363 ? 47.300 -3.133 -10.200 1.00 17.96 363 VAL A N 1
ATOM 2766 C CA . VAL A 1 363 ? 48.046 -3.970 -9.255 1.00 18.32 363 VAL A CA 1
ATOM 2767 C C . VAL A 1 363 ? 48.106 -5.418 -9.760 1.00 17.65 363 VAL A C 1
ATOM 2768 O O . VAL A 1 363 ? 49.163 -6.068 -9.708 1.00 19.71 363 VAL A O 1
ATOM 2772 N N . VAL A 1 364 ? 46.976 -5.924 -10.252 1.00 18.68 364 VAL A N 1
ATOM 2773 C CA . VAL A 1 364 ? 46.943 -7.266 -10.860 1.00 19.60 364 VAL A CA 1
ATOM 2774 C C . VAL A 1 364 ? 47.968 -7.342 -11.997 1.00 20.00 364 VAL A C 1
ATOM 2775 O O . VAL A 1 364 ? 48.787 -8.268 -12.045 1.00 20.80 364 VAL A O 1
ATOM 2779 N N . ALA A 1 365 ? 47.947 -6.339 -12.880 1.00 20.88 365 ALA A N 1
ATOM 2780 C CA . ALA A 1 365 ? 48.844 -6.304 -14.051 1.00 25.36 365 ALA A CA 1
ATOM 2781 C C . ALA A 1 365 ? 50.334 -6.265 -13.674 1.00 24.66 365 ALA A C 1
ATOM 2782 O O . ALA A 1 365 ? 51.184 -6.808 -14.391 1.00 29.02 365 ALA A O 1
ATOM 2784 N N A MET A 1 366 ? 50.632 -5.605 -12.556 0.50 23.48 366 MET A N 1
ATOM 2785 N N B MET A 1 366 ? 50.631 -5.617 -12.550 0.50 22.91 366 MET A N 1
ATOM 2786 C CA A MET A 1 366 ? 51.981 -5.557 -11.983 0.50 24.96 366 MET A CA 1
ATOM 2787 C CA B MET A 1 366 ? 51.984 -5.561 -11.987 0.50 23.27 366 MET A CA 1
ATOM 2788 C C A MET A 1 366 ? 52.476 -6.898 -11.459 0.50 24.36 366 MET A C 1
ATOM 2789 C C B MET A 1 366 ? 52.482 -6.908 -11.486 0.50 23.90 366 MET A C 1
ATOM 2790 O O A MET A 1 366 ? 53.659 -7.047 -11.163 0.50 27.45 366 MET A O 1
ATOM 2791 O O B MET A 1 366 ? 53.674 -7.072 -11.236 0.50 27.85 366 MET A O 1
ATOM 2800 N N . GLY A 1 367 ? 51.560 -7.855 -11.316 1.00 22.68 367 GLY A N 1
ATOM 2801 C CA . GLY A 1 367 ? 51.878 -9.154 -10.748 1.00 23.83 367 GLY A CA 1
ATOM 2802 C C . GLY A 1 367 ? 51.497 -9.258 -9.281 1.00 19.50 367 GLY A C 1
ATOM 2803 O O . GLY A 1 367 ? 51.867 -10.223 -8.607 1.00 23.29 367 GLY A O 1
ATOM 2804 N N . GLY A 1 368 ? 50.748 -8.281 -8.778 1.00 18.92 368 GLY A N 1
ATOM 2805 C CA . GLY A 1 368 ? 50.340 -8.286 -7.375 1.00 19.56 368 GLY A CA 1
ATOM 2806 C C . GLY A 1 368 ? 49.032 -9.014 -7.128 1.00 17.40 368 GLY A C 1
ATOM 2807 O O . GLY A 1 368 ? 48.576 -9.097 -5.990 1.00 19.29 368 GLY A O 1
ATOM 2808 N N . GLY A 1 369 ? 48.423 -9.526 -8.198 1.00 17.36 369 GLY A N 1
ATOM 2809 C CA . GLY A 1 369 ? 47.181 -10.304 -8.130 1.00 17.08 369 GLY A CA 1
ATOM 2810 C C . GLY A 1 369 ? 47.196 -11.297 -9.287 1.00 17.72 369 GLY A C 1
ATOM 2811 O O . GLY A 1 369 ? 48.187 -11.393 -10.006 1.00 20.66 369 GLY A O 1
ATOM 2812 N N . ARG A 1 370 ? 46.104 -12.026 -9.461 1.00 18.41 370 ARG A N 1
ATOM 2813 C CA . ARG A 1 370 ? 46.022 -13.099 -10.451 1.00 19.68 370 ARG A CA 1
ATOM 2814 C C . ARG A 1 370 ? 44.960 -12.821 -11.509 1.00 23.19 370 ARG A C 1
ATOM 2815 O O . ARG A 1 370 ? 43.907 -12.253 -11.201 1.00 25.17 370 ARG A O 1
ATOM 2823 N N . ARG A 1 371 ? 45.236 -13.240 -12.747 1.00 25.60 371 ARG A N 1
ATOM 2824 C CA . ARG A 1 371 ? 44.208 -13.274 -13.794 1.00 26.50 371 ARG A CA 1
ATOM 2825 C C . ARG A 1 371 ? 43.623 -14.662 -13.950 1.00 28.93 371 ARG A C 1
ATOM 2826 O O . ARG A 1 371 ? 42.445 -14.802 -14.281 1.00 35.52 371 ARG A O 1
ATOM 2834 N N . GLN A 1 372 ? 44.456 -15.680 -13.744 1.00 24.43 372 GLN A N 1
ATOM 2835 C CA . GLN A 1 372 ? 43.967 -17.051 -13.570 1.00 23.44 372 GLN A CA 1
ATOM 2836 C C . GLN A 1 372 ? 44.490 -17.638 -12.265 1.00 23.50 372 GLN A C 1
ATOM 2837 O O . GLN A 1 372 ? 45.482 -17.152 -11.728 1.00 23.93 372 GLN A O 1
ATOM 2843 N N . ALA A 1 373 ? 43.816 -18.667 -11.752 1.00 25.30 373 ALA A N 1
ATOM 2844 C CA . ALA A 1 373 ? 44.089 -19.176 -10.402 1.00 27.30 373 ALA A CA 1
ATOM 2845 C C . ALA A 1 373 ? 45.519 -19.682 -10.242 1.00 25.57 373 ALA A C 1
ATOM 2846 O O . ALA A 1 373 ? 46.091 -19.599 -9.157 1.00 29.19 373 ALA A O 1
ATOM 2848 N N . SER A 1 374 ? 46.099 -20.170 -11.335 1.00 26.07 374 SER A N 1
ATOM 2849 C CA . SER A 1 374 ? 47.465 -20.680 -11.315 1.00 23.90 374 SER A CA 1
ATOM 2850 C C . SER A 1 374 ? 48.530 -19.585 -11.288 1.00 23.54 374 SER A C 1
ATOM 2851 O O . SER A 1 374 ? 49.710 -19.892 -11.118 1.00 25.11 374 SER A O 1
ATOM 2854 N N . ASP A 1 375 ? 48.126 -18.319 -11.447 1.00 20.92 375 ASP A N 1
ATOM 2855 C CA . ASP A 1 375 ? 49.099 -17.217 -11.485 1.00 20.25 375 ASP A CA 1
ATOM 2856 C C . ASP A 1 375 ? 49.831 -17.086 -10.165 1.00 19.08 375 ASP A C 1
ATOM 2857 O O . ASP A 1 375 ? 49.269 -17.326 -9.092 1.00 21.52 375 ASP A O 1
ATOM 2862 N N . THR A 1 376 ? 51.096 -16.697 -10.266 1.00 20.37 376 THR A N 1
ATOM 2863 C CA . THR A 1 376 ? 51.964 -16.527 -9.125 1.00 19.49 376 THR A CA 1
ATOM 2864 C C . THR A 1 376 ? 52.067 -15.044 -8.808 1.00 20.43 376 THR A C 1
ATOM 2865 O O . THR A 1 376 ? 52.291 -14.222 -9.702 1.00 23.43 376 THR A O 1
ATOM 2869 N N . ILE A 1 377 ? 51.889 -14.706 -7.533 1.00 17.07 377 ILE A N 1
ATOM 2870 C CA . ILE A 1 377 ? 51.967 -13.309 -7.070 1.00 16.44 377 ILE A CA 1
ATOM 2871 C C . ILE A 1 377 ? 53.408 -12.893 -6.753 1.00 16.33 377 ILE A C 1
ATOM 2872 O O . ILE A 1 377 ? 54.181 -13.661 -6.153 1.00 18.06 377 ILE A O 1
ATOM 2877 N N . ASP A 1 378 ? 53.764 -11.679 -7.172 1.00 16.28 378 ASP A N 1
ATOM 2878 C CA . ASP A 1 378 ? 54.942 -11.002 -6.658 1.00 15.12 378 ASP A CA 1
ATOM 2879 C C . ASP A 1 378 ? 54.430 -10.201 -5.461 1.00 15.56 378 ASP A C 1
ATOM 2880 O O . ASP A 1 378 ? 53.606 -9.301 -5.632 1.00 17.22 378 ASP A O 1
ATOM 2885 N N . TYR A 1 379 ? 54.912 -10.537 -4.263 1.00 14.07 379 TYR A N 1
ATOM 2886 C CA . TYR A 1 379 ? 54.370 -9.996 -3.003 1.00 14.92 379 TYR A CA 1
ATOM 2887 C C . TYR A 1 379 ? 54.844 -8.581 -2.684 1.00 14.85 379 TYR A C 1
ATOM 2888 O O . TYR A 1 379 ? 54.324 -7.929 -1.760 1.00 15.24 379 TYR A O 1
ATOM 2897 N N . SER A 1 380 ? 55.819 -8.101 -3.453 1.00 14.82 380 SER A N 1
ATOM 2898 C CA . SER A 1 380 ? 56.480 -6.835 -3.143 1.00 15.26 380 SER A CA 1
ATOM 2899 C C . SER A 1 380 ? 55.847 -5.654 -3.895 1.00 15.16 380 SER A C 1
ATOM 2900 O O . SER A 1 380 ? 56.026 -4.494 -3.507 1.00 16.51 380 SER A O 1
ATOM 2903 N N . VAL A 1 381 ? 55.133 -5.947 -4.980 1.00 14.80 381 VAL A N 1
ATOM 2904 C CA . VAL A 1 381 ? 54.685 -4.888 -5.897 1.00 15.20 381 VAL A CA 1
ATOM 2905 C C . VAL A 1 381 ? 53.398 -4.222 -5.396 1.00 15.73 381 VAL A C 1
ATOM 2906 O O . VAL A 1 381 ? 52.646 -4.790 -4.582 1.00 16.19 381 VAL A O 1
ATOM 2910 N N . GLY A 1 382 ? 53.149 -3.009 -5.884 1.00 15.69 382 GLY A N 1
ATOM 2911 C CA . GLY A 1 382 ? 51.920 -2.296 -5.546 1.00 15.58 382 GLY A CA 1
ATOM 2912 C C . GLY A 1 382 ? 52.166 -0.812 -5.390 1.00 15.44 382 GLY A C 1
ATOM 2913 O O . GLY A 1 382 ? 53.173 -0.276 -5.886 1.00 16.94 382 GLY A O 1
ATOM 2914 N N . PHE A 1 383 ? 51.247 -0.149 -4.691 1.00 14.37 383 PHE A N 1
ATOM 2915 C CA . PHE A 1 383 ? 51.306 1.296 -4.526 1.00 14.46 383 PHE A CA 1
ATOM 2916 C C . PHE A 1 383 ? 51.402 1.660 -3.060 1.00 14.67 383 PHE A C 1
ATOM 2917 O O . PHE A 1 383 ? 50.797 1.003 -2.202 1.00 15.63 383 PHE A O 1
ATOM 2925 N N . THR A 1 384 ? 52.159 2.712 -2.775 1.00 13.75 384 THR A N 1
ATOM 2926 C CA . THR A 1 384 ? 52.128 3.332 -1.452 1.00 14.37 384 THR A CA 1
ATOM 2927 C C . THR A 1 384 ? 51.972 4.836 -1.668 1.00 15.34 384 THR A C 1
ATOM 2928 O O . THR A 1 384 ? 51.947 5.299 -2.808 1.00 15.65 384 THR A O 1
ATOM 2932 N N . ASP A 1 385 ? 51.833 5.589 -0.585 1.00 16.45 385 ASP A N 1
ATOM 2933 C CA . ASP A 1 385 ? 51.774 7.057 -0.684 1.00 16.81 385 ASP A CA 1
ATOM 2934 C C . ASP A 1 385 ? 50.654 7.497 -1.645 1.00 17.19 385 ASP A C 1
ATOM 2935 O O . ASP A 1 385 ? 50.815 8.451 -2.410 1.00 18.20 385 ASP A O 1
ATOM 2940 N N . MET A 1 386 ? 49.520 6.807 -1.617 1.00 16.25 386 MET A N 1
ATOM 2941 C CA . MET A 1 386 ? 48.426 7.153 -2.511 1.00 16.88 386 MET A CA 1
ATOM 2942 C C . MET A 1 386 ? 47.952 8.576 -2.241 1.00 17.12 386 MET A C 1
ATOM 2943 O O . MET A 1 386 ? 47.681 8.946 -1.096 1.00 18.58 386 MET A O 1
ATOM 2948 N N . ALA A 1 387 ? 47.814 9.358 -3.302 1.00 17.15 387 ALA A N 1
ATOM 2949 C CA . ALA A 1 387 ? 47.112 10.629 -3.182 1.00 17.75 387 ALA A CA 1
ATOM 2950 C C . ALA A 1 387 ? 45.640 10.342 -2.879 1.00 19.55 387 ALA A C 1
ATOM 2951 O O . ALA A 1 387 ? 45.103 9.318 -3.309 1.00 20.66 387 ALA A O 1
ATOM 2953 N N . ARG A 1 388 ? 45.008 11.233 -2.125 1.00 19.24 388 ARG A N 1
ATOM 2954 C CA . ARG A 1 388 ? 43.583 11.099 -1.785 1.00 17.22 388 ARG A CA 1
ATOM 2955 C C . ARG A 1 388 ? 42.788 12.110 -2.597 1.00 18.44 388 ARG A C 1
ATOM 2956 O O . ARG A 1 388 ? 43.349 13.122 -3.056 1.00 19.13 388 ARG A O 1
ATOM 2964 N N . LEU A 1 389 ? 41.508 11.824 -2.816 1.00 16.77 389 LEU A N 1
ATOM 2965 C CA . LEU A 1 389 ? 40.602 12.820 -3.405 1.00 17.99 389 LEU A CA 1
ATOM 2966 C C . LEU A 1 389 ? 40.740 14.134 -2.636 1.00 19.64 389 LEU A C 1
ATOM 2967 O O . LEU A 1 389 ? 40.737 14.146 -1.391 1.00 19.90 389 LEU A O 1
ATOM 2972 N N . GLY A 1 390 ? 40.902 15.236 -3.369 1.00 21.59 390 GLY A N 1
ATOM 2973 C CA . GLY A 1 390 ? 41.044 16.558 -2.736 1.00 24.28 390 GLY A CA 1
ATOM 2974 C C . GLY A 1 390 ? 42.478 16.975 -2.433 1.00 24.46 390 GLY A C 1
ATOM 2975 O O . GLY A 1 390 ? 42.732 18.117 -2.031 1.00 25.08 390 GLY A O 1
ATOM 2976 N N . ASP A 1 391 ? 43.431 16.069 -2.645 1.00 22.20 391 ASP A N 1
ATOM 2977 C CA . ASP A 1 391 ? 44.845 16.427 -2.517 1.00 21.90 391 ASP A CA 1
ATOM 2978 C C . ASP A 1 391 ? 45.283 17.273 -3.700 1.00 25.26 391 ASP A C 1
ATOM 2979 O O . ASP A 1 391 ? 44.924 16.991 -4.846 1.00 25.06 391 ASP A O 1
ATOM 2984 N N . GLN A 1 392 ? 46.055 18.315 -3.418 1.00 26.72 392 GLN A N 1
ATOM 2985 C CA . GLN A 1 392 ? 46.712 19.087 -4.465 1.00 28.98 392 GLN A CA 1
ATOM 2986 C C . GLN A 1 392 ? 47.966 18.332 -4.906 1.00 30.01 392 GLN A C 1
ATOM 2987 O O . GLN A 1 392 ? 48.833 18.034 -4.081 1.00 33.08 392 GLN A O 1
ATOM 2993 N N . VAL A 1 393 ? 48.058 18.004 -6.192 1.00 27.61 393 VAL A N 1
ATOM 2994 C CA . VAL A 1 393 ? 49.251 17.302 -6.698 1.00 28.83 393 VAL A CA 1
ATOM 2995 C C . VAL A 1 393 ? 50.095 18.193 -7.609 1.00 31.79 393 VAL A C 1
ATOM 2996 O O . VAL A 1 393 ? 49.559 18.980 -8.398 1.00 32.42 393 VAL A O 1
ATOM 3000 N N . ASP A 1 394 ? 51.415 18.061 -7.469 1.00 31.35 394 ASP A N 1
ATOM 3001 C CA . ASP A 1 394 ? 52.408 18.811 -8.249 1.00 33.84 394 ASP A CA 1
ATOM 3002 C C . ASP A 1 394 ? 53.752 18.094 -8.129 1.00 34.31 394 ASP A C 1
ATOM 3003 O O . ASP A 1 394 ? 53.796 16.943 -7.690 1.00 33.60 394 ASP A O 1
ATOM 3008 N N . GLY A 1 395 ? 54.837 18.769 -8.508 1.00 39.04 395 GLY A N 1
ATOM 3009 C CA . GLY A 1 395 ? 56.185 18.210 -8.396 1.00 42.56 395 GLY A CA 1
ATOM 3010 C C . GLY A 1 395 ? 56.566 17.760 -6.995 1.00 38.77 395 GLY A C 1
ATOM 3011 O O . GLY A 1 395 ? 57.504 16.983 -6.824 1.00 47.70 395 GLY A O 1
ATOM 3012 N N . GLN A 1 396 ? 55.845 18.244 -5.989 1.00 39.00 396 GLN A N 1
ATOM 3013 C CA . GLN A 1 396 ? 56.112 17.828 -4.615 1.00 43.92 396 GLN A CA 1
ATOM 3014 C C . GLN A 1 396 ? 55.120 16.836 -4.037 1.00 38.19 396 GLN A C 1
ATOM 3015 O O . GLN A 1 396 ? 55.293 16.407 -2.891 1.00 43.03 396 GLN A O 1
ATOM 3021 N N . ARG A 1 397 ? 54.062 16.507 -4.771 1.00 32.91 397 ARG A N 1
ATOM 3022 C CA . ARG A 1 397 ? 53.167 15.444 -4.330 1.00 27.87 397 ARG A CA 1
ATOM 3023 C C . ARG A 1 397 ? 52.820 14.544 -5.497 1.00 23.84 397 ARG A C 1
ATOM 3024 O O . ARG A 1 397 ? 52.053 14.940 -6.369 1.00 24.87 397 ARG A O 1
ATOM 3032 N N . PRO A 1 398 ? 53.364 13.318 -5.501 1.00 23.72 398 PRO A N 1
ATOM 3033 C CA . PRO A 1 398 ? 53.022 12.376 -6.565 1.00 22.85 398 PRO A CA 1
ATOM 3034 C C . PRO A 1 398 ? 51.599 11.812 -6.416 1.00 20.31 398 PRO A C 1
ATOM 3035 O O . PRO A 1 398 ? 50.971 11.958 -5.360 1.00 22.12 398 PRO A O 1
ATOM 3039 N N . LEU A 1 399 ? 51.102 11.186 -7.479 1.00 18.95 399 LEU A N 1
ATOM 3040 C CA . LEU A 1 399 ? 49.843 10.450 -7.426 1.00 20.31 399 LEU A CA 1
ATOM 3041 C C . LEU A 1 399 ? 49.969 9.205 -6.531 1.00 21.24 399 LEU A C 1
ATOM 3042 O O . LEU A 1 399 ? 49.018 8.812 -5.835 1.00 19.86 399 LEU A O 1
ATOM 3047 N N . ALA A 1 400 ? 51.146 8.584 -6.569 1.00 20.93 400 ALA A N 1
ATOM 3048 C CA . ALA A 1 400 ? 51.445 7.363 -5.820 1.00 18.91 400 ALA A CA 1
ATOM 3049 C C . ALA A 1 400 ? 52.932 7.083 -5.936 1.00 17.14 400 ALA A C 1
ATOM 3050 O O . ALA A 1 400 ? 53.619 7.674 -6.777 1.00 19.65 400 ALA A O 1
ATOM 3052 N N . VAL A 1 401 ? 53.432 6.204 -5.073 1.00 17.51 401 VAL A N 1
ATOM 3053 C CA . VAL A 1 401 ? 54.764 5.640 -5.241 1.00 16.72 401 VAL A CA 1
ATOM 3054 C C . VAL A 1 401 ? 54.526 4.211 -5.706 1.00 15.76 401 VAL A C 1
ATOM 3055 O O . VAL A 1 401 ? 53.781 3.458 -5.057 1.00 16.52 401 VAL A O 1
ATOM 3059 N N . ILE A 1 402 ? 55.124 3.847 -6.846 1.00 16.42 402 ILE A N 1
ATOM 3060 C CA . ILE A 1 402 ? 54.909 2.531 -7.432 1.00 16.39 402 ILE A CA 1
ATOM 3061 C C . ILE A 1 402 ? 56.091 1.622 -7.097 1.00 17.60 402 ILE A C 1
ATOM 3062 O O . ILE A 1 402 ? 57.243 1.997 -7.302 1.00 19.46 402 ILE A O 1
ATOM 3067 N N . HIS A 1 403 ? 55.777 0.449 -6.552 1.00 16.28 403 HIS A N 1
ATOM 3068 C CA . HIS A 1 403 ? 56.750 -0.577 -6.247 1.00 17.58 403 HIS A CA 1
ATOM 3069 C C . HIS A 1 403 ? 56.626 -1.616 -7.327 1.00 17.29 403 HIS A C 1
ATOM 3070 O O . HIS A 1 403 ? 55.576 -2.261 -7.463 1.00 18.44 403 HIS A O 1
ATOM 3077 N N . ALA A 1 404 ? 57.668 -1.788 -8.129 1.00 21.57 404 ALA A N 1
ATOM 3078 C CA . ALA A 1 404 ? 57.590 -2.671 -9.297 1.00 23.16 404 ALA A CA 1
ATOM 3079 C C . ALA A 1 404 ? 58.724 -3.710 -9.349 1.00 25.01 404 ALA A C 1
ATOM 3080 O O . ALA A 1 404 ? 59.796 -3.503 -8.776 1.00 25.29 404 ALA A O 1
ATOM 3082 N N . LYS A 1 405 ? 58.486 -4.821 -10.042 1.00 28.99 405 LYS A N 1
ATOM 3083 C CA . LYS A 1 405 ? 59.402 -5.977 -9.980 1.00 27.51 405 LYS A CA 1
ATOM 3084 C C . LYS A 1 405 ? 60.588 -5.867 -10.917 1.00 32.55 405 LYS A C 1
ATOM 3085 O O . LYS A 1 405 ? 61.549 -6.679 -10.855 1.00 29.94 405 LYS A O 1
ATOM 3091 N N . ASP A 1 406 ? 60.480 -4.901 -11.817 1.00 28.02 406 ASP A N 1
ATOM 3092 C CA . ASP A 1 406 ? 61.517 -4.539 -12.766 1.00 34.31 406 ASP A CA 1
ATOM 3093 C C . ASP A 1 406 ? 61.037 -3.235 -13.425 1.00 29.50 406 ASP A C 1
ATOM 3094 O O . ASP A 1 406 ? 59.897 -2.835 -13.193 1.00 34.73 406 ASP A O 1
ATOM 3099 N N . GLU A 1 407 ? 61.873 -2.571 -14.235 1.00 36.26 407 GLU A N 1
ATOM 3100 C CA . GLU A 1 407 ? 61.516 -1.229 -14.815 1.00 36.88 407 GLU A CA 1
ATOM 3101 C C . GLU A 1 407 ? 60.483 -1.189 -15.927 1.00 40.13 407 GLU A C 1
ATOM 3102 O O . GLU A 1 407 ? 59.822 -0.164 -16.124 1.00 44.36 407 GLU A O 1
ATOM 3108 N N . ASN A 1 408 ? 60.378 -2.254 -16.694 1.00 36.82 408 ASN A N 1
ATOM 3109 C CA . ASN A 1 408 ? 59.378 -2.311 -17.744 1.00 35.76 408 ASN A CA 1
ATOM 3110 C C . ASN A 1 408 ? 57.963 -2.311 -17.129 1.00 37.24 408 ASN A C 1
ATOM 3111 O O . ASN A 1 408 ? 57.037 -1.601 -17.561 1.00 35.86 408 ASN A O 1
ATOM 3116 N N . ASN A 1 409 ? 57.832 -3.121 -16.097 1.00 33.95 409 ASN A N 1
ATOM 3117 C CA . ASN A 1 409 ? 56.622 -3.234 -15.312 1.00 32.56 409 ASN A CA 1
ATOM 3118 C C . ASN A 1 409 ? 56.234 -1.875 -14.704 1.00 31.31 409 ASN A C 1
ATOM 3119 O O . ASN A 1 409 ? 55.056 -1.486 -14.697 1.00 26.87 409 ASN A O 1
ATOM 3124 N N . TRP A 1 410 ? 57.234 -1.152 -14.207 1.00 28.02 410 TRP A N 1
ATOM 3125 C CA . TRP A 1 410 ? 57.002 0.157 -13.603 1.00 33.43 410 TRP A CA 1
ATOM 3126 C C . TRP A 1 410 ? 56.342 1.118 -14.559 1.00 31.32 410 TRP A C 1
ATOM 3127 O O . TRP A 1 410 ? 55.400 1.816 -14.193 1.00 31.00 410 TRP A O 1
ATOM 3138 N N . GLN A 1 411 ? 56.821 1.163 -15.799 1.00 35.31 411 GLN A N 1
ATOM 3139 C CA . GLN A 1 411 ? 56.268 2.086 -16.791 1.00 33.56 411 GLN A CA 1
ATOM 3140 C C . GLN A 1 411 ? 54.815 1.796 -17.117 1.00 33.14 411 GLN A C 1
ATOM 3141 O O . GLN A 1 411 ? 54.015 2.727 -17.247 1.00 32.94 411 GLN A O 1
ATOM 3147 N N . GLU A 1 412 ? 54.480 0.515 -17.251 1.00 30.23 412 GLU A N 1
ATOM 3148 C CA . GLU A 1 412 ? 53.108 0.104 -17.4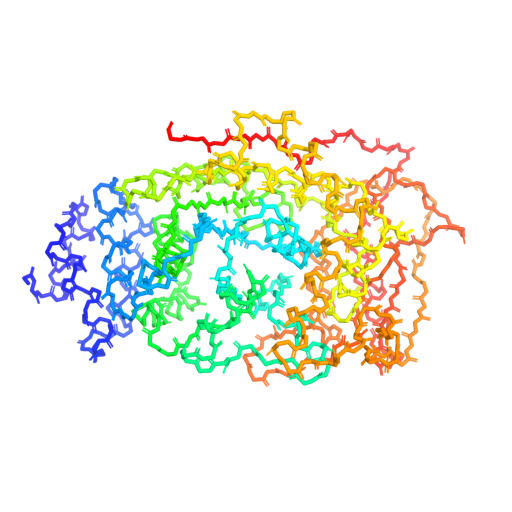96 1.00 31.29 412 GLU A CA 1
ATOM 3149 C C . GLU A 1 412 ? 52.198 0.542 -16.339 1.00 27.13 412 GLU A C 1
ATOM 3150 O O . GLU A 1 412 ? 51.091 1.040 -16.564 1.00 28.00 412 GLU A O 1
ATOM 3156 N N . ALA A 1 413 ? 52.667 0.342 -15.109 1.00 26.02 413 ALA A N 1
ATOM 3157 C CA . ALA A 1 413 ? 51.900 0.722 -13.920 1.00 23.30 413 ALA A CA 1
ATOM 3158 C C . ALA A 1 413 ? 51.705 2.247 -13.828 1.00 26.31 413 ALA A C 1
ATOM 3159 O O . ALA A 1 413 ? 50.612 2.729 -13.506 1.00 25.20 413 ALA A O 1
ATOM 3161 N N . ALA A 1 414 ? 52.756 3.002 -14.135 1.00 25.01 414 ALA A N 1
ATOM 3162 C CA . ALA A 1 414 ? 52.665 4.460 -14.124 1.00 27.49 414 ALA A CA 1
ATOM 3163 C C . ALA A 1 414 ? 51.618 4.959 -15.120 1.00 28.77 414 ALA A C 1
ATOM 3164 O O . ALA A 1 414 ? 50.809 5.817 -14.784 1.00 27.78 414 ALA A O 1
ATOM 3166 N N . LYS A 1 415 ? 51.615 4.406 -16.333 1.00 29.86 415 LYS A N 1
ATOM 3167 C CA . LYS A 1 415 ? 50.583 4.756 -17.311 1.00 30.72 415 LYS A CA 1
ATOM 3168 C C . LYS A 1 415 ? 49.173 4.474 -16.778 1.00 29.28 415 LYS A C 1
ATOM 3169 O O . LYS A 1 415 ? 48.256 5.271 -16.968 1.00 29.46 415 LYS A O 1
ATOM 3175 N N . ALA A 1 416 ? 49.006 3.334 -16.114 1.00 26.56 416 ALA A N 1
ATOM 3176 C CA . ALA A 1 416 ? 47.689 2.907 -15.632 1.00 24.30 416 ALA A CA 1
ATOM 3177 C C . ALA A 1 416 ? 47.192 3.787 -14.483 1.00 24.24 416 ALA A C 1
ATOM 3178 O O . ALA A 1 416 ? 46.000 4.101 -14.394 1.00 26.54 416 ALA A O 1
ATOM 3180 N N . VAL A 1 417 ? 48.104 4.175 -13.602 1.00 23.80 417 VAL A N 1
ATOM 3181 C CA . VAL A 1 417 ? 47.753 5.079 -12.495 1.00 25.26 417 VAL A CA 1
ATOM 3182 C C . VAL A 1 417 ? 47.306 6.438 -13.036 1.00 25.12 417 VAL A C 1
ATOM 3183 O O . VAL A 1 417 ? 46.255 6.955 -12.657 1.00 24.57 417 VAL A O 1
ATOM 3187 N N . LYS A 1 418 ? 48.094 6.994 -13.950 1.00 26.07 418 LYS A N 1
ATOM 3188 C CA . LYS A 1 418 ? 47.761 8.276 -14.555 1.00 27.25 418 LYS A CA 1
ATOM 3189 C C . LYS A 1 418 ? 46.411 8.197 -15.276 1.00 29.02 418 LYS A C 1
ATOM 3190 O O . LYS A 1 418 ? 45.580 9.096 -15.147 1.00 29.47 418 LYS A O 1
ATOM 3196 N N . ALA A 1 419 ? 46.176 7.097 -15.992 1.00 25.84 419 ALA A N 1
ATOM 3197 C CA . ALA A 1 419 ? 44.920 6.904 -16.720 1.00 30.14 419 ALA A CA 1
ATOM 3198 C C . ALA A 1 419 ? 43.691 6.791 -15.810 1.00 27.73 419 ALA A C 1
ATOM 3199 O O . ALA A 1 419 ? 42.581 7.139 -16.217 1.00 30.03 419 ALA A O 1
ATOM 3201 N N . ALA A 1 420 ? 43.893 6.300 -14.589 1.00 24.19 420 ALA A N 1
ATOM 3202 C CA . ALA A 1 420 ? 42.791 6.046 -13.659 1.00 24.26 420 ALA A CA 1
ATOM 3203 C C . ALA A 1 420 ? 42.364 7.273 -12.854 1.00 25.01 420 ALA A C 1
ATOM 3204 O O . ALA A 1 420 ? 41.328 7.256 -12.171 1.00 23.69 420 ALA A O 1
ATOM 3206 N N . ILE A 1 421 ? 43.170 8.327 -12.909 1.00 24.30 421 ILE A N 1
ATOM 3207 C CA . ILE A 1 421 ? 42.960 9.472 -12.037 1.00 23.83 421 ILE A CA 1
ATOM 3208 C C . ILE A 1 421 ? 42.725 10.742 -12.841 1.00 28.07 421 ILE A C 1
ATOM 3209 O O . ILE A 1 421 ? 43.501 11.073 -13.747 1.00 30.81 421 ILE A O 1
ATOM 3214 N N . LYS A 1 422 ? 41.641 11.436 -12.505 1.00 26.71 422 LYS A N 1
ATOM 3215 C CA . LYS A 1 422 ? 41.344 12.740 -13.082 1.00 27.63 422 LYS A CA 1
ATOM 3216 C C . LYS A 1 422 ? 41.613 13.844 -12.092 1.00 27.44 422 LYS A C 1
ATOM 3217 O O . LYS A 1 422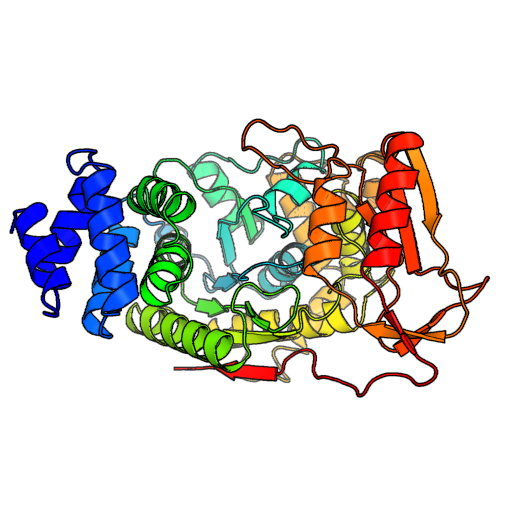 ? 41.280 13.720 -10.914 1.00 26.58 422 LYS A O 1
ATOM 3223 N N . LEU A 1 423 ? 42.201 14.925 -12.595 1.00 27.08 423 LEU A N 1
ATOM 3224 C CA . LEU A 1 423 ? 42.450 16.123 -11.808 1.00 29.20 423 LEU A CA 1
ATOM 3225 C C . LEU A 1 423 ? 41.449 17.195 -12.188 1.00 30.18 423 LEU A C 1
ATOM 3226 O O . LEU A 1 423 ? 40.908 17.174 -13.298 1.00 30.18 423 LEU A O 1
ATOM 3231 N N . ALA A 1 424 ? 41.196 18.127 -11.271 1.00 29.72 424 ALA A N 1
ATOM 3232 C CA . ALA A 1 424 ? 40.362 19.298 -11.579 1.00 30.27 424 ALA A CA 1
ATOM 3233 C C . ALA A 1 424 ? 40.933 20.537 -10.912 1.00 30.79 424 ALA A C 1
ATOM 3234 O O . ALA A 1 424 ? 41.816 20.434 -10.064 1.00 30.30 424 ALA A O 1
ATOM 3236 N N . ASP A 1 425 ? 40.425 21.707 -11.290 1.00 33.08 425 ASP A N 1
ATOM 3237 C CA . ASP A 1 425 ? 40.947 22.956 -10.741 1.00 33.08 425 ASP A CA 1
ATOM 3238 C C . ASP A 1 425 ? 40.381 23.274 -9.345 1.00 31.80 425 ASP A C 1
ATOM 3239 O O . ASP A 1 425 ? 40.824 24.209 -8.688 1.00 32.96 425 ASP A O 1
ATOM 3244 N N . LYS A 1 426 ? 39.415 22.470 -8.902 1.00 33.51 426 LYS A N 1
ATOM 3245 C CA . LYS A 1 426 ? 38.844 22.579 -7.559 1.00 33.26 426 LYS A CA 1
ATOM 3246 C C . LYS A 1 426 ? 38.763 21.187 -6.956 1.00 32.38 426 LYS A C 1
ATOM 3247 O O . LYS A 1 426 ? 38.605 20.209 -7.684 1.00 32.29 426 LYS A O 1
ATOM 3253 N N . ALA A 1 427 ? 38.849 21.103 -5.630 1.00 32.53 427 ALA A N 1
ATOM 3254 C CA . ALA A 1 427 ? 38.665 19.837 -4.933 1.00 30.65 427 ALA A CA 1
ATOM 3255 C C . ALA A 1 427 ? 37.203 19.394 -5.032 1.00 27.85 427 ALA A C 1
ATOM 3256 O O . ALA A 1 427 ? 36.292 20.237 -5.047 1.00 29.21 427 ALA A O 1
ATOM 3258 N N . PRO A 1 428 ? 36.970 18.070 -5.130 1.00 27.83 428 PRO A N 1
ATOM 3259 C CA . PRO A 1 428 ? 35.590 17.588 -5.177 1.00 29.54 428 PRO A CA 1
ATOM 3260 C C . PRO A 1 428 ? 34.914 17.683 -3.814 1.00 31.86 428 PRO A C 1
ATOM 3261 O O . PRO A 1 428 ? 35.595 17.786 -2.788 1.00 31.54 428 PRO A O 1
ATOM 3265 N N . GLU A 1 429 ? 33.584 17.657 -3.805 1.00 34.21 429 GLU A N 1
ATOM 3266 C CA . GLU A 1 429 ? 32.841 17.633 -2.553 1.00 36.90 429 GLU A CA 1
ATOM 3267 C C . GLU A 1 429 ? 33.199 16.408 -1.707 1.00 36.20 429 GLU A C 1
ATOM 3268 O O . GLU A 1 429 ? 33.390 15.304 -2.229 1.00 38.63 429 GLU A O 1
ATOM 3274 N N . SER A 1 430 ? 33.323 16.652 -0.403 1.00 40.97 430 SER A N 1
ATOM 3275 C CA . SER A 1 430 ? 33.469 15.624 0.625 1.00 42.72 430 SER A CA 1
ATOM 3276 C C . SER A 1 430 ? 32.432 14.535 0.473 1.00 38.73 430 SER A C 1
ATOM 3277 O O . SER A 1 430 ? 31.309 14.786 0.036 1.00 38.94 430 SER A O 1
ATOM 3280 N N . THR A 1 431 ? 32.813 13.326 0.851 1.00 38.13 431 THR A N 1
ATOM 3281 C CA . THR A 1 431 ? 31.858 12.239 1.003 1.00 35.58 431 THR A CA 1
ATOM 3282 C C . THR A 1 431 ? 32.138 11.545 2.324 1.00 33.94 431 THR A C 1
ATOM 3283 O O . THR A 1 431 ? 33.291 11.478 2.749 1.00 35.03 431 THR A O 1
ATOM 3287 N N . PRO A 1 432 ? 31.087 11.024 2.980 1.00 32.56 432 PRO A N 1
ATOM 3288 C CA . PRO A 1 432 ? 31.351 10.262 4.196 1.00 29.78 432 PRO A CA 1
ATOM 3289 C C . PRO A 1 432 ? 32.138 8.985 3.887 1.00 24.68 432 PRO A C 1
ATOM 3290 O O . PRO A 1 432 ? 32.070 8.455 2.777 1.00 25.61 432 PRO A O 1
ATOM 3294 N N . THR A 1 433 ? 32.903 8.511 4.856 1.00 21.74 433 THR A N 1
ATOM 3295 C CA . THR A 1 433 ? 33.543 7.216 4.717 1.00 19.65 433 THR A CA 1
ATOM 3296 C C . THR A 1 433 ? 32.548 6.119 5.063 1.00 18.73 433 THR A C 1
ATOM 3297 O O . THR A 1 433 ? 32.600 5.029 4.485 1.00 18.64 433 THR A O 1
ATOM 3301 N N . VAL A 1 434 ? 31.638 6.414 5.989 1.00 19.00 434 VAL A N 1
ATOM 3302 C CA . VAL A 1 434 ? 30.584 5.470 6.355 1.00 19.91 434 VAL A CA 1
ATOM 3303 C C . VAL A 1 434 ? 29.253 6.152 6.065 1.00 20.67 434 VAL A C 1
ATOM 3304 O O . VAL A 1 434 ? 28.916 7.171 6.682 1.00 23.28 434 VAL A O 1
ATOM 3308 N N . TYR A 1 435 ? 28.525 5.614 5.091 1.00 22.09 435 TYR A N 1
ATOM 3309 C CA . TYR A 1 435 ? 27.299 6.254 4.605 1.00 21.63 435 TYR A CA 1
ATOM 3310 C C . TYR A 1 435 ? 26.140 5.971 5.508 1.00 23.28 435 TYR A C 1
ATOM 3311 O O . TYR A 1 435 ? 25.278 6.838 5.741 1.00 27.62 435 TYR A O 1
ATOM 3320 N N . ARG A 1 436 ? 26.120 4.741 6.017 1.00 23.43 436 ARG A N 1
ATOM 3321 C CA . ARG A 1 436 ? 25.058 4.371 6.891 1.00 27.29 436 ARG A CA 1
ATOM 3322 C C . ARG A 1 436 ? 25.156 2.971 7.497 1.00 23.76 436 ARG A C 1
ATOM 3323 O O . ARG A 1 436 ? 25.930 2.136 7.021 1.00 20.20 436 ARG A O 1
ATOM 3331 N N . ARG A 1 437 ? 24.385 2.747 8.560 1.00 23.39 437 ARG A N 1
ATOM 3332 C CA . ARG A 1 437 ? 24.368 1.488 9.300 1.00 21.33 437 ARG A CA 1
ATOM 3333 C C . ARG A 1 437 ? 23.015 0.813 9.138 1.00 22.47 437 ARG A C 1
ATOM 3334 O O . ARG A 1 437 ? 21.958 1.450 9.295 1.00 26.03 437 ARG A O 1
ATOM 3342 N N . ILE A 1 438 ? 23.054 -0.480 8.830 1.00 21.40 438 ILE A N 1
ATOM 3343 C CA . ILE A 1 438 ? 21.844 -1.280 8.667 1.00 20.85 438 ILE A CA 1
ATOM 3344 C C . ILE A 1 438 ? 21.780 -2.327 9.779 1.00 22.44 438 ILE A C 1
ATOM 3345 O O . ILE A 1 438 ? 22.729 -3.093 9.979 1.00 21.43 438 ILE A O 1
ATOM 3350 N N . SER A 1 439 ? 20.677 -2.337 10.527 1.00 23.84 439 SER A N 1
ATOM 3351 C CA . SER A 1 439 ? 20.504 -3.318 11.603 1.00 21.47 439 SER A CA 1
ATOM 3352 C C . SER A 1 439 ? 19.208 -4.094 11.382 1.00 24.27 439 SER A C 1
ATOM 3353 O O . SER A 1 439 ? 18.437 -3.759 10.482 1.00 29.21 439 SER A O 1
ATOM 3356 N N . GLU A 1 440 ? 18.959 -5.118 12.197 1.00 28.16 440 GLU A N 1
ATOM 3357 C CA . GLU A 1 440 ? 17.751 -5.938 12.024 1.00 31.72 440 GLU A CA 1
ATOM 3358 C C . GLU A 1 440 ? 16.471 -5.102 11.984 1.00 36.08 440 GLU A C 1
ATOM 3359 O O . GLU A 1 440 ? 16.309 -4.140 12.740 1.00 35.00 440 GLU A O 1
#

Secondary structure (DSSP, 8-state):
---HHHHHHHHHTTPPPPHHHHHHHHHHHHTT-S-HHHHHHHHHHHHHH---HHHHHHHHHHHHTTS-----GGG--SS-BEEEEE---SS--HHHHHHHHHHHTT-BEEEE----BTTB--HHHHHTTSTT--S---HHHHHHHHHHHSEEEEPPPTTSSHHHHHHHHHHTTTT-S--HHHHHHHHHHHHHTT--SEEEEEEEESTTSSSSSHHHHHHHHHHHHHHHHHTT-EEEEEEEE-SS-SSS-EESHHHHHHHHHHHHTS---HHHHHHHHHHHHHHHHHTTS-SSHHHHHHHHHHHHHTSHHHHHHHHHHHHTTS-TTHHHHHHHHSPPPSEEEEE--SS-EEEEEE-HHHHHHHHIIIIIS-SSTTPPPPTT-EEES---TT-EEBTTB-SEEEEESSHHHHHHHHHHHHHHEEEESSPPPP--SEEEEE--

Solvent-accessible surface area: 17702 Å² total; per-residue (Å²): 121,114,58,13,101,87,4,19,99,70,6,130,79,44,106,55,10,51,73,100,21,4,83,72,2,2,66,4,0,113,69,113,101,5,61,95,50,53,0,21,40,4,0,66,14,1,93,147,91,65,10,72,86,96,4,40,46,12,2,0,26,6,3,54,58,13,26,60,68,30,64,7,164,75,53,160,40,145,23,16,11,0,0,9,50,16,35,14,2,6,1,12,2,0,4,1,0,0,0,0,0,0,14,13,23,30,1,38,0,0,3,8,27,32,92,23,108,58,23,26,39,6,19,5,4,4,0,55,6,2,58,56,13,41,2,102,18,101,100,108,84,8,51,81,2,0,102,78,17,4,0,0,0,13,1,53,52,92,55,8,0,28,0,3,75,66,3,62,58,5,6,84,125,38,86,0,29,69,8,22,5,4,18,0,1,7,18,0,0,48,4,8,0,0,24,15,72,0,1,0,0,0,0,0,12,26,50,0,13,94,6,94,64,68,115,72,0,37,35,2,0,87,7,0,3,22,0,0,18,66,36,64,10,115,0,4,0,5,0,0,1,0,46,9,4,0,1,11,3,2,7,4,4,8,2,0,89,13,0,1,32,1,3,75,40,120,94,67,1,68,30,0,42,66,0,0,3,12,0,0,5,14,0,0,56,13,9,186,41,8,161,61,67,74,49,0,92,65,81,0,61,46,9,7,103,93,34,86,0,11,104,15,0,14,106,0,0,35,15,2,141,8,21,122,44,1,21,124,61,37,80,149,55,15,59,119,8,145,41,66,83,23,5,99,24,120,90,146,10,57,0,20,94,6,65,0,137,35,0,3,53,5,14,14,35,2,12,7,17,57,161,118,100,88,54,125,11,40,61,9,0,0,0,10,87,12,4,70,47,28,27,80,0,52,61,161,107,24,4,0,25,0,14,0,86,55,78,125,12,16,102,98,3,7,142,32,0,75,71,7,15,139,48,41,118,151,52,49,164,110,75,72,22,44,59,94,119,11,54,150

CATH classification: 1.20.970.10 (+2 more: 3.40.1030.10, 3.90.1170.30)

Radius of gyration: 21.62 Å; Cα contacts (8 Å, |Δi|>4): 1000; chains: 1; bounding box: 56×59×46 Å

Foldseek 3Di:
DEDLVVLLVCLLVQHADDLVSLLRNLLCLLVVVADLVSLLSSLVSCQVNPHDLNSLLSNQVSLLPSFAFDALVVVVFDFFEEEEEEQFFFLLQLCLLLQLLLQLLRAAYLAAWDQDDQLGGTNVLLLPLFPFQAQDDPPVLSSVCSRPLRYAYHHDDCGQSVSLVSSVVSCVVNVSPPGLSNVLSSVSSRVRSHNGQEYEYEQEAALGGDPPHPVVSVVSQQSNQSSCVVVNYFYKYWYFYRQDNQFQWGFRLQSVVSSLCCLQVVDDDVLSVVVSLVRSLRRCCSRVSAVDSVRSSVSSVVCSVVSSSSVSSLSNCVSSGGDNCCSVPVVVRRDAAPDKAFQAAPDWAFWAGFNRSLLSVLNVLLQRHDPDPPRHRDRHWIWGLADDQGDTTDPVRGNTITRHNDVVSVVSSSVSSNVRIDGDRGGYDDDHRTPDMGGD

Organism: Escherichia coli (strain K12) (NCBI:txid83333)

Nearest PDB structures (foldseek):
  5ey3-assembly1_B  TM=9.878E-01  e=5.035E-74  Salmonella enterica subsp. enterica serovar Typhimurium str. LT2
  1azy-assembly1_A  TM=9.794E-01  e=6.861E-74  Escherichia coli K-12
  2dsj-assembly1_B  TM=9.484E-01  e=5.881E-39  Thermus thermophilus HB8
  2wk5-assembly3_C  TM=8.943E-01  e=9.521E-38  Homo sapiens
  2wk5-assembly2_B  TM=8.928E-01  e=2.960E-37  Homo sapiens

InterPro domains:
  IPR000053 Thymidine/pyrimidine-nucleoside phosphorylase [PIRSF000478] (2-434)
  IPR000053 Thymidine/pyrimidine-nucleoside phosphorylase [PTHR10515] (4-439)
  IPR000312 Glycosyl transferase, family 3 [PF00591] (79-310)
  IPR013102 Pyrimidine nucleoside phosphorylase, C-terminal [PF07831] (350-423)
  IPR013102 Pyrimidine nucleoside phosphorylase, C-terminal [SM00941] (350-424)
  IPR013465 Thymidine phosphorylase [MF_01628] (2-438)
  IPR013465 Thymidine phosphorylase [TIGR02643] (2-438)
  IPR017459 Glycosyl transferase family 3, N-terminal domain [PF02885] (5-67)
  IPR017872 Pyrimidine-nucleoside phosphorylase, conserved site [PS00647] (113-128)
  IPR018090 Pyrimidine-nucleoside phosphorylase, bacterial/eukaryotic [TIGR02644] (5-423)
  IPR035902 Nucleoside phosphorylase/phosphoribosyltransferase catalytic domain superfamily [G3DSA:3.40.1030.10] (70-325)
  IPR035902 Nucleoside phosphorylase/phosphoribosyltransferase catalytic domain superfamily [SSF52418] (74-334)
  IPR036320 Glycosyl transferase family 3, N-terminal domain superfamily [SSF47648] (2-70)
  IPR036566 Pyrimidine nucleoside phosphorylase-like, C-terminal domain superfamily [G3DSA:3.90.1170.30] (337-433)
  IPR036566 Pyrimidine nucleoside phosphorylase-like, C-terminal domain superfamily [SSF54680] (337-438)

B-factor: mean 26.79, std 12.01, range [11.26, 97.0]

GO terms:
  GO:0005829 cytosol (C, IDA)
  GO:0009032 thymidine phosphorylase activity (F, IDA)
  GO:0006974 DNA damage response (P, IEP)
  GO:0016020 membrane (C, HDA)